Protein AF-0000000087536171 (afdb_homodimer)

Sequence (588 aa):
MMFALIITGLILKKVGVVGKEAQKGMTNLVIDLILPCNIIYSFMIKFSSKIAQDFVVILVISILIQVFCVILGGVLYNKCSVKRKKCLRYATICSNAGFLGNPIAQGVFGMMGLTLASIYLIPQRIMMWSEGVSVFTEAPTKKEMLKKIFTHPCIIACEIGIVLMLTGWRPPHFLEETITSVSNCNTAMSMLVIGMILADADPKTIIDKDVLFYTFIRLLIIPFCVFIPCWLLHIDSLVMGVSVILAAMPAGATTTILASKYDCEEEFSVKLVVFSTAASLITTPLWNMILLKFMMFALIITGLILKKVGVVGKEAQKGMTNLVIDLILPCNIIYSFMIKFSSKIAQDFVVILVISILIQVFCVILGGVLYNKCSVKRKKCLRYATICSNAGFLGNPIAQGVFGMMGLTLASIYLIPQRIMMWSEGVSVFTEAPTKKEMLKKIFTHPCIIACEIGIVLMLTGWRPPHFLEETITSVSNCNTAMSMLVIGMILADADPKTIIDKDVLFYTFIRLLIIPFCVFIPCWLLHIDSLVMGVSVILAAMPAGATTTILASKYDCEEEFSVKLVVFSTAASLITTPLWNMILLKF

Nearest PDB structures (foldseek):
  7wkw-assembly1_B  TM=7.177E-01  e=7.408E-09  Arabidopsis thaliana
  7qpa-assembly1_A  TM=6.682E-01  e=2.370E-08  Arabidopsis thaliana
  4n7x-assembly1_A  TM=5.558E-01  e=9.252E-05  Yersinia frederiksenii
  3zux-assembly1_A  TM=5.510E-01  e=1.337E-03  Neisseria meningitidis
  3zuy-assembly1_A  TM=5.387E-01  e=1.658E-03  Neisseria meningitidis

pLDDT: mean 91.2, std 5.43, range [63.88, 97.5]

Foldseek 3Di:
DLVVLLQVLLVCLQVPVADPVNLVVLVCCLFQPLLLLLQLLLLLDADDPVLVVLLVVLLVLLLVLLVVLQVCLVPVCPVDDLLLSLLLSLQSNAFACRLPVLLVLCVQPNSSSNNSSLSSCLNSLLCCLAVSLCSQHPGDDPVSSVVCSCPRSSNVSNVSSVVCNVVVDDDPPVVSVVSVVSNVCRSSSSSSSLSSLLSPDDPVPLDDPSLVVSLCCQQPVSLVVLLVVCVVVVPDLSSNLSSSLSSRGFGHPVSLVSCVVSVRPNVSSSSNRNVSNVVNVVSNVVSVVVSVVD/DLVVLLQVLLVCLQVPVADPVNLVVLVCCLFQPLLLLLQLLLLLDADDPVLVVLLVVLLVLLLVLLVVLQVCLVPVCVVDDLLLSLLLSLQSNAFACRLPVLLVLCVQPNSSSNNSSLSSCLNSLLCCLAVNLCSLPPGDDPVSSVVCSCPRSSNVSNVSSNVCNVVVDDDPPVVSVVSVVSNVCRSSSSSSSLSSLLSPDDPVPLDDPSLVVSLCCQQPVSLVVLLVVCVVVVPDLSSNLSSSLSSRGFGHPVSLVSCVVSVRPNVSSSSNRNVSNVVNVVSNVVSVVVSVVD

Solvent-accessible surface area (backbone atoms only — not comparable to full-atom values): 28458 Å² total; per-residue (Å²): 65,67,65,60,35,20,52,49,19,21,48,38,32,70,76,54,61,32,47,72,59,15,48,52,21,53,49,44,44,39,55,66,42,22,45,19,27,32,44,30,53,35,30,74,49,87,72,47,71,65,56,52,51,51,49,51,52,37,36,51,50,31,43,50,50,46,53,50,24,49,53,48,31,67,61,72,41,70,86,48,56,70,48,55,28,38,44,51,25,34,29,50,48,34,48,21,31,70,59,55,24,34,40,49,28,29,71,74,53,33,57,65,24,30,35,52,45,52,51,35,42,48,51,44,52,47,38,40,52,44,62,33,47,30,57,78,42,73,69,68,51,71,67,58,29,50,48,54,39,65,61,30,47,52,51,43,20,47,52,53,15,50,52,31,21,74,69,64,60,72,68,58,67,50,57,46,49,36,33,47,38,36,22,49,24,34,51,41,53,35,29,23,51,52,13,33,53,45,49,70,53,56,80,90,69,55,87,41,71,68,47,52,51,49,35,49,42,39,48,46,48,48,16,47,64,47,41,52,58,34,59,75,68,63,48,55,60,66,58,41,46,44,53,25,53,39,44,26,26,28,31,14,69,63,40,30,54,51,18,49,74,66,68,29,54,37,70,59,31,44,45,39,26,30,49,23,44,59,51,31,69,56,47,49,59,51,52,50,55,55,48,71,76,93,66,67,64,58,35,19,52,49,18,22,48,39,33,71,74,54,63,33,46,74,59,15,48,51,21,52,49,43,45,39,54,66,42,20,46,19,28,33,45,29,52,37,28,73,48,86,73,49,72,66,55,53,50,50,49,52,52,38,38,52,50,31,44,50,49,46,54,50,25,51,53,46,31,67,61,73,42,70,86,49,55,71,48,55,27,37,44,52,24,33,29,50,49,33,48,22,30,70,60,56,23,33,42,49,28,30,70,74,53,32,58,64,23,30,35,51,44,54,50,34,42,49,50,44,50,47,39,40,53,44,64,34,47,29,57,78,41,71,69,67,51,71,68,57,28,49,49,52,43,66,62,30,49,52,51,44,20,46,54,52,13,49,51,31,21,73,70,63,58,74,69,58,68,51,55,45,48,36,34,47,38,36,22,50,24,34,50,41,53,35,30,23,50,52,14,32,54,46,50,69,53,56,80,91,68,57,85,43,70,68,48,50,52,48,35,47,41,39,48,45,49,48,17,48,65,47,41,52,59,34,58,76,68,64,47,55,61,67,57,42,45,45,52,28,54,39,43,26,26,28,32,15,69,62,41,30,54,52,19,50,75,64,70,28,55,36,70,60,31,42,45,39,26,32,49,22,43,59,51,30,68,56,47,48,58,52,52,51,56,56,47,71,75,91

Radius of gyration: 25.98 Å; Cα contacts (8 Å, |Δi|>4): 875; chains: 2; bounding box: 47×73×62 Å

Organism: NCBI:txid39488

Secondary structure (DSSP, 8-state):
-HHHHHHHHHHHHHTTSS-HHHHHHHHHHIIIIIHHHHHHHHT-S---HHHHHHHHHHHHHHHHHHHHHHHHHHHHTTTS-HHHHHHHHHHHH-BSIIIIIHHHHHHHHHHHHHHHHHHHHHHHHHHIIIIIHHHHSSPPPHHHHHHHHHH-HHHHHHHHHHHHHHH-----HHHHHHHHHHHTTHHHHHHHHHHHHHHT--GGG---HHHHHHHHIIIIIHHHHHHHHHHHTT--HHHHHHHHHHHT--B-THHHHHHHHTTS-HHHHHHHHHHHHHHHHHHHHHHHHHHHH-/-HHHHHHHHHHHHHTTSS-HHHHHHHHHHIIIIIHHHHHHHHT-S---HHHHHHHHHHHHHHHHHHHHHHHHHHHHTTTS-HHHHHHHHHHHH-BSIIIIIHHHHHHHHHHHHHHHHHHHHHHHHHHIIIIIHHHHSSPPPHHHHHHHHHH-HHHHHHHHHHHHHHH-----HHHHHHHHHHHTTHHHHHHHHHHHHHHT--GGG---HHHHHHHHIIIIIHHHHHHHHHHHTT--HHHHHHHHHHHT--B-THHHHHHHHTTS-HHHHHHHHHHHHHHHHHHHHHHHHHHHH-

Structure (mmCIF, N/CA/C/O backbone):
data_AF-0000000087536171-model_v1
#
loop_
_entity.id
_entity.type
_entity.pdbx_description
1 polymer 'AEC family transporter'
#
loop_
_atom_site.group_PDB
_atom_site.id
_atom_site.type_symbol
_atom_site.label_atom_id
_atom_site.label_alt_id
_atom_site.label_comp_id
_atom_site.label_asym_id
_atom_site.label_entity_id
_atom_site.label_seq_id
_atom_site.pdbx_PDB_ins_code
_atom_site.Cartn_x
_atom_site.Cartn_y
_atom_site.Cartn_z
_atom_site.occupancy
_atom_site.B_iso_or_equiv
_atom_site.auth_seq_id
_atom_site.auth_comp_id
_atom_site.auth_asym_id
_atom_site.auth_atom_id
_atom_site.pdbx_PDB_model_num
ATOM 1 N N . MET A 1 1 ? 7.117 13.484 -8.18 1 88.31 1 MET A N 1
ATOM 2 C CA . MET A 1 1 ? 6.707 12.164 -7.734 1 88.31 1 MET A CA 1
ATOM 3 C C . MET A 1 1 ? 5.402 12.234 -6.949 1 88.31 1 MET A C 1
ATOM 5 O O . MET A 1 1 ? 4.387 11.672 -7.367 1 88.31 1 MET A O 1
ATOM 9 N N . MET A 1 2 ? 5.379 13.133 -6.016 1 86.19 2 MET A N 1
ATOM 10 C CA . MET A 1 2 ? 4.223 13.148 -5.125 1 86.19 2 MET A CA 1
ATOM 11 C C . MET A 1 2 ? 2.967 13.578 -5.871 1 86.19 2 MET A C 1
ATOM 13 O O . MET A 1 2 ? 1.902 12.977 -5.695 1 86.19 2 MET A O 1
ATOM 17 N N . PHE A 1 3 ? 3.191 14.477 -6.84 1 87.12 3 PHE A N 1
ATOM 18 C CA . PHE A 1 3 ? 2.053 14.938 -7.621 1 87.12 3 PHE A CA 1
ATOM 19 C C . PHE A 1 3 ? 1.546 13.836 -8.547 1 87.12 3 PHE A C 1
ATOM 21 O O . PHE A 1 3 ? 0.336 13.664 -8.711 1 87.12 3 PHE A O 1
ATOM 28 N N . ALA A 1 4 ? 2.443 13.148 -9.094 1 92.31 4 ALA A N 1
ATOM 29 C CA . ALA A 1 4 ? 2.066 12.039 -9.969 1 92.31 4 ALA A CA 1
ATOM 30 C C . ALA A 1 4 ? 1.283 10.977 -9.203 1 92.31 4 ALA A C 1
ATOM 32 O O . ALA A 1 4 ? 0.317 10.414 -9.727 1 92.31 4 ALA A O 1
ATOM 33 N N . LEU A 1 5 ? 1.649 10.734 -8.016 1 93.81 5 LEU A N 1
ATOM 34 C CA . LEU A 1 5 ? 0.964 9.758 -7.18 1 93.81 5 LEU A CA 1
ATOM 35 C C . LEU A 1 5 ? -0.441 10.227 -6.828 1 93.81 5 LEU A C 1
ATOM 37 O O . LEU A 1 5 ? -1.393 9.445 -6.863 1 93.81 5 LEU A O 1
ATOM 41 N N . ILE A 1 6 ? -0.524 11.508 -6.547 1 91.75 6 ILE A N 1
ATOM 42 C CA . ILE A 1 6 ? -1.822 12.086 -6.215 1 91.75 6 ILE A CA 1
ATOM 43 C C . ILE A 1 6 ? -2.756 11.984 -7.418 1 91.75 6 ILE A C 1
ATOM 45 O O . ILE A 1 6 ? -3.908 11.57 -7.285 1 91.75 6 ILE A O 1
ATOM 49 N N . ILE A 1 7 ? -2.254 12.336 -8.539 1 93.56 7 ILE A N 1
ATOM 50 C CA . ILE A 1 7 ? -3.045 12.289 -9.766 1 93.56 7 ILE A CA 1
ATOM 51 C C . ILE A 1 7 ? -3.473 10.844 -10.039 1 93.56 7 ILE A C 1
ATOM 53 O O . ILE A 1 7 ? -4.613 10.594 -10.438 1 93.56 7 ILE A O 1
ATOM 57 N N . THR A 1 8 ? -2.596 9.914 -9.836 1 95.06 8 THR A N 1
ATOM 58 C CA . THR A 1 8 ? -2.912 8.508 -10.023 1 95.06 8 THR A CA 1
ATOM 59 C C . THR A 1 8 ? -4.047 8.078 -9.094 1 95.06 8 THR A C 1
ATOM 61 O O . THR A 1 8 ? -4.965 7.375 -9.516 1 95.06 8 THR A O 1
ATOM 64 N N . GLY A 1 9 ? -3.934 8.484 -7.84 1 94.06 9 GLY A N 1
ATOM 65 C CA . GLY A 1 9 ? -5.012 8.203 -6.906 1 94.06 9 GLY A CA 1
ATOM 66 C C . GLY A 1 9 ? -6.344 8.781 -7.344 1 94.06 9 GLY A C 1
ATOM 67 O O . GLY A 1 9 ? -7.379 8.125 -7.234 1 94.06 9 GLY A O 1
ATOM 68 N N . LEU A 1 10 ? -6.273 10.008 -7.867 1 92.81 10 LEU A N 1
ATOM 69 C CA . LEU A 1 10 ? -7.461 10.695 -8.367 1 92.81 10 LEU A CA 1
ATOM 70 C C . LEU A 1 10 ? -8.094 9.914 -9.508 1 92.81 10 LEU A C 1
ATOM 72 O O . LEU A 1 10 ? -9.312 9.711 -9.531 1 92.81 10 LEU A O 1
ATOM 76 N N . ILE A 1 11 ? -7.328 9.422 -10.367 1 94.19 11 ILE A N 1
ATOM 77 C CA . ILE A 1 11 ? -7.797 8.695 -11.539 1 94.19 11 ILE A CA 1
ATOM 78 C C . ILE A 1 11 ? -8.391 7.355 -11.117 1 94.19 11 ILE A C 1
ATOM 80 O O . ILE A 1 11 ? -9.469 6.973 -11.578 1 94.19 11 ILE A O 1
ATOM 84 N N . LEU A 1 12 ? -7.75 6.656 -10.227 1 93.31 12 LEU A N 1
ATOM 85 C CA . LEU A 1 12 ? -8.227 5.355 -9.766 1 93.31 12 LEU A CA 1
ATOM 86 C C . LEU A 1 12 ? -9.609 5.473 -9.141 1 93.31 12 LEU A C 1
ATOM 88 O O . LEU A 1 12 ? -10.453 4.586 -9.312 1 93.31 12 LEU A O 1
ATOM 92 N N . LYS A 1 13 ? -9.734 6.52 -8.398 1 92 13 LYS A N 1
ATOM 93 C CA . LYS A 1 13 ? -11.031 6.758 -7.766 1 92 13 LYS A CA 1
ATOM 94 C C . LYS A 1 13 ? -12.086 7.133 -8.805 1 92 13 LYS A C 1
ATOM 96 O O . LYS A 1 13 ? -13.211 6.629 -8.758 1 92 13 LYS A O 1
ATOM 101 N N . LYS A 1 14 ? -11.812 7.945 -9.727 1 91.81 14 LYS A N 1
ATOM 102 C CA . LYS A 1 14 ? -12.75 8.453 -10.727 1 91.81 14 LYS A CA 1
ATOM 103 C C . LYS A 1 14 ? -13.188 7.344 -11.68 1 91.81 14 LYS A C 1
ATOM 105 O O . LYS A 1 14 ? -14.344 7.32 -12.125 1 91.81 14 LYS A O 1
ATOM 110 N N . VAL A 1 15 ? -12.336 6.438 -11.992 1 91.19 15 VAL A N 1
ATOM 111 C CA . VAL A 1 15 ? -12.648 5.395 -12.961 1 91.19 15 VAL A CA 1
ATOM 112 C C . VAL A 1 15 ? -13.32 4.219 -12.258 1 91.19 15 VAL A C 1
ATOM 114 O O . VAL A 1 15 ? -13.703 3.236 -12.898 1 91.19 15 VAL A O 1
ATOM 117 N N . GLY A 1 16 ? -13.312 4.23 -10.953 1 89.06 16 GLY A N 1
ATOM 118 C CA . GLY A 1 16 ? -14.109 3.268 -10.203 1 89.06 16 GLY A CA 1
ATOM 119 C C . GLY A 1 16 ? -13.312 2.053 -9.766 1 89.06 16 GLY A C 1
ATOM 120 O O . GLY A 1 16 ? -13.883 1.076 -9.273 1 89.06 16 GLY A O 1
ATOM 121 N N . VAL A 1 17 ? -12.086 2.072 -9.922 1 86.38 17 VAL A N 1
ATOM 122 C CA . VAL A 1 17 ? -11.234 0.971 -9.477 1 86.38 17 VAL A CA 1
ATOM 123 C C . VAL A 1 17 ? -11.297 0.852 -7.957 1 86.38 17 VAL A C 1
ATOM 125 O O . VAL A 1 17 ? -11.305 -0.255 -7.414 1 86.38 17 VAL A O 1
ATOM 128 N N . VAL A 1 18 ? -11.312 1.981 -7.324 1 89.56 18 VAL A N 1
ATOM 129 C CA . VAL A 1 18 ? -11.43 2.053 -5.871 1 89.56 18 VAL A CA 1
ATOM 130 C C . VAL A 1 18 ? -12.688 2.818 -5.484 1 89.56 18 VAL A C 1
ATOM 132 O O . VAL A 1 18 ? -12.82 4.008 -5.785 1 89.56 18 VAL A O 1
ATOM 135 N N . GLY A 1 19 ? -13.586 2.162 -4.859 1 89.12 19 GLY A N 1
ATOM 136 C CA . GLY A 1 19 ? -14.812 2.795 -4.398 1 89.12 19 GLY A CA 1
ATOM 137 C C . GLY A 1 19 ? -14.664 3.455 -3.039 1 89.12 19 GLY A C 1
ATOM 138 O O . GLY A 1 19 ? -13.562 3.51 -2.484 1 89.12 19 GLY A O 1
ATOM 139 N N . LYS A 1 20 ? -15.781 3.969 -2.512 1 88.19 20 LYS A N 1
ATOM 140 C CA . LYS A 1 20 ? -15.789 4.723 -1.261 1 88.19 20 LYS A CA 1
ATOM 141 C C . LYS A 1 20 ? -15.336 3.854 -0.094 1 88.19 20 LYS A C 1
ATOM 143 O O . LYS A 1 20 ? -14.508 4.277 0.716 1 88.19 20 LYS A O 1
ATOM 148 N N . GLU A 1 21 ? -15.859 2.68 -0.064 1 89.81 21 GLU A N 1
ATOM 149 C CA . GLU A 1 21 ? -15.5 1.778 1.028 1 89.81 21 GLU A CA 1
ATOM 150 C C . GLU A 1 21 ? -14.047 1.33 0.92 1 89.81 21 GLU A C 1
ATOM 152 O O . GLU A 1 21 ? -13.359 1.172 1.935 1 89.81 21 GLU A O 1
ATOM 157 N N . ALA A 1 22 ? -13.633 1.128 -0.279 1 91.44 22 ALA A N 1
ATOM 158 C CA . ALA A 1 22 ? -12.234 0.769 -0.507 1 91.44 22 ALA A CA 1
ATOM 159 C C . ALA A 1 22 ? -11.305 1.897 -0.079 1 91.44 22 ALA A C 1
ATOM 161 O O . ALA A 1 22 ? -10.25 1.65 0.512 1 91.44 22 ALA A O 1
ATOM 162 N N . GLN A 1 23 ? -11.688 3.039 -0.433 1 91.5 23 GLN A N 1
ATOM 163 C CA . GLN A 1 23 ? -10.898 4.199 -0.024 1 91.5 23 GLN A CA 1
ATOM 164 C C . GLN A 1 23 ? -10.797 4.289 1.496 1 91.5 23 GLN A C 1
ATOM 166 O O . GLN A 1 23 ? -9.727 4.562 2.037 1 91.5 23 GLN A O 1
ATOM 171 N N . LYS A 1 24 ? -11.922 4.094 2.16 1 89.81 24 LYS A N 1
ATOM 172 C CA . LYS A 1 24 ? -11.938 4.113 3.619 1 89.81 24 LYS A CA 1
ATOM 173 C C . LYS A 1 24 ? -11.008 3.045 4.191 1 89.81 24 LYS A C 1
ATOM 175 O O . LYS A 1 24 ? -10.281 3.301 5.152 1 89.81 24 LYS A O 1
ATOM 180 N N . GLY A 1 25 ? -11.062 1.924 3.645 1 90.81 25 GLY A N 1
ATOM 181 C CA . GLY A 1 25 ? -10.18 0.846 4.078 1 90.81 25 GLY A CA 1
ATOM 182 C C . GLY A 1 25 ? -8.711 1.16 3.887 1 90.81 25 GLY A C 1
ATOM 183 O O . GLY A 1 25 ? -7.887 0.853 4.75 1 90.81 25 GLY A O 1
ATOM 184 N N . MET A 1 26 ? -8.375 1.716 2.738 1 92.38 26 MET A N 1
ATOM 185 C CA . MET A 1 26 ? -6.996 2.109 2.467 1 92.38 26 MET A CA 1
ATOM 186 C C . MET A 1 26 ? -6.531 3.174 3.453 1 92.38 26 MET A C 1
ATOM 188 O O . MET A 1 26 ? -5.387 3.15 3.904 1 92.38 26 MET A O 1
ATOM 192 N N . THR A 1 27 ? -7.414 4.074 3.766 1 89.31 27 THR A N 1
ATOM 193 C CA . THR A 1 27 ? -7.113 5.105 4.75 1 89.31 27 THR A CA 1
ATOM 194 C C . THR A 1 27 ? -6.828 4.488 6.113 1 89.31 27 THR A C 1
ATOM 196 O O . THR A 1 27 ? -5.855 4.859 6.777 1 89.31 27 THR A O 1
ATOM 199 N N . ASN A 1 28 ? -7.656 3.557 6.512 1 90.5 28 ASN A N 1
ATOM 200 C CA . ASN A 1 28 ? -7.453 2.861 7.777 1 90.5 28 ASN A CA 1
ATOM 201 C C . ASN A 1 28 ? -6.109 2.131 7.805 1 90.5 28 ASN A C 1
ATOM 203 O O . ASN A 1 28 ? -5.43 2.113 8.836 1 90.5 28 ASN A O 1
ATOM 207 N N . LEU A 1 29 ? -5.812 1.529 6.727 1 93 29 LEU A N 1
ATOM 208 C CA . LEU A 1 29 ? -4.547 0.812 6.629 1 93 29 LEU A CA 1
ATOM 209 C C . LEU A 1 29 ? -3.369 1.759 6.828 1 93 29 LEU A C 1
ATOM 211 O O . LEU A 1 29 ? -2.416 1.432 7.539 1 93 29 LEU A O 1
ATOM 215 N N . VAL A 1 30 ? -3.395 2.896 6.184 1 92.88 30 VAL A N 1
ATOM 216 C CA . VAL A 1 30 ? -2.318 3.879 6.285 1 92.88 30 VAL A CA 1
ATOM 217 C C . VAL A 1 30 ? -2.199 4.367 7.723 1 92.88 30 VAL A C 1
ATOM 219 O O . VAL A 1 30 ? -1.1 4.41 8.281 1 92.88 30 VAL A O 1
ATOM 222 N N . ILE A 1 31 ? -3.299 4.637 8.367 1 88.38 31 ILE A N 1
ATOM 223 C CA . ILE A 1 31 ? -3.322 5.246 9.688 1 88.38 31 ILE A CA 1
ATOM 224 C C . ILE A 1 31 ? -2.928 4.211 10.742 1 88.38 31 ILE A C 1
ATOM 226 O O . ILE A 1 31 ? -2.166 4.516 11.664 1 88.38 31 ILE A O 1
ATOM 230 N N . ASP A 1 32 ? -3.406 3.031 10.625 1 91.06 32 ASP A N 1
ATOM 231 C CA . ASP A 1 32 ? -3.322 2.062 11.711 1 91.06 32 ASP A CA 1
ATOM 232 C C . ASP A 1 32 ? -2.068 1.2 11.586 1 91.06 32 ASP A C 1
ATOM 234 O O . ASP A 1 32 ? -1.634 0.579 12.555 1 91.06 32 ASP A O 1
ATOM 238 N N . LEU A 1 33 ? -1.524 1.21 10.391 1 94.38 33 LEU A N 1
ATOM 239 C CA . LEU A 1 33 ? -0.404 0.291 10.219 1 94.38 33 LEU A CA 1
ATOM 240 C C . LEU A 1 33 ? 0.775 0.986 9.547 1 94.38 33 LEU A C 1
ATOM 242 O O . LEU A 1 33 ? 1.87 1.044 10.109 1 94.38 33 LEU A O 1
ATOM 246 N N . ILE A 1 34 ? 0.583 1.535 8.375 1 95.25 34 ILE A N 1
ATOM 247 C CA . ILE A 1 34 ? 1.681 2.018 7.543 1 95.25 34 ILE A CA 1
ATOM 248 C C . ILE A 1 34 ? 2.367 3.197 8.227 1 95.25 34 ILE A C 1
ATOM 250 O O . ILE A 1 34 ? 3.59 3.205 8.391 1 95.25 34 ILE A O 1
ATOM 254 N N . LEU A 1 35 ? 1.614 4.137 8.688 1 92.88 35 LEU A N 1
ATOM 255 C CA . LEU A 1 35 ? 2.176 5.32 9.328 1 92.88 35 LEU A CA 1
ATOM 256 C C . LEU A 1 35 ? 2.902 4.945 10.617 1 92.88 35 LEU A C 1
ATOM 258 O O . LEU A 1 35 ? 4.035 5.375 10.844 1 92.88 35 LEU A O 1
ATOM 262 N N . PRO A 1 36 ? 2.285 4.16 11.438 1 94.19 36 PRO A N 1
ATOM 263 C CA . PRO A 1 36 ? 2.992 3.754 12.656 1 94.19 36 PRO A CA 1
ATOM 264 C C . PRO A 1 36 ? 4.32 3.061 12.367 1 94.19 36 PRO A C 1
ATOM 266 O O . PRO A 1 36 ? 5.328 3.346 13.016 1 94.19 36 PRO A O 1
ATOM 269 N N . CYS A 1 37 ? 4.324 2.193 11.422 1 95.69 37 CYS A N 1
ATOM 270 C CA . CYS A 1 37 ? 5.566 1.52 11.055 1 95.69 37 CYS A CA 1
ATOM 271 C C . CYS A 1 37 ? 6.586 2.512 10.516 1 95.69 37 CYS A C 1
ATOM 273 O O . CYS A 1 37 ? 7.785 2.385 10.773 1 95.69 37 CYS A O 1
ATOM 275 N N . ASN A 1 38 ? 6.105 3.424 9.742 1 94.75 38 ASN A N 1
ATOM 276 C CA . ASN A 1 38 ? 6.98 4.457 9.188 1 94.75 38 ASN A CA 1
ATOM 277 C C . ASN A 1 38 ? 7.598 5.312 10.297 1 94.75 38 ASN A C 1
ATOM 279 O O . ASN A 1 38 ? 8.766 5.688 10.211 1 94.75 38 ASN A O 1
ATOM 283 N N . ILE A 1 39 ? 6.824 5.633 11.281 1 93.88 39 ILE A N 1
ATOM 284 C CA . ILE A 1 39 ? 7.289 6.41 12.422 1 93.88 39 ILE A CA 1
ATOM 285 C C . ILE A 1 39 ? 8.336 5.617 13.195 1 93.88 39 ILE A C 1
ATOM 287 O O . ILE A 1 39 ? 9.422 6.129 13.492 1 93.88 39 ILE A O 1
ATOM 291 N N . ILE A 1 40 ? 8.031 4.371 13.508 1 95.19 40 ILE A N 1
ATOM 292 C CA . ILE A 1 40 ? 8.984 3.535 14.234 1 95.19 40 ILE A CA 1
ATOM 293 C C . ILE A 1 40 ? 10.289 3.439 13.445 1 95.19 40 ILE A C 1
ATOM 295 O O . ILE A 1 40 ? 11.375 3.582 14.016 1 95.19 40 ILE A O 1
ATOM 299 N N . TYR A 1 41 ? 10.133 3.229 12.172 1 94.44 41 TYR A N 1
ATOM 300 C CA . TYR A 1 41 ? 11.297 3.127 11.305 1 94.44 41 TYR A CA 1
ATOM 301 C C . TYR A 1 41 ? 12.133 4.402 11.359 1 94.44 41 TYR A C 1
ATOM 303 O O . TYR A 1 41 ? 13.359 4.344 11.336 1 94.44 41 TYR A O 1
ATOM 311 N N . SER A 1 42 ? 11.523 5.504 11.414 1 93 42 SER A N 1
ATOM 312 C CA . SER A 1 42 ? 12.219 6.789 11.391 1 93 42 SER A CA 1
ATOM 313 C C . SER A 1 42 ? 13.078 6.977 12.633 1 93 42 SER A C 1
ATOM 315 O O . SER A 1 42 ? 14.031 7.754 12.625 1 93 42 SER A O 1
ATOM 317 N N . PHE A 1 43 ? 12.75 6.262 13.672 1 93.62 43 PHE A N 1
ATOM 318 C CA . PHE A 1 43 ? 13.477 6.41 14.93 1 93.62 43 PHE A CA 1
ATOM 319 C C . PHE A 1 43 ? 14.617 5.41 15.023 1 93.62 43 PHE A C 1
ATOM 321 O O . PHE A 1 43 ? 15.344 5.375 16.016 1 93.62 43 PHE A O 1
ATOM 328 N N . MET A 1 44 ? 14.719 4.582 14 1 91.31 44 MET A N 1
ATOM 329 C CA . MET A 1 44 ? 15.82 3.619 14 1 91.31 44 MET A CA 1
ATOM 330 C C . MET A 1 44 ? 17.109 4.27 13.516 1 91.31 44 MET A C 1
ATOM 332 O O . MET A 1 44 ? 17.719 3.801 12.555 1 91.31 44 MET A O 1
ATOM 336 N N . ILE A 1 45 ? 17.484 5.309 14.133 1 87.81 45 ILE A N 1
ATOM 337 C CA . ILE A 1 45 ? 18.703 6.055 13.875 1 87.81 45 ILE A CA 1
ATOM 338 C C . ILE A 1 45 ? 19.531 6.137 15.164 1 87.81 45 ILE A C 1
ATOM 340 O O . ILE A 1 45 ? 19.031 5.848 16.25 1 87.81 45 ILE A O 1
ATOM 344 N N . LYS A 1 46 ? 20.812 6.516 15.047 1 88.25 46 LYS A N 1
ATOM 345 C CA . LYS A 1 46 ? 21.688 6.652 16.219 1 88.25 46 LYS A CA 1
ATOM 346 C C . LYS A 1 46 ? 21.375 7.934 16.984 1 88.25 46 LYS A C 1
ATOM 348 O O . LYS A 1 46 ? 21.281 9.008 16.391 1 88.25 46 LYS A O 1
ATOM 353 N N . PHE A 1 47 ? 21.234 7.758 18.219 1 90.31 47 PHE A N 1
ATOM 354 C CA . PHE A 1 47 ? 20.906 8.875 19.094 1 90.31 47 PHE A CA 1
ATOM 355 C C . PHE A 1 47 ? 22.125 9.781 19.297 1 90.31 47 PHE A C 1
ATOM 357 O O . PHE A 1 47 ? 23.25 9.297 19.359 1 90.31 47 PHE A O 1
ATOM 364 N N . SER A 1 48 ? 21.906 11.047 19.281 1 91.88 48 SER A N 1
ATOM 365 C CA . SER A 1 48 ? 22.922 12.047 19.578 1 91.88 48 SER A CA 1
ATOM 366 C C . SER A 1 48 ? 22.344 13.219 20.375 1 91.88 48 SER A C 1
ATOM 368 O O . SER A 1 48 ? 21.125 13.406 20.406 1 91.88 48 SER A O 1
ATOM 370 N N . SER A 1 49 ? 23.188 13.93 20.953 1 92.19 49 SER A N 1
ATOM 371 C CA . SER A 1 49 ? 22.766 15.102 21.734 1 92.19 49 SER A CA 1
ATOM 372 C C . SER A 1 49 ? 22.109 16.141 20.828 1 92.19 49 SER A C 1
ATOM 374 O O . SER A 1 49 ? 21.156 16.812 21.25 1 92.19 49 SER A O 1
ATOM 376 N N . LYS A 1 50 ? 22.578 16.219 19.719 1 93.19 50 LYS A N 1
ATOM 377 C CA . LYS A 1 50 ? 21.984 17.156 18.766 1 93.19 50 LYS A CA 1
ATOM 378 C C . LYS A 1 50 ? 20.547 16.766 18.422 1 93.19 50 LYS A C 1
ATOM 380 O O . LYS A 1 50 ? 19.672 17.609 18.344 1 93.19 50 LYS A O 1
ATOM 385 N N . ILE A 1 51 ? 20.391 15.516 18.281 1 92.62 51 ILE A N 1
ATOM 386 C CA . ILE A 1 51 ? 19.062 15.008 17.953 1 92.62 51 ILE A CA 1
ATOM 387 C C . ILE A 1 51 ? 18.109 15.297 19.109 1 92.62 51 ILE A C 1
ATOM 389 O O . ILE A 1 51 ? 16.969 15.727 18.891 1 92.62 51 ILE A O 1
ATOM 393 N N . ALA A 1 52 ? 18.562 15.156 20.297 1 92.94 52 ALA A N 1
ATOM 394 C CA . ALA A 1 52 ? 17.75 15.422 21.484 1 92.94 52 ALA A CA 1
ATOM 395 C C . ALA A 1 52 ? 17.344 16.891 21.547 1 92.94 52 ALA A C 1
ATOM 397 O O . ALA A 1 52 ? 16.203 17.219 21.891 1 92.94 52 ALA A O 1
ATOM 398 N N . GLN A 1 53 ? 18.234 17.703 21.266 1 94.62 53 GLN A N 1
ATOM 399 C CA . GLN A 1 53 ? 17.953 19.141 21.25 1 94.62 53 GLN A CA 1
ATOM 400 C C . GLN A 1 53 ? 16.922 19.484 20.188 1 94.62 53 GLN A C 1
ATOM 402 O O . GLN A 1 53 ? 16.016 20.281 20.438 1 94.62 53 GLN A O 1
ATOM 407 N N . ASP A 1 54 ? 17.125 18.906 19.031 1 95.56 54 ASP A N 1
ATOM 408 C CA . ASP A 1 54 ? 16.172 19.156 17.953 1 95.56 54 ASP A CA 1
ATOM 409 C C . ASP A 1 54 ? 14.773 18.688 18.328 1 95.56 54 ASP A C 1
ATOM 411 O O . ASP A 1 54 ? 13.781 19.312 17.969 1 95.56 54 ASP A O 1
ATOM 415 N N . PHE A 1 55 ? 14.727 17.625 19.047 1 95.12 55 PHE A N 1
ATOM 416 C CA . PHE A 1 55 ? 13.453 17.078 19.484 1 95.12 55 PHE A CA 1
ATOM 417 C C . PHE A 1 55 ? 12.75 18.047 20.438 1 95.12 55 PHE A C 1
ATOM 419 O O . PHE A 1 55 ? 11.547 18.281 20.312 1 95.12 55 PHE A O 1
ATOM 426 N N . VAL A 1 56 ? 13.492 18.562 21.328 1 95.81 56 VAL A N 1
ATOM 427 C CA . VAL A 1 56 ? 12.914 19.484 22.297 1 95.81 56 VAL A CA 1
ATOM 428 C C . VAL A 1 56 ? 12.43 20.75 21.594 1 95.81 56 VAL A C 1
ATOM 430 O O . VAL A 1 56 ? 11.32 21.234 21.859 1 95.81 56 VAL A O 1
ATOM 433 N N . VAL A 1 57 ? 13.219 21.25 20.734 1 96.62 57 VAL A N 1
ATOM 434 C CA . VAL A 1 57 ? 12.891 22.5 20.047 1 96.62 57 VAL A CA 1
ATOM 435 C C . VAL A 1 57 ? 11.633 22.312 19.203 1 96.62 57 VAL A C 1
ATOM 437 O O . VAL A 1 57 ? 10.711 23.125 19.266 1 96.62 57 VAL A O 1
ATOM 440 N N . ILE A 1 58 ? 11.578 21.266 18.469 1 97.06 58 ILE A N 1
ATOM 441 C CA . ILE A 1 58 ? 10.445 21.078 17.578 1 97.06 58 ILE A CA 1
ATOM 442 C C . ILE A 1 58 ? 9.188 20.797 18.406 1 97.06 58 ILE A C 1
ATOM 444 O O . ILE A 1 58 ? 8.086 21.188 18.016 1 97.06 58 ILE A O 1
ATOM 448 N N . LEU A 1 59 ? 9.352 20.094 19.484 1 96.38 59 LEU A N 1
ATOM 449 C CA . LEU A 1 59 ? 8.227 19.828 20.375 1 96.38 59 LEU A CA 1
ATOM 450 C C . LEU A 1 59 ? 7.648 21.125 20.906 1 96.38 59 LEU A C 1
ATOM 452 O O . LEU A 1 59 ? 6.426 21.312 20.922 1 96.38 59 LEU A O 1
ATOM 456 N N . VAL A 1 60 ? 8.477 21.984 21.344 1 96.75 60 VAL A N 1
ATOM 457 C CA . VAL A 1 60 ? 8.055 23.281 21.875 1 96.75 60 VAL A CA 1
ATOM 458 C C . VAL A 1 60 ? 7.367 24.078 20.781 1 96.75 60 VAL A C 1
ATOM 460 O O . VAL A 1 60 ? 6.309 24.672 21 1 96.75 60 VAL A O 1
ATOM 463 N N . ILE A 1 61 ? 7.961 24.094 19.625 1 97.06 61 ILE A N 1
ATOM 464 C CA . ILE A 1 61 ? 7.383 24.797 18.5 1 97.06 61 ILE A CA 1
ATOM 465 C C . ILE A 1 61 ? 5.988 24.25 18.203 1 97.06 61 ILE A C 1
ATOM 467 O O . ILE A 1 61 ? 5.039 25.016 18 1 97.06 61 ILE A O 1
ATOM 471 N N . SER A 1 62 ? 5.895 22.953 18.125 1 97.06 62 SER A N 1
ATOM 472 C CA . SER A 1 62 ? 4.625 22.297 17.812 1 97.06 62 SER A CA 1
ATOM 473 C C . SER A 1 62 ? 3.566 22.641 18.859 1 97.06 62 SER A C 1
ATOM 475 O O . SER A 1 62 ? 2.406 22.875 18.516 1 97.06 62 SER A O 1
ATOM 477 N N . ILE A 1 63 ? 3.922 22.656 20.125 1 96.81 63 ILE A N 1
ATOM 478 C CA . ILE A 1 63 ? 3.004 23 21.203 1 96.81 63 ILE A CA 1
ATOM 479 C C . ILE A 1 63 ? 2.514 24.438 21.016 1 96.81 63 ILE A C 1
ATOM 481 O O . ILE A 1 63 ? 1.315 24.703 21.125 1 96.81 63 ILE A O 1
ATOM 485 N N . LEU A 1 64 ? 3.416 25.266 20.719 1 96.81 64 LEU A N 1
ATOM 486 C CA . LEU A 1 64 ? 3.07 26.672 20.531 1 96.81 64 LEU A CA 1
ATOM 487 C C . LEU A 1 64 ? 2.139 26.844 19.328 1 96.81 64 LEU A C 1
ATOM 489 O O . LEU A 1 64 ? 1.199 27.641 19.375 1 96.81 64 LEU A O 1
ATOM 493 N N . ILE A 1 65 ? 2.408 26.141 18.297 1 96 65 ILE A N 1
ATOM 494 C CA . ILE A 1 65 ? 1.566 26.188 17.109 1 96 65 ILE A CA 1
ATOM 495 C C . ILE A 1 65 ? 0.16 25.703 17.453 1 96 65 ILE A C 1
ATOM 497 O O . ILE A 1 65 ? -0.831 26.297 17.016 1 96 65 ILE A O 1
ATOM 501 N N . GLN A 1 66 ? 0.064 24.625 18.203 1 95.56 66 GLN A N 1
ATOM 502 C CA . GLN A 1 66 ? -1.241 24.078 18.562 1 95.56 66 GLN A CA 1
ATOM 503 C C . GLN A 1 66 ? -2.035 25.078 19.406 1 95.56 66 GLN A C 1
ATOM 505 O O . GLN A 1 66 ? -3.236 25.25 19.203 1 95.56 66 GLN A O 1
ATOM 510 N N . VAL A 1 67 ? -1.379 25.688 20.359 1 95 67 VAL A N 1
ATOM 511 C CA . VAL A 1 67 ? -2.023 26.703 21.188 1 95 67 VAL A CA 1
ATOM 512 C C . VAL A 1 67 ? -2.484 27.859 20.312 1 95 67 VAL A C 1
ATOM 514 O O . VAL A 1 67 ? -3.613 28.344 20.438 1 95 67 VAL A O 1
ATOM 517 N N . PHE A 1 68 ? -1.61 28.281 19.438 1 96.12 68 PHE A N 1
ATOM 518 C CA . PHE A 1 68 ? -1.92 29.359 18.5 1 96.12 68 PHE A CA 1
ATOM 519 C C . PHE A 1 68 ? -3.139 29 17.656 1 96.12 68 PHE A C 1
ATOM 521 O O . PHE A 1 68 ? -4.039 29.828 17.484 1 96.12 68 PHE A O 1
ATOM 528 N N . CYS A 1 69 ? -3.219 27.781 17.141 1 95.69 69 CYS A N 1
ATOM 529 C CA . CYS A 1 69 ? -4.309 27.344 16.281 1 95.69 69 CYS A CA 1
ATOM 530 C C . CYS A 1 69 ? -5.621 27.266 17.047 1 95.69 69 CYS A C 1
ATOM 532 O O . CYS A 1 69 ? -6.684 27.562 16.5 1 95.69 69 CYS A O 1
ATOM 534 N N . VAL A 1 70 ? -5.555 26.844 18.297 1 93.31 70 VAL A N 1
ATOM 535 C CA . VAL A 1 70 ? -6.75 26.781 19.141 1 93.31 70 VAL A CA 1
ATOM 536 C C . VAL A 1 70 ? -7.32 28.188 19.328 1 93.31 70 VAL A C 1
ATOM 538 O O . VAL A 1 70 ? -8.531 28.391 19.188 1 93.31 70 VAL A O 1
ATOM 541 N N . ILE A 1 71 ? -6.465 29.109 19.609 1 94.25 71 ILE A N 1
ATOM 542 C CA . ILE A 1 71 ? -6.879 30.484 19.812 1 94.25 71 ILE A CA 1
ATOM 543 C C . ILE A 1 71 ? -7.422 31.062 18.5 1 94.25 71 ILE A C 1
ATOM 545 O O . ILE A 1 71 ? -8.5 31.656 18.484 1 94.25 71 ILE A O 1
ATOM 549 N N . LEU A 1 72 ? -6.711 30.828 17.453 1 94.44 72 LEU A N 1
ATOM 550 C CA . LEU A 1 72 ? -7.105 31.344 16.141 1 94.44 72 LEU A CA 1
ATOM 551 C C . LEU A 1 72 ? -8.469 30.781 15.734 1 94.44 72 LEU A C 1
ATOM 553 O O . LEU A 1 72 ? -9.312 31.516 15.219 1 94.44 72 LEU A O 1
ATOM 557 N N . GLY A 1 73 ? -8.695 29.516 15.867 1 91.88 73 GLY A N 1
ATOM 558 C CA . GLY A 1 73 ? -9.953 28.875 15.531 1 91.88 73 GLY A CA 1
ATOM 559 C C . GLY A 1 73 ? -11.125 29.406 16.328 1 91.88 73 GLY A C 1
ATOM 560 O O . GLY A 1 73 ? -12.258 29.422 15.844 1 91.88 73 GLY A O 1
ATOM 561 N N . GLY A 1 74 ? -10.898 29.812 17.531 1 90.31 74 GLY A N 1
ATOM 562 C CA . GLY A 1 74 ? -11.945 30.328 18.391 1 90.31 74 GLY A CA 1
ATOM 563 C C . GLY A 1 74 ? -12.359 31.75 18.031 1 90.31 74 GLY A C 1
ATOM 564 O O . GLY A 1 74 ? -13.5 32.156 18.281 1 90.31 74 GLY A O 1
ATOM 565 N N . VAL A 1 75 ? -11.484 32.469 17.391 1 93.06 75 VAL A N 1
ATOM 566 C CA . VAL A 1 75 ? -11.75 33.875 17.25 1 93.06 75 VAL A CA 1
ATOM 567 C C . VAL A 1 75 ? -12.078 34.188 15.789 1 93.06 75 VAL A C 1
ATOM 569 O O . VAL A 1 75 ? -12.781 35.156 15.5 1 93.06 75 VAL A O 1
ATOM 572 N N . LEU A 1 76 ? -11.594 33.5 14.844 1 93.62 76 LEU A N 1
ATOM 573 C CA . LEU A 1 76 ? -11.617 33.906 13.438 1 93.62 76 LEU A CA 1
ATOM 574 C C . LEU A 1 76 ? -12.969 33.594 12.805 1 93.62 76 LEU A C 1
ATOM 576 O O . LEU A 1 76 ? -13.352 34.219 11.82 1 93.62 76 LEU A O 1
ATOM 580 N N . TYR A 1 77 ? -13.695 32.625 13.344 1 94.12 77 TYR A N 1
ATOM 581 C CA . TYR A 1 77 ? -14.844 32.125 12.586 1 94.12 77 TYR A CA 1
ATOM 582 C C . TYR A 1 77 ? -16.141 32.438 13.312 1 94.12 77 TYR A C 1
ATOM 584 O O . TYR A 1 77 ? -17.125 31.688 13.172 1 94.12 77 TYR A O 1
ATOM 592 N N . ASN A 1 78 ? -16.219 33.5 14.008 1 91.94 78 ASN A N 1
ATOM 593 C CA . ASN A 1 78 ? -17.391 33.844 14.82 1 91.94 78 ASN A CA 1
ATOM 594 C C . ASN A 1 78 ? -18.547 34.344 13.961 1 91.94 78 ASN A C 1
ATOM 596 O O . ASN A 1 78 ? -19.703 34.312 14.398 1 91.94 78 ASN A O 1
ATOM 600 N N . LYS A 1 79 ? -18.266 34.688 12.75 1 91.88 79 LYS A N 1
ATOM 601 C CA . LYS A 1 79 ? -19.297 35.188 11.859 1 91.88 79 LYS A CA 1
ATOM 602 C C . LYS A 1 79 ? -19.984 34.031 11.102 1 91.88 79 LYS A C 1
ATOM 604 O O . LYS A 1 79 ? -21.016 34.25 10.453 1 91.88 79 LYS A O 1
ATOM 609 N N . CYS A 1 80 ? -19.5 32.875 11.211 1 92.69 80 CYS A N 1
ATOM 610 C CA . CYS A 1 80 ? -20.078 31.734 10.516 1 92.69 80 CYS A CA 1
ATOM 611 C C . CYS A 1 80 ? -21.156 31.062 11.359 1 92.69 80 CYS A C 1
ATOM 613 O O . CYS A 1 80 ? -21.297 31.375 12.547 1 92.69 80 CYS A O 1
ATOM 615 N N . SER A 1 81 ? -22 30.266 10.688 1 92.69 81 SER A N 1
ATOM 616 C CA . SER A 1 81 ? -22.984 29.484 11.43 1 92.69 81 SER A CA 1
ATOM 617 C C . SER A 1 81 ? -22.312 28.547 12.422 1 92.69 81 SER A C 1
ATOM 619 O O . SER A 1 81 ? -21.125 28.203 12.258 1 92.69 81 SER A O 1
ATOM 621 N N . VAL A 1 82 ? -23.016 28.125 13.43 1 91.75 82 VAL A N 1
ATOM 622 C CA . VAL A 1 82 ? -22.484 27.328 14.516 1 91.75 82 VAL A CA 1
ATOM 623 C C . VAL A 1 82 ? -21.891 26.031 13.961 1 91.75 82 VAL A C 1
ATOM 625 O O . VAL A 1 82 ? -20.766 25.656 14.32 1 91.75 82 VAL A O 1
ATOM 628 N N . LYS A 1 83 ? -22.594 25.422 13.109 1 92.19 83 LYS A N 1
ATOM 629 C CA . LYS A 1 83 ? -22.141 24.156 12.555 1 92.19 83 LYS A CA 1
ATOM 630 C C . LYS A 1 83 ? -20.906 24.344 11.672 1 92.19 83 LYS A C 1
ATOM 632 O O . LYS A 1 83 ? -19.969 23.547 11.734 1 92.19 83 LYS A O 1
ATOM 637 N N . ARG A 1 84 ? -20.875 25.359 10.93 1 92.94 84 ARG A N 1
ATOM 638 C CA . ARG A 1 84 ? -19.719 25.656 10.086 1 92.94 84 ARG A CA 1
ATOM 639 C C . ARG A 1 84 ? -18.5 26 10.922 1 92.94 84 ARG A C 1
ATOM 641 O O . ARG A 1 84 ? -17.375 25.594 10.594 1 92.94 84 ARG A O 1
ATOM 648 N N . LYS A 1 85 ? -18.828 26.75 11.922 1 94.25 85 LYS A N 1
ATOM 649 C CA . LYS A 1 85 ? -17.734 27.188 12.805 1 94.25 85 LYS A CA 1
ATOM 650 C C . LYS A 1 85 ? -17.047 25.984 13.445 1 94.25 85 LYS A C 1
ATOM 652 O O . LYS A 1 85 ? -15.836 25.969 13.625 1 94.25 85 LYS A O 1
ATOM 657 N N . LYS A 1 86 ? -17.797 25.016 13.82 1 94 86 LYS A N 1
ATOM 658 C CA . LYS A 1 86 ? -17.234 23.812 14.422 1 94 86 LYS A CA 1
ATOM 659 C C . LYS A 1 86 ? -16.281 23.109 13.461 1 94 86 LYS A C 1
ATOM 661 O O . LYS A 1 86 ? -15.188 22.703 13.859 1 94 86 LYS A O 1
ATOM 666 N N . CYS A 1 87 ? -16.672 23.031 12.219 1 94.25 87 CYS A N 1
ATOM 667 C CA . CYS A 1 87 ? -15.82 22.422 11.211 1 94.25 87 CYS A CA 1
ATOM 668 C C . CYS A 1 87 ? -14.539 23.219 11.008 1 94.25 87 CYS A C 1
ATOM 670 O O . CYS A 1 87 ? -13.453 22.641 10.945 1 94.25 87 CYS A O 1
ATOM 672 N N . LEU A 1 88 ? -14.734 24.5 10.945 1 95.94 88 LEU A N 1
ATOM 673 C CA . LEU A 1 88 ? -13.609 25.391 10.695 1 95.94 88 LEU A CA 1
ATOM 674 C C . LEU A 1 88 ? -12.625 25.375 11.867 1 95.94 88 LEU A C 1
ATOM 676 O O . LEU A 1 88 ? -11.406 25.359 11.656 1 95.94 88 LEU A O 1
ATOM 680 N N . ARG A 1 89 ? -13.133 25.375 13.023 1 95.06 89 ARG A N 1
ATOM 681 C CA . ARG A 1 89 ? -12.305 25.344 14.219 1 95.06 89 ARG A CA 1
ATOM 682 C C . ARG A 1 89 ? -11.484 24.062 14.289 1 95.06 89 ARG A C 1
ATOM 684 O O . ARG A 1 89 ? -10.281 24.094 14.531 1 95.06 89 ARG A O 1
ATOM 691 N N . TYR A 1 90 ? -12.117 22.984 14.062 1 94.31 90 TYR A N 1
ATOM 692 C CA . TYR A 1 90 ? -11.414 21.703 14.102 1 94.31 90 TYR A CA 1
ATOM 693 C C . TYR A 1 90 ? -10.344 21.641 13.016 1 94.31 90 TYR A C 1
ATOM 695 O O . TYR A 1 90 ? -9.219 21.219 13.281 1 94.31 90 TYR A O 1
ATOM 703 N N . ALA A 1 91 ? -10.719 22.062 11.844 1 95.5 91 ALA A N 1
ATOM 704 C CA . ALA A 1 91 ? -9.797 22.016 10.711 1 95.5 91 ALA A CA 1
ATOM 705 C C . ALA A 1 91 ? -8.578 22.891 10.969 1 95.5 91 ALA A C 1
ATOM 707 O O . ALA A 1 91 ? -7.496 22.641 10.422 1 95.5 91 ALA A O 1
ATOM 708 N N . THR A 1 92 ? -8.781 23.906 11.734 1 95.94 92 THR A N 1
ATOM 709 C CA . THR A 1 92 ? -7.676 24.797 12.078 1 95.94 92 THR A CA 1
ATOM 710 C C . THR A 1 92 ? -6.746 24.141 13.094 1 95.94 92 THR A C 1
ATOM 712 O O . THR A 1 92 ? -5.527 24.312 13.031 1 95.94 92 THR A O 1
ATOM 715 N N . ILE A 1 93 ? -7.305 23.406 13.961 1 93.19 93 ILE A N 1
ATOM 716 C CA . ILE A 1 93 ? -6.547 22.75 15.023 1 93.19 93 ILE A CA 1
ATOM 717 C C . ILE A 1 93 ? -5.82 21.531 14.461 1 93.19 93 ILE A C 1
ATOM 719 O O . ILE A 1 93 ? -4.633 21.328 14.742 1 93.19 93 ILE A O 1
ATOM 723 N N . CYS A 1 94 ? -6.535 20.797 13.633 1 91.69 94 CYS A N 1
ATOM 724 C CA . CYS A 1 94 ? -6 19.547 13.117 1 91.69 94 CYS A CA 1
ATOM 725 C C . CYS A 1 94 ? -5.715 19.641 11.625 1 91.69 94 CYS A C 1
ATOM 727 O O . CYS A 1 94 ? -6.629 19.828 10.82 1 91.69 94 CYS A O 1
ATOM 729 N N . SER A 1 95 ? -4.473 19.531 11.367 1 94.25 95 SER A N 1
ATOM 730 C CA . SER A 1 95 ? -4.062 19.562 9.969 1 94.25 95 SER A CA 1
ATOM 731 C C . SER A 1 95 ? -3.787 18.156 9.438 1 94.25 95 SER A C 1
ATOM 733 O O . SER A 1 95 ? -3.807 17.188 10.203 1 94.25 95 SER A O 1
ATOM 735 N N . ASN A 1 96 ? -3.523 18.062 8.148 1 92.5 96 ASN A N 1
ATOM 736 C CA . ASN A 1 96 ? -3.184 16.812 7.5 1 92.5 96 ASN A CA 1
ATOM 737 C C . ASN A 1 96 ? -1.685 16.531 7.566 1 92.5 96 ASN A C 1
ATOM 739 O O . ASN A 1 96 ? -1.105 16 6.617 1 92.5 96 ASN A O 1
ATOM 743 N N . ALA A 1 97 ? -1.134 16.953 8.586 1 91.12 97 ALA A N 1
ATOM 744 C CA . ALA A 1 97 ? 0.31 16.797 8.758 1 91.12 97 ALA A CA 1
ATOM 745 C C . ALA A 1 97 ? 0.703 15.336 8.875 1 91.12 97 ALA A C 1
ATOM 747 O O . ALA A 1 97 ? 1.837 14.961 8.57 1 91.12 97 ALA A O 1
ATOM 748 N N . GLY A 1 98 ? -0.117 14.508 9.258 1 85.12 98 GLY A N 1
ATOM 749 C CA . GLY A 1 98 ? 0.176 13.086 9.359 1 85.12 98 GLY A CA 1
ATOM 750 C C . GLY A 1 98 ? 0.172 12.375 8.023 1 85.12 98 GLY A C 1
ATOM 751 O O . GLY A 1 98 ? 1.17 11.758 7.633 1 85.12 98 GLY A O 1
ATOM 752 N N . PHE A 1 99 ? -0.866 12.594 7.227 1 83.5 99 PHE A N 1
ATOM 753 C CA . PHE A 1 99 ? -1.07 11.891 5.965 1 83.5 99 PHE A CA 1
ATOM 754 C C . PHE A 1 99 ? -0.26 12.531 4.848 1 83.5 99 PHE A C 1
ATOM 756 O O . PHE A 1 99 ? 0.4 11.836 4.07 1 83.5 99 PHE A O 1
ATOM 763 N N . LEU A 1 100 ? -0.405 13.773 4.859 1 89.44 100 LEU A N 1
ATOM 764 C CA . LEU A 1 100 ? 0.255 14.5 3.781 1 89.44 100 LEU A CA 1
ATOM 765 C C . LEU A 1 100 ? 1.607 15.039 4.234 1 89.44 100 LEU A C 1
ATOM 767 O O . LEU A 1 100 ? 2.588 14.977 3.488 1 89.44 100 LEU A O 1
ATOM 771 N N . GLY A 1 101 ? 1.692 15.43 5.387 1 93.19 101 GLY A N 1
ATOM 772 C CA . GLY A 1 101 ? 2.889 16.078 5.895 1 93.19 101 GLY A CA 1
ATOM 773 C C . GLY A 1 101 ? 4.059 15.133 6.066 1 93.19 101 GLY A C 1
ATOM 774 O O . GLY A 1 101 ? 5.195 15.469 5.734 1 93.19 101 GLY A O 1
ATOM 775 N N . ASN A 1 102 ? 3.783 13.953 6.566 1 92.25 102 ASN A N 1
ATOM 776 C CA . ASN A 1 102 ? 4.859 13 6.828 1 92.25 102 ASN A CA 1
ATOM 777 C C . ASN A 1 102 ? 5.582 12.609 5.543 1 92.25 102 ASN A C 1
ATOM 779 O O . ASN A 1 102 ? 6.812 12.664 5.477 1 92.25 102 ASN A O 1
ATOM 783 N N . PRO A 1 103 ? 4.852 12.25 4.555 1 91.38 103 PRO A N 1
ATOM 784 C CA . PRO A 1 103 ? 5.539 11.93 3.301 1 91.38 103 PRO A CA 1
ATOM 785 C C . PRO A 1 103 ? 6.312 13.117 2.734 1 91.38 103 PRO A C 1
ATOM 787 O O . PRO A 1 103 ? 7.398 12.938 2.17 1 91.38 103 PRO A O 1
ATOM 790 N N . ILE A 1 104 ? 5.812 14.266 2.885 1 92.62 104 ILE A N 1
ATOM 791 C CA . ILE A 1 104 ? 6.484 15.453 2.371 1 92.62 104 ILE A CA 1
ATOM 792 C C . ILE A 1 104 ? 7.754 15.719 3.178 1 92.62 104 ILE A C 1
ATOM 794 O O . ILE A 1 104 ? 8.812 16.016 2.609 1 92.62 104 ILE A O 1
ATOM 798 N N . ALA A 1 105 ? 7.617 15.602 4.469 1 94.44 105 ALA A N 1
ATOM 799 C CA . ALA A 1 105 ? 8.781 15.789 5.328 1 94.44 105 ALA A CA 1
ATOM 800 C C . ALA A 1 105 ? 9.883 14.789 4.984 1 94.44 105 ALA A C 1
ATOM 802 O O . ALA A 1 105 ? 11.062 15.156 4.926 1 94.44 105 ALA A O 1
ATOM 803 N N . GLN A 1 106 ? 9.477 13.602 4.777 1 92.19 106 GLN A N 1
ATOM 804 C CA . GLN A 1 106 ? 10.445 12.57 4.41 1 92.19 106 GLN A CA 1
ATOM 805 C C . GLN A 1 106 ? 11.047 12.844 3.035 1 92.19 106 GLN A C 1
ATOM 807 O O . GLN A 1 106 ? 12.242 12.648 2.826 1 92.19 106 GLN A O 1
ATOM 812 N N . GLY A 1 107 ? 10.258 13.242 2.123 1 89.06 107 GLY A N 1
ATOM 813 C CA . GLY A 1 107 ? 10.719 13.508 0.77 1 89.06 107 GLY A CA 1
ATOM 814 C C . GLY A 1 107 ? 11.656 14.695 0.681 1 89.06 107 GLY A C 1
ATOM 815 O O . GLY A 1 107 ? 12.625 14.672 -0.081 1 89.06 107 GLY A O 1
ATOM 816 N N . VAL A 1 108 ? 11.438 15.703 1.493 1 90.38 108 VAL A N 1
ATOM 817 C CA . VAL A 1 108 ? 12.18 16.953 1.395 1 90.38 108 VAL A CA 1
ATOM 818 C C . VAL A 1 108 ? 13.398 16.906 2.312 1 90.38 108 VAL A C 1
ATOM 820 O O . VAL A 1 108 ? 14.477 17.375 1.953 1 90.38 108 VAL A O 1
ATOM 823 N N . PHE A 1 109 ? 13.242 16.25 3.492 1 93.75 109 PHE A N 1
ATOM 824 C CA . PHE A 1 109 ? 14.281 16.391 4.508 1 93.75 109 PHE A CA 1
ATOM 825 C C . PHE A 1 109 ? 14.867 15.031 4.871 1 93.75 109 PHE A C 1
ATOM 827 O O . PHE A 1 109 ? 15.695 14.922 5.781 1 93.75 109 PHE A O 1
ATOM 834 N N . GLY A 1 110 ? 14.391 14.023 4.227 1 91.25 110 GLY A N 1
ATOM 835 C CA . GLY A 1 110 ? 14.93 12.695 4.48 1 91.25 110 GLY A CA 1
ATOM 836 C C . GLY A 1 110 ? 14.406 12.07 5.762 1 91.25 110 GLY A C 1
ATOM 837 O O . GLY A 1 110 ? 13.336 12.438 6.246 1 91.25 110 GLY A O 1
ATOM 838 N N . MET A 1 111 ? 15.148 11.125 6.277 1 91.62 111 MET A N 1
ATOM 839 C CA . MET A 1 111 ? 14.742 10.352 7.441 1 91.62 111 MET A CA 1
ATOM 840 C C . MET A 1 111 ? 14.641 11.234 8.68 1 91.62 111 MET A C 1
ATOM 842 O O . MET A 1 111 ? 13.711 11.086 9.477 1 91.62 111 MET A O 1
ATOM 846 N N . MET A 1 112 ? 15.555 12.117 8.766 1 93.56 112 MET A N 1
ATOM 847 C CA . MET A 1 112 ? 15.516 13.016 9.922 1 93.56 112 MET A CA 1
ATOM 848 C C . MET A 1 112 ? 14.289 13.914 9.875 1 93.56 112 MET A C 1
ATOM 850 O O . MET A 1 112 ? 13.727 14.266 10.914 1 93.56 112 MET A O 1
ATOM 854 N N . GLY A 1 113 ? 13.922 14.32 8.711 1 95.06 113 GLY A N 1
ATOM 855 C CA . GLY A 1 113 ? 12.688 15.07 8.562 1 95.06 113 GLY A CA 1
ATOM 856 C C . GLY A 1 113 ? 11.469 14.32 9.062 1 95.06 113 GLY A C 1
ATOM 857 O O . GLY A 1 113 ? 10.617 14.891 9.742 1 95.06 113 GLY A O 1
ATOM 858 N N . LEU A 1 114 ? 11.453 13.078 8.727 1 93.88 114 LEU A N 1
ATOM 859 C CA . LEU A 1 114 ? 10.352 12.227 9.156 1 93.88 114 LEU A CA 1
ATOM 860 C C . LEU A 1 114 ? 10.359 12.062 10.672 1 93.88 114 LEU A C 1
ATOM 862 O O . LEU A 1 114 ? 9.297 12.062 11.312 1 93.88 114 LEU A O 1
ATOM 866 N N . THR A 1 115 ? 11.5 11.867 11.234 1 94.44 115 THR A N 1
ATOM 867 C CA . THR A 1 115 ? 11.633 11.711 12.672 1 94.44 115 THR A CA 1
ATOM 868 C C . THR A 1 115 ? 11.133 12.953 13.406 1 94.44 115 THR A C 1
ATOM 870 O O . THR A 1 115 ? 10.359 12.852 14.359 1 94.44 115 THR A O 1
ATOM 873 N N . LEU A 1 116 ? 11.562 14.062 12.945 1 95.88 116 LEU A N 1
ATOM 874 C CA . LEU A 1 116 ? 11.133 15.32 13.547 1 95.88 116 LEU A CA 1
ATOM 875 C C . LEU A 1 116 ? 9.633 15.531 13.367 1 95.88 116 LEU A C 1
ATOM 877 O O . LEU A 1 116 ? 8.953 16.016 14.273 1 95.88 116 LEU A O 1
ATOM 881 N N . ALA A 1 117 ? 9.164 15.156 12.188 1 96 117 ALA A N 1
ATOM 882 C CA . ALA A 1 117 ? 7.73 15.266 11.922 1 96 117 ALA A CA 1
ATOM 883 C C . ALA A 1 117 ? 6.926 14.422 12.906 1 96 117 ALA A C 1
ATOM 885 O O . ALA A 1 117 ? 5.855 14.836 13.352 1 96 117 ALA A O 1
ATOM 886 N N . SER A 1 118 ? 7.418 13.305 13.219 1 94 118 SER A N 1
ATOM 887 C CA . SER A 1 118 ? 6.738 12.406 14.141 1 94 118 SER A CA 1
ATOM 888 C C . SER A 1 118 ? 6.617 13.031 15.531 1 94 118 SER A C 1
ATOM 890 O O . SER A 1 118 ? 5.598 12.867 16.203 1 94 118 SER A O 1
ATOM 892 N N . ILE A 1 119 ? 7.641 13.711 15.914 1 93.75 119 ILE A N 1
ATOM 893 C CA . ILE A 1 119 ? 7.625 14.398 17.203 1 93.75 119 ILE A CA 1
ATOM 894 C C . ILE A 1 119 ? 6.684 15.594 17.141 1 93.75 119 ILE A C 1
ATOM 896 O O . ILE A 1 119 ? 5.906 15.836 18.062 1 93.75 119 ILE A O 1
ATOM 900 N N . TYR A 1 120 ? 6.762 16.328 16.062 1 96.38 120 TYR A N 1
ATOM 901 C CA . TYR A 1 120 ? 5.906 17.484 15.82 1 96.38 120 TYR A CA 1
ATOM 902 C C . TYR A 1 120 ? 4.434 17.109 15.953 1 96.38 120 TYR A C 1
ATOM 904 O O . TYR A 1 120 ? 3.623 17.906 16.422 1 96.38 120 TYR A O 1
ATOM 912 N N . LEU A 1 121 ? 4.125 15.914 15.602 1 94.44 121 LEU A N 1
ATOM 913 C CA . LEU A 1 121 ? 2.73 15.508 15.484 1 94.44 121 LEU A CA 1
ATOM 914 C C . LEU A 1 121 ? 2.172 15.078 16.844 1 94.44 121 LEU A C 1
ATOM 916 O O . LEU A 1 121 ? 0.957 14.953 17 1 94.44 121 LEU A O 1
ATOM 920 N N . ILE A 1 122 ? 2.996 14.867 17.844 1 91.88 122 ILE A N 1
ATOM 921 C CA . ILE A 1 122 ? 2.555 14.398 19.141 1 91.88 122 ILE A CA 1
ATOM 922 C C . ILE A 1 122 ? 1.581 15.406 19.75 1 91.88 122 ILE A C 1
ATOM 924 O O . ILE A 1 122 ? 0.442 15.062 20.078 1 91.88 122 ILE A O 1
ATOM 928 N N . PRO A 1 123 ? 1.958 16.672 19.844 1 93.62 123 PRO A N 1
ATOM 929 C CA . PRO A 1 123 ? 1.012 17.656 20.391 1 93.62 123 PRO A CA 1
ATOM 930 C C . PRO A 1 123 ? -0.273 17.75 19.562 1 93.62 123 PRO A C 1
ATOM 932 O O . PRO A 1 123 ? -1.351 17.969 20.125 1 93.62 123 PRO A O 1
ATOM 935 N N . GLN A 1 124 ? -0.152 17.656 18.328 1 92.19 124 GLN A N 1
ATOM 936 C CA . GLN A 1 124 ? -1.345 17.75 17.484 1 92.19 124 GLN A CA 1
ATOM 937 C C . GLN A 1 124 ? -2.303 16.594 17.781 1 92.19 124 GLN A C 1
ATOM 939 O O . GLN A 1 124 ? -3.52 16.781 17.812 1 92.19 124 GLN A O 1
ATOM 944 N N . ARG A 1 125 ? -1.782 15.453 17.891 1 88.06 125 ARG A N 1
ATOM 945 C CA . ARG A 1 125 ? -2.617 14.297 18.188 1 88.06 125 ARG A CA 1
ATOM 946 C C . ARG A 1 125 ? -3.299 14.445 19.547 1 88.06 125 ARG A C 1
ATOM 948 O O . ARG A 1 125 ? -4.457 14.062 19.719 1 88.06 125 ARG A O 1
ATOM 955 N N . ILE A 1 126 ? -2.602 14.977 20.469 1 88.81 126 ILE A N 1
ATOM 956 C CA . ILE A 1 126 ? -3.172 15.234 21.781 1 88.81 126 ILE A CA 1
ATOM 957 C C . ILE A 1 126 ? -4.32 16.234 21.656 1 88.81 126 ILE A C 1
ATOM 959 O O . ILE A 1 126 ? -5.398 16.016 22.219 1 88.81 126 ILE A O 1
ATOM 963 N N . MET A 1 127 ? -4.121 17.234 20.906 1 89.81 127 MET A N 1
ATOM 964 C CA . MET A 1 127 ? -5.133 18.281 20.75 1 89.81 127 MET A CA 1
ATOM 965 C C . MET A 1 127 ? -6.336 17.75 19.969 1 89.81 127 MET A C 1
ATOM 967 O O . MET A 1 127 ? -7.469 18.172 20.219 1 89.81 127 MET A O 1
ATOM 971 N N . MET A 1 128 ? -6.07 16.859 19.094 1 87.31 128 MET A N 1
ATOM 972 C CA . MET A 1 128 ? -7.145 16.25 18.312 1 87.31 128 MET A CA 1
ATOM 973 C C . MET A 1 128 ? -8.172 15.586 19.234 1 87.31 128 MET A C 1
ATOM 975 O O . MET A 1 128 ? -9.375 15.828 19.094 1 87.31 128 MET A O 1
ATOM 979 N N . TRP A 1 129 ? -7.711 14.891 20.219 1 83.38 129 TRP A N 1
ATOM 980 C CA . TRP A 1 129 ? -8.602 14.094 21.047 1 83.38 129 TRP A CA 1
ATOM 981 C C . TRP A 1 129 ? -9.047 14.875 22.281 1 83.38 129 TRP A C 1
ATOM 983 O O . TRP A 1 129 ? -9.844 14.391 23.078 1 83.38 129 TRP A O 1
ATOM 993 N N . SER A 1 130 ? -8.516 16.031 22.469 1 87.31 130 SER A N 1
ATOM 994 C CA . SER A 1 130 ? -8.938 16.891 23.562 1 87.31 130 SER A CA 1
ATOM 995 C C . SER A 1 130 ? -9.773 18.062 23.062 1 87.31 130 SER A C 1
ATOM 997 O O . SER A 1 130 ? -10.984 17.938 22.891 1 87.31 130 SER A O 1
ATOM 999 N N . GLU A 1 131 ? -9.023 19.031 22.516 1 83.31 131 GLU A N 1
ATOM 1000 C CA . GLU A 1 131 ? -9.703 20.234 22.062 1 83.31 131 GLU A CA 1
ATOM 1001 C C . GLU A 1 131 ? -10.469 19.969 20.766 1 83.31 131 GLU A C 1
ATOM 1003 O O . GLU A 1 131 ? -11.531 20.562 20.531 1 83.31 131 GLU A O 1
ATOM 1008 N N . GLY A 1 132 ? -9.984 19.141 19.953 1 83.25 132 GLY A N 1
ATOM 1009 C CA . GLY A 1 132 ? -10.602 18.891 18.656 1 83.25 132 GLY A CA 1
ATOM 1010 C C . GLY A 1 132 ? -11.969 18.234 18.766 1 83.25 132 GLY A C 1
ATOM 1011 O O . GLY A 1 132 ? -12.961 18.766 18.266 1 83.25 132 GLY A O 1
ATOM 1012 N N . VAL A 1 133 ? -11.977 17.203 19.516 1 79.44 133 VAL A N 1
ATOM 1013 C CA . VAL A 1 133 ? -13.234 16.469 19.672 1 79.44 133 VAL A CA 1
ATOM 1014 C C . VAL A 1 133 ? -14.227 17.312 20.469 1 79.44 133 VAL A C 1
ATOM 1016 O O . VAL A 1 133 ? -15.43 17.25 20.219 1 79.44 133 VAL A O 1
ATOM 1019 N N . SER A 1 134 ? -13.773 18.125 21.312 1 84.5 134 SER A N 1
ATOM 1020 C CA . SER A 1 134 ? -14.633 18.953 22.156 1 84.5 134 SER A CA 1
ATOM 1021 C C . SER A 1 134 ? -15.375 20 21.328 1 84.5 134 SER A C 1
ATOM 1023 O O . SER A 1 134 ? -16.391 20.531 21.766 1 84.5 134 SER A O 1
ATOM 1025 N N . VAL A 1 135 ? -14.867 20.25 20.188 1 87.12 135 VAL A N 1
ATOM 1026 C CA . VAL A 1 135 ? -15.508 21.219 19.281 1 87.12 135 VAL A CA 1
ATOM 1027 C C . VAL A 1 135 ? -16.875 20.688 18.859 1 87.12 135 VAL A C 1
ATOM 1029 O O . VAL A 1 135 ? -17.828 21.469 18.688 1 87.12 135 VAL A O 1
ATOM 1032 N N . PHE A 1 136 ? -17 19.391 18.719 1 85.25 136 PHE A N 1
ATOM 1033 C CA . PHE A 1 136 ? -18.219 18.781 18.188 1 85.25 136 PHE A CA 1
ATOM 1034 C C . PHE A 1 136 ? -19.094 18.25 19.312 1 85.25 136 PHE A C 1
ATOM 1036 O O . PHE A 1 136 ? -20.297 18.062 19.141 1 85.25 136 PHE A O 1
ATOM 1043 N N . THR A 1 137 ? -18.516 17.797 20.312 1 81.31 137 THR A N 1
ATOM 1044 C CA . THR A 1 137 ? -19.234 17.172 21.422 1 81.31 137 THR A CA 1
ATOM 1045 C C . THR A 1 137 ? -18.953 17.891 22.734 1 81.31 137 THR A C 1
ATOM 1047 O O . THR A 1 137 ? -18.266 18.922 22.75 1 81.31 137 THR A O 1
ATOM 1050 N N . GLU A 1 138 ? -19.688 17.297 23.641 1 77.5 138 GLU A N 1
ATOM 1051 C CA . GLU A 1 138 ? -19.281 17.719 24.984 1 77.5 138 GLU A CA 1
ATOM 1052 C C . GLU A 1 138 ? -17.875 17.25 25.312 1 77.5 138 GLU A C 1
ATOM 1054 O O . GLU A 1 138 ? -17.422 16.219 24.828 1 77.5 138 GLU A O 1
ATOM 1059 N N . ALA A 1 139 ? -17.234 18.062 26.031 1 74.5 139 ALA A N 1
ATOM 1060 C CA . ALA A 1 139 ? -15.852 17.734 26.391 1 74.5 139 ALA A CA 1
ATOM 1061 C C . ALA A 1 139 ? -15.766 16.328 26.969 1 74.5 139 ALA A C 1
ATOM 1063 O O . ALA A 1 139 ? -16.5 15.977 27.891 1 74.5 139 ALA A O 1
ATOM 1064 N N . PRO A 1 140 ? -14.953 15.516 26.312 1 73.62 140 PRO A N 1
ATOM 1065 C CA . PRO A 1 140 ? -14.773 14.172 26.859 1 73.62 140 PRO A CA 1
ATOM 1066 C C . PRO A 1 140 ? -14.203 14.188 28.281 1 73.62 140 PRO A C 1
ATOM 1068 O O . PRO A 1 140 ? -13.594 15.172 28.688 1 73.62 140 PRO A O 1
ATOM 1071 N N . THR A 1 141 ? -14.508 13.164 29 1 81.5 141 THR A N 1
ATOM 1072 C CA . THR A 1 141 ? -13.891 13.016 30.312 1 81.5 141 THR A CA 1
ATOM 1073 C C . THR A 1 141 ? -12.383 12.828 30.188 1 81.5 141 THR A C 1
ATOM 1075 O O . THR A 1 141 ? -11.883 12.414 29.141 1 81.5 141 THR A O 1
ATOM 1078 N N . LYS A 1 142 ? -11.688 13.266 31.188 1 84.25 142 LYS A N 1
ATOM 1079 C CA . LYS A 1 142 ? -10.234 13.148 31.188 1 84.25 142 LYS A CA 1
ATOM 1080 C C . LYS A 1 142 ? -9.805 11.711 30.906 1 84.25 142 LYS A C 1
ATOM 1082 O O . LYS A 1 142 ? -8.836 11.484 30.172 1 84.25 142 LYS A O 1
ATOM 1087 N N . LYS A 1 143 ? -10.508 10.75 31.453 1 83.5 143 LYS A N 1
ATOM 1088 C CA . LYS A 1 143 ? -10.172 9.336 31.281 1 83.5 143 LYS A CA 1
ATOM 1089 C C . LYS A 1 143 ? -10.336 8.914 29.828 1 83.5 143 LYS A C 1
ATOM 1091 O O . LYS A 1 143 ? -9.484 8.203 29.281 1 83.5 143 LYS A O 1
ATOM 1096 N N . GLU A 1 144 ? -11.367 9.352 29.297 1 82.5 144 GLU A N 1
ATOM 1097 C CA . GLU A 1 144 ? -11.641 9.008 27.906 1 82.5 144 GLU A CA 1
ATOM 1098 C C . GLU A 1 144 ? -10.617 9.648 26.969 1 82.5 144 GLU A C 1
ATOM 1100 O O . GLU A 1 144 ? -10.164 9.023 26 1 82.5 144 GLU A O 1
ATOM 1105 N N . MET A 1 145 ? -10.344 10.875 27.266 1 84.44 145 MET A N 1
ATOM 1106 C CA . MET A 1 145 ? -9.375 11.617 26.469 1 84.44 145 MET A CA 1
ATOM 1107 C C . MET A 1 145 ? -8 10.953 26.516 1 84.44 145 MET A C 1
ATOM 1109 O O . MET A 1 145 ? -7.371 10.742 25.484 1 84.44 145 MET A O 1
ATOM 1113 N N . LEU A 1 146 ? -7.578 10.641 27.688 1 86.06 146 LEU A N 1
ATOM 1114 C CA . LEU A 1 146 ? -6.27 10.016 27.875 1 86.06 146 LEU A CA 1
ATOM 1115 C C . LEU A 1 146 ? -6.227 8.648 27.219 1 86.06 146 LEU A C 1
ATOM 1117 O O . LEU A 1 146 ? -5.215 8.273 26.609 1 86.06 146 LEU A O 1
ATOM 1121 N N . LYS A 1 147 ? -7.238 7.969 27.328 1 85.44 147 LYS A N 1
ATOM 1122 C CA . LYS A 1 147 ? -7.316 6.652 26.703 1 85.44 147 LYS A CA 1
ATOM 1123 C C . LYS A 1 147 ? -7.184 6.754 25.188 1 85.44 147 LYS A C 1
ATOM 1125 O O . LYS A 1 147 ? -6.43 6 24.578 1 85.44 147 LYS A O 1
ATOM 1130 N N . LYS A 1 148 ? -7.812 7.656 24.625 1 83.25 148 LYS A N 1
ATOM 1131 C CA . LYS A 1 148 ? -7.785 7.824 23.172 1 83.25 148 LYS A CA 1
ATOM 1132 C C . LYS A 1 148 ? -6.414 8.297 22.703 1 83.25 148 LYS A C 1
ATOM 1134 O O . LYS A 1 148 ? -5.945 7.887 21.641 1 83.25 148 LYS A O 1
ATOM 1139 N N . ILE A 1 149 ? -5.887 9.156 23.531 1 84.62 149 ILE A N 1
ATOM 1140 C CA . ILE A 1 149 ? -4.574 9.695 23.188 1 84.62 149 ILE A CA 1
ATOM 1141 C C . ILE A 1 149 ? -3.527 8.578 23.25 1 84.62 149 ILE A C 1
ATOM 1143 O O . ILE A 1 149 ? -2.762 8.391 22.297 1 84.62 149 ILE A O 1
ATOM 1147 N N . PHE A 1 150 ? -3.525 7.777 24.25 1 85.44 150 PHE A N 1
ATOM 1148 C CA . PHE A 1 150 ? -2.477 6.785 24.469 1 85.44 150 PHE A CA 1
ATOM 1149 C C . PHE A 1 150 ? -2.738 5.531 23.641 1 85.44 150 PHE A C 1
ATOM 1151 O O . PHE A 1 150 ? -1.846 4.695 23.469 1 85.44 150 PHE A O 1
ATOM 1158 N N . THR A 1 151 ? -3.863 5.426 23.141 1 84.12 151 THR A N 1
ATOM 1159 C CA . THR A 1 151 ? -4.16 4.246 22.328 1 84.12 151 THR A CA 1
ATOM 1160 C C . THR A 1 151 ? -4.066 4.566 20.844 1 84.12 151 THR A C 1
ATOM 1162 O O . THR A 1 151 ? -4.219 3.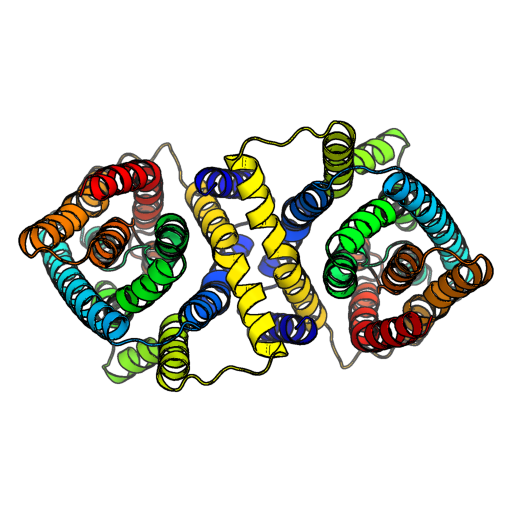68 20 1 84.12 151 THR A O 1
ATOM 1165 N N . HIS A 1 152 ? -3.855 5.809 20.578 1 85.38 152 HIS A N 1
ATOM 1166 C CA . HIS A 1 152 ? -3.701 6.168 19.172 1 85.38 152 HIS A CA 1
ATOM 1167 C C . HIS A 1 152 ? -2.467 5.504 18.562 1 85.38 152 HIS A C 1
ATOM 1169 O O . HIS A 1 152 ? -1.369 5.605 19.125 1 85.38 152 HIS A O 1
ATOM 1175 N N . PRO A 1 153 ? -2.621 4.832 17.484 1 88.25 153 PRO A N 1
ATOM 1176 C CA . PRO A 1 153 ? -1.531 4.027 16.922 1 88.25 153 PRO A CA 1
ATOM 1177 C C . PRO A 1 153 ? -0.272 4.848 16.656 1 88.25 153 PRO A C 1
ATOM 1179 O O . PRO A 1 153 ? 0.841 4.375 16.906 1 88.25 153 PRO A O 1
ATOM 1182 N N . CYS A 1 154 ? -0.393 6.027 16.172 1 88.31 154 CYS A N 1
ATOM 1183 C CA . CYS A 1 154 ? 0.764 6.848 15.828 1 88.31 154 CYS A CA 1
ATOM 1184 C C . CYS A 1 154 ? 1.484 7.316 17.094 1 88.31 154 CYS A C 1
ATOM 1186 O O . CYS A 1 154 ? 2.703 7.492 17.078 1 88.31 154 CYS A O 1
ATOM 1188 N N . ILE A 1 155 ? 0.752 7.582 18.156 1 89.38 155 ILE A N 1
ATOM 1189 C CA . ILE A 1 155 ? 1.36 7.969 19.422 1 89.38 155 ILE A CA 1
ATOM 1190 C C . ILE A 1 155 ? 2.117 6.785 20.016 1 89.38 155 ILE A C 1
ATOM 1192 O O . ILE A 1 155 ? 3.25 6.934 20.484 1 89.38 155 ILE A O 1
ATOM 1196 N N . ILE A 1 156 ? 1.48 5.652 19.969 1 91.62 156 ILE A N 1
ATOM 1197 C CA . ILE A 1 156 ? 2.133 4.434 20.438 1 91.62 156 ILE A CA 1
ATOM 1198 C C . ILE A 1 156 ? 3.416 4.195 19.641 1 91.62 156 ILE A C 1
ATOM 1200 O O . ILE A 1 156 ? 4.449 3.842 20.219 1 91.62 156 ILE A O 1
ATOM 1204 N N . ALA A 1 157 ? 3.354 4.395 18.375 1 93.31 157 ALA A N 1
ATOM 1205 C CA . ALA A 1 157 ? 4.52 4.219 17.516 1 93.31 157 ALA A CA 1
ATOM 1206 C C . ALA A 1 157 ? 5.648 5.168 17.922 1 93.31 157 ALA A C 1
ATOM 1208 O O . ALA A 1 157 ? 6.816 4.781 17.922 1 93.31 157 ALA A O 1
ATOM 1209 N N . CYS A 1 158 ? 5.328 6.398 18.219 1 91.62 158 CYS A N 1
ATOM 1210 C CA . CYS A 1 158 ? 6.324 7.367 18.672 1 91.62 158 CYS A CA 1
ATOM 1211 C C . CYS A 1 158 ? 7 6.906 19.953 1 91.62 158 CYS A C 1
ATOM 1213 O O . CYS A 1 158 ? 8.219 7.008 20.078 1 91.62 158 CYS A O 1
ATOM 1215 N N . GLU A 1 159 ? 6.172 6.457 20.875 1 92.44 159 GLU A N 1
ATOM 1216 C CA . GLU A 1 159 ? 6.719 5.965 22.141 1 92.44 159 GLU A CA 1
ATOM 1217 C C . GLU A 1 159 ? 7.676 4.797 21.906 1 92.44 159 GLU A C 1
ATOM 1219 O O . GLU A 1 159 ? 8.781 4.777 22.438 1 92.44 159 GLU A O 1
ATOM 1224 N N . ILE A 1 160 ? 7.227 3.842 21.125 1 94.38 160 ILE A N 1
ATOM 1225 C CA . ILE A 1 160 ? 8.062 2.689 20.812 1 94.38 160 ILE A CA 1
ATOM 1226 C C . ILE A 1 160 ? 9.344 3.152 20.109 1 94.38 160 ILE A C 1
ATOM 1228 O O . ILE A 1 160 ? 10.438 2.707 20.453 1 94.38 160 ILE A O 1
ATOM 1232 N N . GLY A 1 161 ? 9.203 4.027 19.156 1 93.38 161 GLY A N 1
ATOM 1233 C CA . GLY A 1 161 ? 10.344 4.555 18.422 1 93.38 161 GLY A CA 1
ATOM 1234 C C . GLY A 1 161 ? 11.352 5.262 19.312 1 93.38 161 GLY A C 1
ATOM 1235 O O . GLY A 1 161 ? 12.555 5.043 19.188 1 93.38 161 GLY A O 1
ATOM 1236 N N . ILE A 1 162 ? 10.867 6.105 20.203 1 91.75 162 ILE A N 1
ATOM 1237 C CA . ILE A 1 162 ? 11.734 6.852 21.109 1 91.75 162 ILE A CA 1
ATOM 1238 C C . ILE A 1 162 ? 12.484 5.879 22.016 1 91.75 162 ILE A C 1
ATOM 1240 O O . ILE A 1 162 ? 13.688 6.035 22.234 1 91.75 162 ILE A O 1
ATOM 1244 N N . VAL A 1 163 ? 11.758 4.91 22.531 1 93.56 163 VAL A N 1
ATOM 1245 C CA . VAL A 1 163 ? 12.391 3.908 23.391 1 93.56 163 VAL A CA 1
ATOM 1246 C C . VAL A 1 163 ? 13.484 3.18 22.609 1 93.56 163 VAL A C 1
ATOM 1248 O O . VAL A 1 163 ? 14.586 2.971 23.141 1 93.56 163 VAL A O 1
ATOM 1251 N N . LEU A 1 164 ? 13.234 2.797 21.422 1 93.19 164 LEU A N 1
ATOM 1252 C CA . LEU A 1 164 ? 14.219 2.113 20.578 1 93.19 164 LEU A CA 1
ATOM 1253 C C . LEU A 1 164 ? 15.438 3.002 20.328 1 93.19 164 LEU A C 1
ATOM 1255 O O . LEU A 1 164 ? 16.578 2.533 20.391 1 93.19 164 LEU A O 1
ATOM 1259 N N . MET A 1 165 ? 15.211 4.215 20.062 1 92.31 165 MET A N 1
ATOM 1260 C CA . MET A 1 165 ? 16.281 5.16 19.766 1 92.31 165 MET A CA 1
ATOM 1261 C C . MET A 1 165 ? 17.172 5.383 20.984 1 92.31 165 MET A C 1
ATOM 1263 O O . MET A 1 165 ? 18.391 5.375 20.891 1 92.31 165 MET A O 1
ATOM 1267 N N . LEU A 1 166 ? 16.562 5.566 22.156 1 90.94 166 LEU A N 1
ATOM 1268 C CA . LEU A 1 166 ? 17.281 5.879 23.391 1 90.94 166 LEU A CA 1
ATOM 1269 C C . LEU A 1 166 ? 18.078 4.668 23.875 1 90.94 166 LEU A C 1
ATOM 1271 O O . LEU A 1 166 ? 19.188 4.809 24.391 1 90.94 166 LEU A O 1
ATOM 1275 N N . THR A 1 167 ? 17.484 3.52 23.766 1 92.19 167 THR A N 1
ATOM 1276 C CA . THR A 1 167 ? 18.125 2.312 24.266 1 92.19 167 THR A CA 1
ATOM 1277 C C . THR A 1 167 ? 19.141 1.78 23.266 1 92.19 167 THR A C 1
ATOM 1279 O O . THR A 1 167 ? 20.047 1.029 23.625 1 92.19 167 THR A O 1
ATOM 1282 N N . GLY A 1 168 ? 18.906 2.094 22.031 1 90.38 168 GLY A N 1
ATOM 1283 C CA . GLY A 1 168 ? 19.734 1.543 20.969 1 90.38 168 GLY A CA 1
ATOM 1284 C C . GLY A 1 168 ? 19.391 0.107 20.625 1 90.38 168 GLY A C 1
ATOM 1285 O O . GLY A 1 168 ? 20.078 -0.525 19.812 1 90.38 168 GLY A O 1
ATOM 1286 N N . TRP A 1 169 ? 18.391 -0.329 21.234 1 91 169 TRP A N 1
ATOM 1287 C CA . TRP A 1 169 ? 17.953 -1.695 20.969 1 91 169 TRP A CA 1
ATOM 1288 C C . TRP A 1 169 ? 17.328 -1.805 19.578 1 91 169 TRP A C 1
ATOM 1290 O O . TRP A 1 169 ? 16.625 -0.9 19.141 1 91 169 TRP A O 1
ATOM 1300 N N . ARG A 1 170 ? 17.703 -2.971 18.844 1 89.94 170 ARG A N 1
ATOM 1301 C CA . ARG A 1 170 ? 17.125 -3.232 17.531 1 89.94 170 ARG A CA 1
ATOM 1302 C C . ARG A 1 170 ? 16.266 -4.496 17.562 1 89.94 170 ARG A C 1
ATOM 1304 O O . ARG A 1 170 ? 16.641 -5.492 18.172 1 89.94 170 ARG A O 1
ATOM 1311 N N . PRO A 1 171 ? 15.133 -4.348 16.922 1 90.81 171 PRO A N 1
ATOM 1312 C CA . PRO A 1 171 ? 14.305 -5.555 16.859 1 90.81 171 PRO A CA 1
ATOM 1313 C C . PRO A 1 171 ? 14.969 -6.676 16.047 1 90.81 171 PRO A C 1
ATOM 1315 O O . PRO A 1 171 ? 15.938 -6.43 15.32 1 90.81 171 PRO A O 1
ATOM 1318 N N . PRO A 1 172 ? 14.469 -7.895 16.344 1 92.06 172 PRO A N 1
ATOM 1319 C CA . PRO A 1 172 ? 14.977 -8.984 15.508 1 92.06 172 PRO A CA 1
ATOM 1320 C C . PRO A 1 172 ? 14.844 -8.703 14.016 1 92.06 172 PRO A C 1
ATOM 1322 O O . PRO A 1 172 ? 13.93 -7.973 13.602 1 92.06 172 PRO A O 1
ATOM 1325 N N . HIS A 1 173 ? 15.695 -9.32 13.258 1 90.69 173 HIS A N 1
ATOM 1326 C CA . HIS A 1 173 ? 15.844 -9.031 11.836 1 90.69 173 HIS A CA 1
ATOM 1327 C C . HIS A 1 173 ? 14.508 -9.156 11.102 1 90.69 173 HIS A C 1
ATOM 1329 O O . HIS A 1 173 ? 14.164 -8.297 10.289 1 90.69 173 HIS A O 1
ATOM 1335 N N . PHE A 1 174 ? 13.773 -10.172 11.375 1 88.75 174 PHE A N 1
ATOM 1336 C CA . PHE A 1 174 ? 12.523 -10.383 10.656 1 88.75 174 PHE A CA 1
ATOM 1337 C C . PHE A 1 174 ? 11.531 -9.266 10.961 1 88.75 174 PHE A C 1
ATOM 1339 O O . PHE A 1 174 ? 10.773 -8.844 10.086 1 88.75 174 PHE A O 1
ATOM 1346 N N . LEU A 1 175 ? 11.523 -8.75 12.156 1 92.12 175 LEU A N 1
ATOM 1347 C CA . LEU A 1 175 ? 10.617 -7.668 12.531 1 92.12 175 LEU A CA 1
ATOM 1348 C C . LEU A 1 175 ? 11.07 -6.344 11.93 1 92.12 175 LEU A C 1
ATOM 1350 O O . LEU A 1 175 ? 10.234 -5.539 11.5 1 92.12 175 LEU A O 1
ATOM 1354 N N . GLU A 1 176 ? 12.344 -6.195 11.969 1 93.06 176 GLU A N 1
ATOM 1355 C CA . GLU A 1 176 ? 12.891 -4.984 11.367 1 93.06 176 GLU A CA 1
ATOM 1356 C C . GLU A 1 176 ? 12.578 -4.918 9.875 1 93.06 176 GLU A C 1
ATOM 1358 O O . GLU A 1 176 ? 12.203 -3.861 9.359 1 93.06 176 GLU A O 1
ATOM 1363 N N . GLU A 1 177 ? 12.688 -6.008 9.234 1 92.25 177 GLU A N 1
ATOM 1364 C CA . GLU A 1 177 ? 12.391 -6.07 7.809 1 92.25 177 GLU A CA 1
ATOM 1365 C C . GLU A 1 177 ? 10.906 -5.84 7.543 1 92.25 177 GLU A C 1
ATOM 1367 O O . GLU A 1 177 ? 10.539 -5.215 6.551 1 92.25 177 GLU A O 1
ATOM 1372 N N . THR A 1 178 ? 10.172 -6.363 8.398 1 94.12 178 THR A N 1
ATOM 1373 C CA . THR A 1 178 ? 8.727 -6.195 8.273 1 94.12 178 THR A CA 1
ATOM 1374 C C . THR A 1 178 ? 8.336 -4.727 8.43 1 94.12 178 THR A C 1
ATOM 1376 O O . THR A 1 178 ? 7.598 -4.188 7.605 1 94.12 178 THR A O 1
ATOM 1379 N N . ILE A 1 179 ? 8.875 -4.141 9.445 1 95.25 179 ILE A N 1
ATOM 1380 C CA . ILE A 1 179 ? 8.609 -2.73 9.703 1 95.25 179 ILE A CA 1
ATOM 1381 C C . ILE A 1 179 ? 9.094 -1.889 8.523 1 95.25 179 ILE A C 1
ATOM 1383 O O . ILE A 1 179 ? 8.375 -0.997 8.055 1 95.25 179 ILE A O 1
ATOM 1387 N N . THR A 1 180 ? 10.203 -2.23 8.031 1 93.81 180 THR A N 1
ATOM 1388 C CA . THR A 1 180 ? 10.789 -1.489 6.918 1 93.81 180 THR A CA 1
ATOM 1389 C C . THR A 1 180 ? 9.945 -1.649 5.656 1 93.81 180 THR A C 1
ATOM 1391 O O . THR A 1 180 ? 9.695 -0.676 4.945 1 93.81 180 THR A O 1
ATOM 1394 N N . SER A 1 181 ? 9.531 -2.82 5.426 1 94.5 181 SER A N 1
ATOM 1395 C CA . SER A 1 181 ? 8.727 -3.09 4.238 1 94.5 181 SER A CA 1
ATOM 1396 C C . SER A 1 181 ? 7.414 -2.311 4.273 1 94.5 181 SER A C 1
ATOM 1398 O O . SER A 1 181 ? 7.016 -1.718 3.268 1 94.5 181 SER A O 1
ATOM 1400 N N . VAL A 1 182 ? 6.809 -2.297 5.359 1 96.38 182 VAL A N 1
ATOM 1401 C CA . VAL A 1 182 ? 5.551 -1.573 5.52 1 96.38 182 VAL A CA 1
ATOM 1402 C C . VAL A 1 182 ? 5.812 -0.069 5.473 1 96.38 182 VAL A C 1
ATOM 1404 O O . VAL A 1 182 ? 5.035 0.682 4.875 1 96.38 182 VAL A O 1
ATOM 1407 N N . SER A 1 183 ? 6.82 0.325 6.117 1 95.06 183 SER A N 1
ATOM 1408 C CA . SER A 1 183 ? 7.203 1.732 6.125 1 95.06 183 SER A CA 1
ATOM 1409 C C . SER A 1 183 ? 7.391 2.264 4.707 1 95.06 183 SER A C 1
ATOM 1411 O O . SER A 1 183 ? 7 3.393 4.406 1 95.06 183 SER A O 1
ATOM 1413 N N . ASN A 1 184 ? 7.938 1.485 3.824 1 94.44 184 ASN A N 1
ATOM 1414 C CA . ASN A 1 184 ? 8.242 1.893 2.457 1 94.44 184 ASN A CA 1
ATOM 1415 C C . ASN A 1 184 ? 6.969 2.15 1.654 1 94.44 184 ASN A C 1
ATOM 1417 O O . ASN A 1 184 ? 7.016 2.76 0.584 1 94.44 184 ASN A O 1
ATOM 1421 N N . CYS A 1 185 ? 5.91 1.769 2.17 1 96.06 185 CYS A N 1
ATOM 1422 C CA . CYS A 1 185 ? 4.641 1.98 1.485 1 96.06 185 CYS A CA 1
ATOM 1423 C C . CYS A 1 185 ? 4.09 3.373 1.773 1 96.06 185 CYS A C 1
ATOM 1425 O O . CYS A 1 185 ? 3.166 3.832 1.101 1 96.06 185 CYS A O 1
ATOM 1427 N N . ASN A 1 186 ? 4.578 4.012 2.725 1 94.25 186 ASN A N 1
ATOM 1428 C CA . ASN A 1 186 ? 3.93 5.191 3.293 1 94.25 186 ASN A CA 1
ATOM 1429 C C . ASN A 1 186 ? 3.729 6.281 2.244 1 94.25 186 ASN A C 1
ATOM 1431 O O . ASN A 1 186 ? 2.605 6.734 2.021 1 94.25 186 ASN A O 1
ATOM 1435 N N . THR A 1 187 ? 4.777 6.672 1.568 1 93.44 187 THR A N 1
ATOM 1436 C CA . THR A 1 187 ? 4.691 7.793 0.64 1 93.44 187 THR A CA 1
ATOM 1437 C C . THR A 1 187 ? 3.689 7.5 -0.473 1 93.44 187 THR A C 1
ATOM 1439 O O . THR A 1 187 ? 2.744 8.258 -0.682 1 93.44 187 THR A O 1
ATOM 1442 N N . ALA A 1 188 ? 3.83 6.41 -1.103 1 95.62 188 ALA A N 1
ATOM 1443 C CA . ALA A 1 188 ? 2.965 6.062 -2.227 1 95.62 188 ALA A CA 1
ATOM 1444 C C . ALA A 1 188 ? 1.512 5.926 -1.78 1 95.62 188 ALA A C 1
ATOM 1446 O O . ALA A 1 188 ? 0.614 6.523 -2.377 1 95.62 188 ALA A O 1
ATOM 1447 N N . MET A 1 189 ? 1.313 5.199 -0.739 1 95.38 189 MET A N 1
ATOM 1448 C CA . MET A 1 189 ? -0.049 4.918 -0.294 1 95.38 189 MET A CA 1
ATOM 1449 C C . MET A 1 189 ? -0.726 6.184 0.217 1 95.38 189 MET A C 1
ATOM 1451 O O . MET A 1 189 ? -1.906 6.414 -0.053 1 95.38 189 MET A O 1
ATOM 1455 N N . SER A 1 190 ? -0.006 6.98 0.97 1 92.25 190 SER A N 1
ATOM 1456 C CA . SER A 1 190 ? -0.576 8.219 1.495 1 92.25 190 SER A CA 1
ATOM 1457 C C . SER A 1 190 ? -0.975 9.164 0.368 1 92.25 190 SER A C 1
ATOM 1459 O O . SER A 1 190 ? -2.072 9.719 0.381 1 92.25 190 SER A O 1
ATOM 1461 N N . MET A 1 191 ? -0.122 9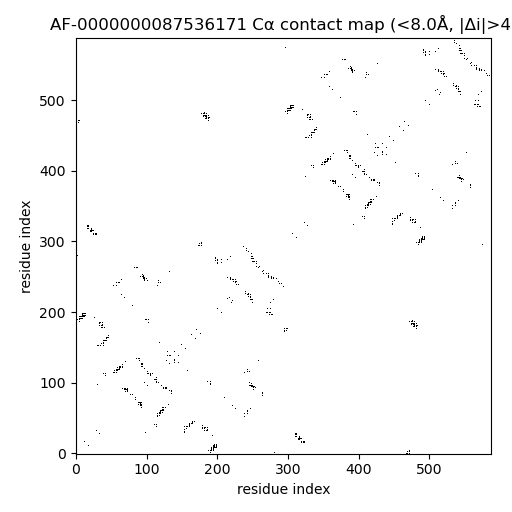.305 -0.612 1 92.19 191 MET A N 1
ATOM 1462 C CA . MET A 1 191 ? -0.401 10.219 -1.713 1 92.19 191 MET A CA 1
ATOM 1463 C C . MET A 1 191 ? -1.546 9.703 -2.576 1 92.19 191 MET A C 1
ATOM 1465 O O . MET A 1 191 ? -2.357 10.484 -3.074 1 92.19 191 MET A O 1
ATOM 1469 N N . LEU A 1 192 ? -1.592 8.406 -2.773 1 94.5 192 LEU A N 1
ATOM 1470 C CA . LEU A 1 192 ? -2.711 7.828 -3.506 1 94.5 192 LEU A CA 1
ATOM 1471 C C . LEU A 1 192 ? -4.031 8.109 -2.797 1 94.5 192 LEU A C 1
ATOM 1473 O O . LEU A 1 192 ? -5.012 8.5 -3.434 1 94.5 192 LEU A O 1
ATOM 1477 N N . VAL A 1 193 ? -4.043 7.93 -1.485 1 91.44 193 VAL A N 1
ATOM 1478 C CA . VAL A 1 193 ? -5.25 8.156 -0.699 1 91.44 193 VAL A CA 1
ATOM 1479 C C . VAL A 1 193 ? -5.664 9.625 -0.803 1 91.44 193 VAL A C 1
ATOM 1481 O O . VAL A 1 193 ? -6.848 9.93 -0.946 1 91.44 193 VAL A O 1
ATOM 1484 N N . ILE A 1 194 ? -4.707 10.5 -0.708 1 88.75 194 ILE A N 1
ATOM 1485 C CA . ILE A 1 194 ? -4.98 11.93 -0.837 1 88.75 194 ILE A CA 1
ATOM 1486 C C . ILE A 1 194 ? -5.617 12.211 -2.195 1 88.75 194 ILE A C 1
ATOM 1488 O O . ILE A 1 194 ? -6.578 12.977 -2.287 1 88.75 194 ILE A O 1
ATOM 1492 N N . GLY A 1 195 ? -5.078 11.625 -3.252 1 91.56 195 GLY A N 1
ATOM 1493 C CA . GLY A 1 195 ? -5.676 11.766 -4.57 1 91.56 195 GLY A CA 1
ATOM 1494 C C . GLY A 1 195 ? -7.113 11.289 -4.629 1 91.56 195 GLY A C 1
ATOM 1495 O O . GLY A 1 195 ? -7.961 11.922 -5.258 1 91.56 195 GLY A O 1
ATOM 1496 N N . MET A 1 196 ? -7.352 10.211 -3.975 1 91.38 196 MET A N 1
ATOM 1497 C CA . MET A 1 196 ? -8.703 9.664 -3.941 1 91.38 196 MET A CA 1
ATOM 1498 C C . MET A 1 196 ? -9.656 10.609 -3.215 1 91.38 196 MET A C 1
ATOM 1500 O O . MET A 1 196 ? -10.82 10.75 -3.605 1 91.38 196 MET A O 1
ATOM 1504 N N . ILE A 1 197 ? -9.195 11.211 -2.168 1 84.5 197 ILE A N 1
ATOM 1505 C CA . ILE A 1 197 ? -9.992 12.18 -1.426 1 84.5 197 ILE A CA 1
ATOM 1506 C C . ILE A 1 197 ? -10.32 13.367 -2.324 1 84.5 197 ILE A C 1
ATOM 1508 O O . ILE A 1 197 ? -11.453 13.859 -2.33 1 84.5 197 ILE A O 1
ATOM 1512 N N . LEU A 1 198 ? -9.414 13.789 -3.1 1 88.19 198 LEU A N 1
ATOM 1513 C CA . LEU A 1 198 ? -9.594 14.93 -3.994 1 88.19 198 LEU A CA 1
ATOM 1514 C C . LEU A 1 198 ? -10.625 14.609 -5.074 1 88.19 198 LEU A C 1
ATOM 1516 O O . LEU A 1 198 ? -11.297 15.508 -5.586 1 88.19 198 LEU A O 1
ATOM 1520 N N . ALA A 1 199 ? -10.695 13.336 -5.391 1 89.62 199 ALA A N 1
ATOM 1521 C CA . ALA A 1 199 ? -11.633 12.914 -6.434 1 89.62 199 ALA A CA 1
ATOM 1522 C C . ALA A 1 199 ? -13.078 13.117 -5.98 1 89.62 199 ALA A C 1
ATOM 1524 O O . ALA A 1 199 ? -13.992 13.156 -6.809 1 89.62 199 ALA A O 1
ATOM 1525 N N . ASP A 1 200 ? -13.297 13.164 -4.715 1 81.38 200 ASP A N 1
ATOM 1526 C CA . ASP A 1 200 ? -14.641 13.328 -4.176 1 81.38 200 ASP A CA 1
ATOM 1527 C C . ASP A 1 200 ? -15.086 14.789 -4.258 1 81.38 200 ASP A C 1
ATOM 1529 O O . ASP A 1 200 ? -16.25 15.102 -3.994 1 81.38 200 ASP A O 1
ATOM 1533 N N . ALA A 1 201 ? -14.266 15.609 -4.676 1 75.19 201 ALA A N 1
ATOM 1534 C CA . ALA A 1 201 ? -14.57 17.031 -4.77 1 75.19 201 ALA A CA 1
ATOM 1535 C C . ALA A 1 201 ? -15.547 17.312 -5.91 1 75.19 201 ALA A C 1
ATOM 1537 O O . ALA A 1 201 ? -15.445 16.719 -6.984 1 75.19 201 ALA A O 1
ATOM 1538 N N . ASP A 1 202 ? -16.594 18 -5.59 1 77.25 202 ASP A N 1
ATOM 1539 C CA . ASP A 1 202 ? -17.438 18.562 -6.641 1 77.25 202 ASP A CA 1
ATOM 1540 C C . ASP A 1 202 ? -16.922 19.938 -7.078 1 77.25 202 ASP A C 1
ATOM 1542 O O . ASP A 1 202 ? -17.016 20.906 -6.324 1 77.25 202 ASP A O 1
ATOM 1546 N N . PRO A 1 203 ? -16.281 19.953 -8.219 1 68.62 203 PRO A N 1
ATOM 1547 C CA . PRO A 1 203 ? -15.68 21.219 -8.648 1 68.62 203 PRO A CA 1
ATOM 1548 C C . PRO A 1 203 ? -16.688 22.359 -8.688 1 68.62 203 PRO A C 1
ATOM 1550 O O . PRO A 1 203 ? -16.297 23.531 -8.531 1 68.62 203 PRO A O 1
ATOM 1553 N N . LYS A 1 204 ? -18.078 22.078 -8.984 1 69.94 204 LYS A N 1
ATOM 1554 C CA . LYS A 1 204 ? -19.094 23.109 -9.18 1 69.94 204 LYS A CA 1
ATOM 1555 C C . LYS A 1 204 ? -19.406 23.812 -7.875 1 69.94 204 LYS A C 1
ATOM 1557 O O . LYS A 1 204 ? -19.875 24.953 -7.883 1 69.94 204 LYS A O 1
ATOM 1562 N N . THR A 1 205 ? -19.125 23.266 -6.754 1 66.81 205 THR A N 1
ATOM 1563 C CA . THR A 1 205 ? -19.578 23.812 -5.48 1 66.81 205 THR A CA 1
ATOM 1564 C C . THR A 1 205 ? -18.391 24.219 -4.613 1 66.81 205 THR A C 1
ATOM 1566 O O . THR A 1 205 ? -18.547 24.516 -3.428 1 66.81 205 THR A O 1
ATOM 1569 N N . ILE A 1 206 ? -17.344 24.312 -5.234 1 63.88 206 ILE A N 1
ATOM 1570 C CA . ILE A 1 206 ? -16.125 24.438 -4.43 1 63.88 206 ILE A CA 1
ATOM 1571 C C . ILE A 1 206 ? -15.891 25.906 -4.066 1 63.88 206 ILE A C 1
ATOM 1573 O O . ILE A 1 206 ? -15.328 26.203 -3.008 1 63.88 206 ILE A O 1
ATOM 1577 N N . ILE A 1 207 ? -16.578 26.797 -4.703 1 72.31 207 ILE A N 1
ATOM 1578 C CA . ILE A 1 207 ? -16.25 28.188 -4.379 1 72.31 207 ILE A CA 1
ATOM 1579 C C . ILE A 1 207 ? -17.141 28.672 -3.25 1 72.31 207 ILE A C 1
ATOM 1581 O O . ILE A 1 207 ? -18.359 28.797 -3.426 1 72.31 207 ILE A O 1
ATOM 1585 N N . ASP A 1 208 ? -16.688 28.672 -2.002 1 85.56 208 ASP A N 1
ATOM 1586 C CA . ASP A 1 208 ? -17.25 29.109 -0.733 1 85.56 208 ASP A CA 1
ATOM 1587 C C . ASP A 1 208 ? -16.312 30.078 -0.016 1 85.56 208 ASP A C 1
ATOM 1589 O O . ASP A 1 208 ? -15.117 29.781 0.143 1 85.56 208 ASP A O 1
ATOM 1593 N N . LYS A 1 209 ? -16.797 31.266 0.296 1 91.06 209 LYS A N 1
ATOM 1594 C CA . LYS A 1 209 ? -15.977 32.312 0.895 1 91.06 209 LYS A CA 1
ATOM 1595 C C . LYS A 1 209 ? -15.305 31.812 2.172 1 91.06 209 LYS A C 1
ATOM 1597 O O . LYS A 1 209 ? -14.148 32.156 2.445 1 91.06 209 LYS A O 1
ATOM 1602 N N . ASP A 1 210 ? -16.031 31.094 2.99 1 94 210 ASP A N 1
ATOM 1603 C CA . ASP A 1 210 ? -15.477 30.562 4.234 1 94 210 ASP A CA 1
ATOM 1604 C C . ASP A 1 210 ? -14.344 29.578 3.955 1 94 210 ASP A C 1
ATOM 1606 O O . ASP A 1 210 ? -13.344 29.547 4.68 1 94 210 ASP A O 1
ATOM 1610 N N . VAL A 1 211 ? -14.5 28.812 2.885 1 93.81 211 VAL A N 1
ATOM 1611 C CA . VAL A 1 211 ? -13.484 27.859 2.494 1 93.81 211 VAL A CA 1
ATOM 1612 C C . VAL A 1 211 ? -12.227 28.594 2.033 1 93.81 211 VAL A C 1
ATOM 1614 O O . VAL A 1 211 ? -11.109 28.203 2.385 1 93.81 211 VAL A O 1
ATOM 1617 N N . LEU A 1 212 ? -12.445 29.641 1.296 1 94.44 212 LEU A N 1
ATOM 1618 C CA . LEU A 1 212 ? -11.328 30.438 0.794 1 94.44 212 LEU A CA 1
ATOM 1619 C C . LEU A 1 212 ? -10.578 31.109 1.94 1 94.44 212 LEU A C 1
ATOM 1621 O O . LEU A 1 212 ? -9.352 31.125 1.964 1 94.44 212 LEU A O 1
ATOM 1625 N N . PHE A 1 213 ? -11.352 31.656 2.764 1 95.44 213 PHE A N 1
ATOM 1626 C CA . PHE A 1 213 ? -10.773 32.312 3.92 1 95.44 213 PHE A CA 1
ATOM 1627 C C . PHE A 1 213 ? -9.977 31.344 4.777 1 95.44 213 PHE A C 1
ATOM 1629 O O . PHE A 1 213 ? -8.836 31.609 5.141 1 95.44 213 PHE A O 1
ATOM 1636 N N . TYR A 1 214 ? -10.562 30.219 5.098 1 95.81 214 TYR A N 1
ATOM 1637 C CA . TYR A 1 214 ? -9.898 29.172 5.867 1 95.81 214 TYR A CA 1
ATOM 1638 C C . TYR A 1 214 ? -8.602 28.734 5.191 1 95.81 214 TYR A C 1
ATOM 1640 O O . TYR A 1 214 ? -7.562 28.609 5.848 1 95.81 214 TYR A O 1
ATOM 1648 N N . THR A 1 215 ? -8.734 28.516 3.918 1 96.5 215 THR A N 1
ATOM 1649 C CA . THR A 1 215 ? -7.59 28.031 3.156 1 96.5 215 THR A CA 1
ATOM 1650 C C . THR A 1 215 ? -6.445 29.047 3.207 1 96.5 215 THR A C 1
ATOM 1652 O O . THR A 1 215 ? -5.281 28.656 3.346 1 96.5 215 THR A O 1
ATOM 1655 N N . PHE A 1 216 ? -6.781 30.266 3.098 1 96.69 216 PHE A N 1
ATOM 1656 C CA . PHE A 1 216 ? -5.785 31.328 3.172 1 96.69 216 PHE A CA 1
ATOM 1657 C C . PHE A 1 216 ? -5.102 31.328 4.535 1 96.69 216 PHE A C 1
ATOM 1659 O O . PHE A 1 216 ? -3.877 31.422 4.617 1 96.69 216 PHE A O 1
ATOM 1666 N N . ILE A 1 217 ? -5.863 31.219 5.555 1 96.38 217 ILE A N 1
ATOM 1667 C CA . ILE A 1 217 ? -5.34 31.219 6.914 1 96.38 217 ILE A CA 1
ATOM 1668 C C . ILE A 1 217 ? -4.465 30 7.141 1 96.38 217 ILE A C 1
ATOM 1670 O O . ILE A 1 217 ? -3.336 30.109 7.629 1 96.38 217 ILE A O 1
ATOM 1674 N N . ARG A 1 218 ? -4.922 28.875 6.762 1 96.69 218 ARG A N 1
ATOM 1675 C CA . ARG A 1 218 ? -4.316 27.562 7.035 1 96.69 218 ARG A CA 1
ATOM 1676 C C . ARG A 1 218 ? -3.012 27.406 6.262 1 96.69 218 ARG A C 1
ATOM 1678 O O . ARG A 1 218 ? -2.012 26.938 6.812 1 96.69 218 ARG A O 1
ATOM 1685 N N . LEU A 1 219 ? -3.004 27.844 5 1 97.5 219 LEU A N 1
ATOM 1686 C CA . LEU A 1 219 ? -1.897 27.484 4.117 1 97.5 219 LEU A CA 1
ATOM 1687 C C . LEU A 1 219 ? -0.868 28.609 4.059 1 97.5 219 LEU A C 1
ATOM 1689 O O . LEU A 1 219 ? 0.275 28.391 3.65 1 97.5 219 LEU A O 1
ATOM 1693 N N . LEU A 1 220 ? -1.274 29.828 4.473 1 97.31 220 LEU A N 1
ATOM 1694 C CA . LEU A 1 220 ? -0.347 30.953 4.32 1 97.31 220 LEU A CA 1
ATOM 1695 C C . LEU A 1 220 ? -0.076 31.625 5.664 1 97.31 220 LEU A C 1
ATOM 1697 O O . LEU A 1 220 ? 1.08 31.781 6.059 1 97.31 220 LEU A O 1
ATOM 1701 N N . ILE A 1 221 ? -1.095 31.938 6.383 1 96.69 221 ILE A N 1
ATOM 1702 C CA . ILE A 1 221 ? -0.932 32.75 7.59 1 96.69 221 ILE A CA 1
ATOM 1703 C C . ILE A 1 221 ? -0.283 31.906 8.688 1 96.69 221 ILE A C 1
ATOM 1705 O O . ILE A 1 221 ? 0.675 32.344 9.328 1 96.69 221 ILE A O 1
ATOM 1709 N N . ILE A 1 222 ? -0.758 30.734 8.891 1 96.69 222 ILE A N 1
ATOM 1710 C CA . ILE A 1 222 ? -0.263 29.891 9.977 1 96.69 222 ILE A CA 1
ATOM 1711 C C . ILE A 1 222 ? 1.208 29.547 9.734 1 96.69 222 ILE A C 1
ATOM 1713 O O . ILE A 1 222 ? 2.053 29.797 10.602 1 96.69 222 ILE A O 1
ATOM 1717 N N . PRO A 1 223 ? 1.574 29.031 8.57 1 97.44 223 PRO A N 1
ATOM 1718 C CA . PRO A 1 223 ? 2.996 28.734 8.367 1 97.44 223 PRO A CA 1
ATOM 1719 C C . PRO A 1 223 ? 3.861 30 8.391 1 97.44 223 PRO A C 1
ATOM 1721 O O . PRO A 1 223 ? 5.023 29.938 8.812 1 97.44 223 PRO A O 1
ATOM 1724 N N . PHE A 1 224 ? 3.316 31.078 7.992 1 97.06 224 PHE A N 1
ATOM 1725 C CA . PHE A 1 224 ? 4.059 32.344 8.047 1 97.06 224 PHE A CA 1
ATOM 1726 C C . PHE A 1 224 ? 4.352 32.719 9.492 1 97.06 224 PHE A C 1
ATOM 1728 O O . PHE A 1 224 ? 5.449 33.188 9.797 1 97.06 224 PHE A O 1
ATOM 1735 N N . CYS A 1 225 ? 3.42 32.531 10.359 1 96.81 225 CYS A N 1
ATOM 1736 C CA . CYS A 1 225 ? 3.564 32.844 11.773 1 96.81 225 CYS A CA 1
ATOM 1737 C C . CYS A 1 225 ? 4.547 31.891 12.445 1 96.81 225 CYS A C 1
ATOM 1739 O O . CYS A 1 225 ? 5.082 32.188 13.516 1 96.81 225 CYS A O 1
ATOM 1741 N N . VAL A 1 226 ? 4.77 30.781 11.891 1 96.5 226 VAL A N 1
ATOM 1742 C CA . VAL A 1 226 ? 5.762 29.844 12.398 1 96.5 226 VAL A CA 1
ATOM 1743 C C . VAL A 1 226 ? 7.137 30.188 11.844 1 96.5 226 VAL A C 1
ATOM 1745 O O . VAL A 1 226 ? 8.133 30.156 12.57 1 96.5 226 VAL A O 1
ATOM 1748 N N . PHE A 1 227 ? 7.223 30.578 10.625 1 96.75 227 PHE A N 1
ATOM 1749 C CA . PHE A 1 227 ? 8.469 30.875 9.914 1 96.75 227 PHE A CA 1
ATOM 1750 C C . PHE A 1 227 ? 9.18 32.062 10.547 1 96.75 227 PHE A C 1
ATOM 1752 O O . PHE A 1 227 ? 10.391 32 10.797 1 96.75 227 PHE A O 1
ATOM 1759 N N . ILE A 1 228 ? 8.492 33.094 10.828 1 96.19 228 ILE A N 1
ATOM 1760 C CA . ILE A 1 228 ? 9.078 34.375 11.242 1 96.19 228 ILE A CA 1
ATOM 1761 C C . ILE A 1 228 ? 9.812 34.188 12.57 1 96.19 228 ILE A C 1
ATOM 1763 O O . ILE A 1 228 ? 11 34.5 12.68 1 96.19 228 ILE A O 1
ATOM 1767 N N . PRO A 1 229 ? 9.125 33.688 13.609 1 96.31 229 PRO A N 1
ATOM 1768 C CA . PRO A 1 229 ? 9.859 33.5 14.867 1 96.31 229 PRO A CA 1
ATOM 1769 C C . PRO A 1 229 ? 11.016 32.5 14.742 1 96.31 229 PRO A C 1
ATOM 1771 O O . PRO A 1 229 ? 12.055 32.688 15.398 1 96.31 229 PRO A O 1
ATOM 1774 N N . CYS A 1 230 ? 10.867 31.469 14 1 96.06 230 CYS A N 1
ATOM 1775 C CA . CYS A 1 230 ? 11.953 30.516 13.812 1 96.06 230 CYS A CA 1
ATOM 1776 C C . CYS A 1 230 ? 13.156 31.172 13.141 1 96.06 230 CYS A C 1
ATOM 1778 O O . CYS A 1 230 ? 14.297 30.891 13.5 1 96.06 230 CYS A O 1
ATOM 1780 N N . TRP A 1 231 ? 12.812 31.984 12.133 1 95.12 231 TRP A N 1
ATOM 1781 C CA . TRP A 1 231 ? 13.859 32.688 11.414 1 95.12 231 TRP A CA 1
ATOM 1782 C C . TRP A 1 231 ? 14.555 33.719 12.32 1 95.12 231 TRP A C 1
ATOM 1784 O O . TRP A 1 231 ? 15.781 33.812 12.344 1 95.12 231 TRP A O 1
ATOM 1794 N N . LEU A 1 232 ? 13.844 34.469 13.109 1 95.56 232 LEU A N 1
ATOM 1795 C CA . LEU A 1 232 ? 14.375 35.531 13.977 1 95.56 232 LEU A CA 1
ATOM 1796 C C . LEU A 1 232 ? 15.219 34.906 15.102 1 95.56 232 LEU A C 1
ATOM 1798 O O . LEU A 1 232 ? 16.219 35.5 15.516 1 95.56 232 LEU A O 1
ATOM 1802 N N . LEU A 1 233 ? 14.836 33.75 15.586 1 96.06 233 LEU A N 1
ATOM 1803 C CA . LEU A 1 233 ? 15.523 33.094 16.703 1 96.06 233 LEU A CA 1
ATOM 1804 C C . LEU A 1 233 ? 16.656 32.188 16.203 1 96.06 233 LEU A C 1
ATOM 1806 O O . LEU A 1 233 ? 17.297 31.5 17 1 96.06 233 LEU A O 1
ATOM 1810 N N . HIS A 1 234 ? 16.859 32.156 14.883 1 95.06 234 HIS A N 1
ATOM 1811 C CA . HIS A 1 234 ? 17.922 31.406 14.242 1 95.06 234 HIS A CA 1
ATOM 1812 C C . HIS A 1 234 ? 17.844 29.922 14.594 1 95.06 234 HIS A C 1
ATOM 1814 O O . HIS A 1 234 ? 18.844 29.312 14.969 1 95.06 234 HIS A O 1
ATOM 1820 N N . ILE A 1 235 ? 16.688 29.406 14.531 1 95.5 235 ILE A N 1
ATOM 1821 C CA . ILE A 1 235 ? 16.484 27.969 14.734 1 95.5 235 ILE A CA 1
ATOM 1822 C C . ILE A 1 235 ? 17.156 27.188 13.602 1 95.5 235 ILE A C 1
ATOM 1824 O O . ILE A 1 235 ? 17.234 27.672 12.469 1 95.5 235 ILE A O 1
ATOM 1828 N N . ASP A 1 236 ? 17.656 26.031 13.922 1 95.44 236 ASP A N 1
ATOM 1829 C CA . ASP A 1 236 ? 18.281 25.156 12.938 1 95.44 236 ASP A CA 1
ATOM 1830 C C . ASP A 1 236 ? 17.406 25.031 11.688 1 95.44 236 ASP A C 1
ATOM 1832 O O . ASP A 1 236 ? 16.188 24.875 11.797 1 95.44 236 ASP A O 1
ATOM 1836 N N . SER A 1 237 ? 18.016 25.016 10.547 1 95.12 237 SER A N 1
ATOM 1837 C CA . SER A 1 237 ? 17.312 25.047 9.266 1 95.12 237 SER A CA 1
ATOM 1838 C C . SER A 1 237 ? 16.406 23.828 9.102 1 95.12 237 SER A C 1
ATOM 1840 O O . SER A 1 237 ? 15.312 23.922 8.539 1 95.12 237 SER A O 1
ATOM 1842 N N . LEU A 1 238 ? 16.891 22.75 9.547 1 95.94 238 LEU A N 1
ATOM 1843 C CA . LEU A 1 238 ? 16.109 21.516 9.422 1 95.94 238 LEU A CA 1
ATOM 1844 C C . LEU A 1 238 ? 14.852 21.578 10.281 1 95.94 238 LEU A C 1
ATOM 1846 O O . LEU A 1 238 ? 13.758 21.266 9.812 1 95.94 238 LEU A O 1
ATOM 1850 N N . VAL A 1 239 ? 15.016 22 11.516 1 97.12 239 VAL A N 1
ATOM 1851 C CA . VAL A 1 239 ? 13.898 22.094 12.453 1 97.12 239 VAL A CA 1
ATOM 1852 C C . VAL A 1 239 ? 12.898 23.141 11.961 1 97.12 239 VAL A C 1
ATOM 1854 O O . VAL A 1 239 ? 11.688 22.891 11.977 1 97.12 239 VAL A O 1
ATOM 1857 N N . MET A 1 240 ? 13.422 24.25 11.531 1 97 240 MET A N 1
ATOM 1858 C CA . MET A 1 240 ? 12.562 25.281 10.984 1 97 240 MET A CA 1
ATOM 1859 C C . MET A 1 240 ? 11.812 24.781 9.758 1 97 240 MET A C 1
ATOM 1861 O O . MET A 1 240 ? 10.602 24.984 9.641 1 97 240 MET A O 1
ATOM 1865 N N . GLY A 1 241 ? 12.531 24.109 8.867 1 97.06 241 GLY A N 1
ATOM 1866 C CA . GLY A 1 241 ? 11.922 23.609 7.645 1 97.06 241 GLY A CA 1
ATOM 1867 C C . GLY A 1 241 ? 10.781 22.641 7.906 1 97.06 241 GLY A C 1
ATOM 1868 O O . GLY A 1 241 ? 9.695 22.781 7.34 1 97.06 241 GLY A O 1
ATOM 1869 N N . VAL A 1 242 ? 11.016 21.688 8.758 1 97.06 242 VAL A N 1
ATOM 1870 C CA . VAL A 1 242 ? 10.016 20.672 9.086 1 97.06 242 VAL A CA 1
ATOM 1871 C C . VAL A 1 242 ? 8.82 21.344 9.766 1 97.06 242 VAL A C 1
ATOM 1873 O O . VAL A 1 242 ? 7.668 21.047 9.445 1 97.06 242 VAL A O 1
ATOM 1876 N N . SER A 1 243 ? 9.078 22.281 10.672 1 97.31 243 SER A N 1
ATOM 1877 C CA . SER A 1 243 ? 8.016 22.953 11.406 1 97.31 243 SER A CA 1
ATOM 1878 C C . SER A 1 243 ? 7.113 23.75 10.461 1 97.31 243 SER A C 1
ATOM 1880 O O . SER A 1 243 ? 5.887 23.688 10.562 1 97.31 243 SER A O 1
ATOM 1882 N N . VAL A 1 244 ? 7.723 24.453 9.562 1 97.31 244 VAL A N 1
ATOM 1883 C CA . VAL A 1 244 ? 6.977 25.312 8.656 1 97.31 244 VAL A CA 1
ATOM 1884 C C . VAL A 1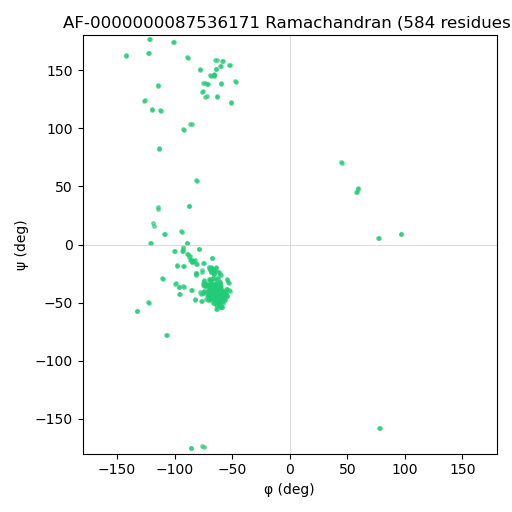 244 ? 6.172 24.469 7.676 1 97.31 244 VAL A C 1
ATOM 1886 O O . VAL A 1 244 ? 5 24.75 7.418 1 97.31 244 VAL A O 1
ATOM 1889 N N . ILE A 1 245 ? 6.746 23.453 7.152 1 96.5 245 ILE A N 1
ATOM 1890 C CA . ILE A 1 245 ? 6.09 22.609 6.168 1 96.5 245 ILE A CA 1
ATOM 1891 C C . ILE A 1 245 ? 4.891 21.906 6.809 1 96.5 245 ILE A C 1
ATOM 1893 O O . ILE A 1 245 ? 3.818 21.812 6.207 1 96.5 245 ILE A O 1
ATOM 1897 N N . LEU A 1 246 ? 5.082 21.422 7.992 1 96.62 246 LEU A N 1
ATOM 1898 C CA . LEU A 1 246 ? 3.992 20.734 8.672 1 96.62 246 LEU A CA 1
ATOM 1899 C C . LEU A 1 246 ? 2.896 21.719 9.078 1 96.62 246 LEU A C 1
ATOM 1901 O O . LEU A 1 246 ? 1.712 21.375 9.062 1 96.62 246 LEU A O 1
ATOM 1905 N N . ALA A 1 247 ? 3.309 22.875 9.438 1 96.56 247 ALA A N 1
ATOM 1906 C CA . ALA A 1 247 ? 2.334 23.922 9.773 1 96.56 247 ALA A CA 1
ATOM 1907 C C . ALA A 1 247 ? 1.532 24.344 8.547 1 96.56 247 ALA A C 1
ATOM 1909 O O . ALA A 1 247 ? 0.426 24.859 8.672 1 96.56 247 ALA A O 1
ATOM 1910 N N . ALA A 1 248 ? 2.068 24.094 7.395 1 97 248 ALA A N 1
ATOM 1911 C CA . ALA A 1 248 ? 1.467 24.531 6.141 1 97 248 ALA A CA 1
ATOM 1912 C C . ALA A 1 248 ? 0.581 23.453 5.539 1 97 248 ALA A C 1
ATOM 1914 O O . ALA A 1 248 ? 0.186 23.531 4.371 1 97 248 ALA A O 1
ATOM 1915 N N . MET A 1 249 ? 0.29 22.438 6.23 1 96.5 249 MET A N 1
ATOM 1916 C CA . MET A 1 249 ? -0.539 21.344 5.719 1 96.5 249 MET A CA 1
ATOM 1917 C C . MET A 1 249 ? -2.014 21.719 5.738 1 96.5 249 MET A C 1
ATOM 1919 O O . MET A 1 249 ? -2.438 22.531 6.566 1 96.5 249 MET A O 1
ATOM 1923 N N . PRO A 1 250 ? -2.811 21.188 4.836 1 96.38 250 PRO A N 1
ATOM 1924 C CA . PRO A 1 250 ? -4.234 21.5 4.746 1 96.38 250 PRO A CA 1
ATOM 1925 C C . PRO A 1 250 ? -5.059 20.844 5.848 1 96.38 250 PRO A C 1
ATOM 1927 O O . PRO A 1 250 ? -4.496 20.25 6.777 1 96.38 250 PRO A O 1
ATOM 1930 N N . ALA A 1 251 ? -6.383 21.031 5.699 1 94.94 251 ALA A N 1
ATOM 1931 C CA . ALA A 1 251 ? -7.309 20.469 6.68 1 94.94 251 ALA A CA 1
ATOM 1932 C C . ALA A 1 251 ? -7.172 18.938 6.754 1 94.94 251 ALA A C 1
ATOM 1934 O O . ALA A 1 251 ? -7 18.281 5.73 1 94.94 251 ALA A O 1
ATOM 1935 N N .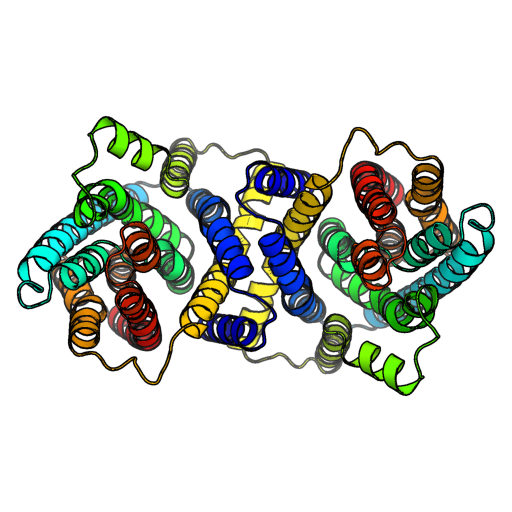 GLY A 1 252 ? -7.207 18.438 7.926 1 91.44 252 GLY A N 1
ATOM 1936 C CA . GLY A 1 252 ? -7.141 16.984 8.109 1 91.44 252 GLY A CA 1
ATOM 1937 C C . GLY A 1 252 ? -8.383 16.266 7.613 1 91.44 252 GLY A C 1
ATOM 1938 O O . GLY A 1 252 ? -9.492 16.781 7.727 1 91.44 252 GLY A O 1
ATOM 1939 N N . ALA A 1 253 ? -8.18 15.148 7.117 1 83.94 253 ALA A N 1
ATOM 1940 C CA . ALA A 1 253 ? -9.289 14.32 6.66 1 83.94 253 ALA A CA 1
ATOM 1941 C C . ALA A 1 253 ? -10.25 14.016 7.805 1 83.94 253 ALA A C 1
ATOM 1943 O O . ALA A 1 253 ? -11.445 13.812 7.582 1 83.94 253 ALA A O 1
ATOM 1944 N N . THR A 1 254 ? -9.766 14.031 9.008 1 84.94 254 THR A N 1
ATOM 1945 C CA . THR A 1 254 ? -10.578 13.742 10.188 1 84.94 254 THR A CA 1
ATOM 1946 C C . THR A 1 254 ? -11.672 14.789 10.359 1 84.94 254 THR A C 1
ATOM 1948 O O . THR A 1 254 ? -12.664 14.547 11.055 1 84.94 254 THR A O 1
ATOM 1951 N N . THR A 1 255 ? -11.469 15.891 9.734 1 91.31 255 THR A N 1
ATOM 1952 C CA . THR A 1 255 ? -12.492 16.922 9.797 1 91.31 255 THR A CA 1
ATOM 1953 C C . THR A 1 255 ? -13.812 16.406 9.227 1 91.31 255 THR A C 1
ATOM 1955 O O . THR A 1 255 ? -14.867 16.578 9.844 1 91.31 255 THR A O 1
ATOM 1958 N N . THR A 1 256 ? -13.789 15.773 8.133 1 86.88 256 THR A N 1
ATOM 1959 C CA . THR A 1 256 ? -14.992 15.281 7.477 1 86.88 256 THR A CA 1
ATOM 1960 C C . THR A 1 256 ? -15.562 14.078 8.227 1 86.88 256 THR A C 1
ATOM 1962 O O . THR A 1 256 ? -16.781 13.898 8.289 1 86.88 256 THR A O 1
ATOM 1965 N N . ILE A 1 257 ? -14.703 13.344 8.758 1 79.81 257 ILE A N 1
ATOM 1966 C CA . ILE A 1 257 ? -15.133 12.172 9.508 1 79.81 257 ILE A CA 1
ATOM 1967 C C . ILE A 1 257 ? -15.945 12.602 10.727 1 79.81 257 ILE A C 1
ATOM 1969 O O . ILE A 1 257 ? -17.047 12.109 10.953 1 79.81 257 ILE A O 1
ATOM 1973 N N . LEU A 1 258 ? -15.453 13.516 11.461 1 84.56 258 LEU A N 1
ATOM 1974 C CA . LEU A 1 258 ? -16.109 13.969 12.688 1 84.56 258 LEU A CA 1
ATOM 1975 C C . LEU A 1 258 ? -17.344 14.797 12.367 1 84.56 258 LEU A C 1
ATOM 1977 O O . LEU A 1 258 ? -18.359 14.703 13.062 1 84.56 258 LEU A O 1
ATOM 1981 N N . ALA A 1 259 ? -17.266 15.562 11.32 1 89.19 259 ALA A N 1
ATOM 1982 C CA . ALA A 1 259 ? -18.422 16.328 10.891 1 89.19 259 ALA A CA 1
ATOM 1983 C C . ALA A 1 259 ? -19.594 15.398 10.547 1 89.19 259 ALA A C 1
ATOM 1985 O O . ALA A 1 259 ? -20.75 15.703 10.867 1 89.19 259 ALA A O 1
ATOM 1986 N N . SER A 1 260 ? -19.312 14.367 9.898 1 83.69 260 SER A N 1
ATOM 1987 C CA . SER A 1 260 ? -20.328 13.383 9.555 1 83.69 260 SER A CA 1
ATOM 1988 C C . SER A 1 260 ? -20.859 12.68 10.797 1 83.69 260 SER A C 1
ATOM 1990 O O . SER A 1 260 ? -22.078 12.516 10.953 1 83.69 260 SER A O 1
ATOM 1992 N N . LYS A 1 261 ? -20.031 12.305 11.625 1 81 261 LYS A N 1
ATOM 1993 C CA . LYS A 1 261 ? -20.375 11.578 12.844 1 81 261 LYS A CA 1
ATOM 1994 C C . LYS A 1 261 ? -21.297 12.406 13.734 1 81 261 LYS A C 1
ATOM 1996 O O . LYS A 1 261 ? -22.219 11.867 14.352 1 81 261 LYS A O 1
ATOM 2001 N N . TYR A 1 262 ? -21.078 13.68 13.75 1 84.94 262 TYR A N 1
ATOM 2002 C CA . TYR A 1 262 ? -21.828 14.531 14.672 1 84.94 262 TYR A CA 1
ATOM 2003 C C . TYR A 1 262 ? -22.828 15.391 13.93 1 84.94 262 TYR A C 1
ATOM 2005 O O . TYR A 1 262 ? -23.344 16.375 14.477 1 84.94 262 TYR A O 1
ATOM 2013 N N . ASP A 1 263 ? -22.953 15.07 12.695 1 83.62 263 ASP A N 1
ATOM 2014 C CA . ASP A 1 263 ? -23.969 15.711 11.859 1 83.62 263 ASP A CA 1
ATOM 2015 C C . ASP A 1 263 ? -23.75 17.219 11.805 1 83.62 263 ASP A C 1
ATOM 2017 O O . ASP A 1 263 ? -24.672 17.984 12.086 1 83.62 263 ASP A O 1
ATOM 2021 N N . CYS A 1 264 ? -22.547 17.578 11.555 1 89.25 264 CYS A N 1
ATOM 2022 C CA . CYS A 1 264 ? -22.172 18.984 11.453 1 89.25 264 CYS A CA 1
ATOM 2023 C C . CYS A 1 264 ? -21.75 19.344 10.031 1 89.25 264 CYS A C 1
ATOM 2025 O O . CYS A 1 264 ? -20.562 19.438 9.742 1 89.25 264 CYS A O 1
ATOM 2027 N N . GLU A 1 265 ? -22.609 19.625 9.133 1 89.44 265 GLU A N 1
ATOM 2028 C CA . GLU A 1 265 ? -22.391 20.078 7.766 1 89.44 265 GLU A CA 1
ATOM 2029 C C . GLU A 1 265 ? -21.297 19.25 7.078 1 89.44 265 GLU A C 1
ATOM 2031 O O . GLU A 1 265 ? -20.266 19.781 6.676 1 89.44 265 GLU A O 1
ATOM 2036 N N . GLU A 1 266 ? -21.531 18.141 6.816 1 87.44 266 GLU A N 1
ATOM 2037 C CA . GLU A 1 266 ? -20.594 17.188 6.23 1 87.44 266 GLU A CA 1
ATOM 2038 C C . GLU A 1 266 ? -20.125 17.656 4.855 1 87.44 266 GLU A C 1
ATOM 2040 O O . GLU A 1 266 ? -18.922 17.594 4.551 1 87.44 266 GLU A O 1
ATOM 2045 N N . GLU A 1 267 ? -21.031 18.125 4.113 1 86.44 267 GLU A N 1
ATOM 2046 C CA . GLU A 1 267 ? -20.672 18.578 2.77 1 86.44 267 GLU A CA 1
ATOM 2047 C C . GLU A 1 267 ? -19.672 19.719 2.816 1 86.44 267 GLU A C 1
ATOM 2049 O O . GLU A 1 267 ? -18.719 19.734 2.035 1 86.44 267 GLU A O 1
ATOM 2054 N N . PHE A 1 268 ? -19.922 20.594 3.691 1 90.62 268 PHE A N 1
ATOM 2055 C CA . PHE A 1 268 ? -19.031 21.719 3.869 1 90.62 268 PHE A CA 1
ATOM 2056 C C . PHE A 1 268 ? -17.641 21.266 4.301 1 90.62 268 PHE A C 1
ATOM 2058 O O . PHE A 1 268 ? -16.625 21.75 3.803 1 90.62 268 PHE A O 1
ATOM 2065 N N . SER A 1 269 ? -17.562 20.344 5.246 1 90.75 269 SER A N 1
ATOM 2066 C CA . SER A 1 269 ? -16.297 19.828 5.742 1 90.75 269 SER A CA 1
ATOM 2067 C C . SER A 1 269 ? -15.5 19.156 4.625 1 90.75 269 SER A C 1
ATOM 2069 O O . SER A 1 269 ? -14.273 19.25 4.582 1 90.75 269 SER A O 1
ATOM 2071 N N . VAL A 1 270 ? -16.188 18.531 3.752 1 87.75 270 VAL A N 1
ATOM 2072 C CA . VAL A 1 270 ? -15.539 17.906 2.607 1 87.75 270 VAL A CA 1
ATOM 2073 C C . VAL A 1 270 ? -14.914 18.969 1.715 1 87.75 270 VAL A C 1
ATOM 2075 O O . VAL A 1 270 ? -13.789 18.828 1.246 1 87.75 270 VAL A O 1
ATOM 2078 N N . LYS A 1 271 ? -15.602 19.984 1.529 1 90.56 271 LYS A N 1
ATOM 2079 C CA . LYS A 1 271 ? -15.094 21.094 0.723 1 90.56 271 LYS A CA 1
ATOM 2080 C C . LYS A 1 271 ? -13.836 21.688 1.344 1 90.56 271 LYS A C 1
ATOM 2082 O O . LYS A 1 271 ? -12.891 22.031 0.632 1 90.56 271 LYS A O 1
ATOM 2087 N N . LEU A 1 272 ? -13.836 21.812 2.637 1 92.44 272 LEU A N 1
ATOM 2088 C CA . LEU A 1 272 ? -12.68 22.344 3.352 1 92.44 272 LEU A CA 1
ATOM 2089 C C . LEU A 1 272 ? -11.438 21.484 3.1 1 92.44 272 LEU A C 1
ATOM 2091 O O . LEU A 1 272 ? -10.375 22 2.77 1 92.44 272 LEU A O 1
ATOM 2095 N N . VAL A 1 273 ? -11.68 20.219 3.234 1 91.38 273 VAL A N 1
ATOM 2096 C CA . VAL A 1 273 ? -10.562 19.281 3.143 1 91.38 273 VAL A CA 1
ATOM 2097 C C . VAL A 1 273 ? -10.07 19.203 1.7 1 91.38 273 VAL A C 1
ATOM 2099 O O . VAL A 1 273 ? -8.867 19.328 1.439 1 91.38 273 VAL A O 1
ATOM 2102 N N . VAL A 1 274 ? -10.969 19.109 0.797 1 90.88 274 VAL A N 1
ATOM 2103 C CA . VAL A 1 274 ? -10.625 18.906 -0.604 1 90.88 274 VAL A CA 1
ATOM 2104 C C . VAL A 1 274 ? -9.977 20.172 -1.17 1 90.88 274 VAL A C 1
ATOM 2106 O O . VAL A 1 274 ? -8.914 20.109 -1.791 1 90.88 274 VAL A O 1
ATOM 2109 N N . PHE A 1 275 ? -10.547 21.281 -0.911 1 92 275 PHE A N 1
ATOM 2110 C CA . PHE A 1 275 ? -10.039 22.516 -1.488 1 92 275 PHE A CA 1
ATOM 2111 C C . PHE A 1 275 ? -8.688 22.891 -0.886 1 92 275 PHE A C 1
ATOM 2113 O O . PHE A 1 275 ? -7.77 23.281 -1.605 1 92 275 PHE A O 1
ATOM 2120 N N . SER A 1 276 ? -8.648 22.812 0.395 1 93.88 276 SER A N 1
ATOM 2121 C CA . SER A 1 276 ? -7.379 23.172 1.028 1 93.88 276 SER A CA 1
ATOM 2122 C C . SER A 1 276 ? -6.27 22.203 0.609 1 93.88 276 SER A C 1
ATOM 2124 O O . SER A 1 276 ? -5.109 22.609 0.484 1 93.88 276 SER A O 1
ATOM 2126 N N . THR A 1 277 ? -6.602 20.984 0.405 1 91.81 277 THR A N 1
ATOM 2127 C CA . THR A 1 277 ? -5.621 20 -0.062 1 91.81 277 THR A CA 1
ATOM 2128 C C . THR A 1 277 ? -5.156 20.344 -1.475 1 91.81 277 THR A C 1
ATOM 2130 O O . THR A 1 277 ? -3.953 20.344 -1.751 1 91.81 277 THR A O 1
ATOM 2133 N N . ALA A 1 278 ? -6.062 20.672 -2.311 1 90.5 278 ALA A N 1
ATOM 2134 C CA . ALA A 1 278 ? -5.719 21.062 -3.678 1 90.5 278 ALA A CA 1
ATOM 2135 C C . ALA A 1 278 ? -4.844 22.312 -3.689 1 90.5 278 ALA A C 1
ATOM 2137 O O . ALA A 1 278 ? -3.854 22.375 -4.426 1 90.5 278 ALA A O 1
ATOM 2138 N N . ALA A 1 279 ? -5.23 23.219 -2.91 1 93 279 ALA A N 1
ATOM 2139 C CA . ALA A 1 279 ? -4.473 24.453 -2.832 1 93 279 ALA A CA 1
ATOM 2140 C C . ALA A 1 279 ? -3.078 24.219 -2.262 1 93 279 ALA A C 1
ATOM 2142 O O . ALA A 1 279 ? -2.119 24.891 -2.637 1 93 279 ALA A O 1
ATOM 2143 N N . SER A 1 280 ? -2.996 23.297 -1.367 1 94.12 280 SER A N 1
ATOM 2144 C CA . SER A 1 280 ? -1.717 23 -0.724 1 94.12 280 SER A CA 1
ATOM 2145 C C . SER A 1 280 ? -0.712 22.438 -1.72 1 94.12 280 SER A C 1
ATOM 2147 O O . SER A 1 280 ? 0.499 22.547 -1.52 1 94.12 280 SER A O 1
ATOM 2149 N N . LEU A 1 281 ? -1.161 21.828 -2.773 1 89.62 281 LEU A N 1
ATOM 2150 C CA . LEU A 1 281 ? -0.281 21.312 -3.811 1 89.62 281 LEU A CA 1
ATOM 2151 C C . LEU A 1 281 ? 0.517 22.422 -4.469 1 89.62 281 LEU A C 1
ATOM 2153 O O . LEU A 1 281 ? 1.614 22.203 -4.98 1 89.62 281 LEU A O 1
ATOM 2157 N N . ILE A 1 282 ? 0.009 23.594 -4.391 1 92.56 282 ILE A N 1
ATOM 2158 C CA . ILE A 1 282 ? 0.685 24.75 -4.953 1 92.56 282 ILE A CA 1
ATOM 2159 C C . ILE A 1 282 ? 1.483 25.469 -3.863 1 92.56 282 ILE A C 1
ATOM 2161 O O . ILE A 1 282 ? 2.641 25.844 -4.074 1 92.56 282 ILE A O 1
ATOM 2165 N N . THR A 1 283 ? 0.895 25.594 -2.725 1 94.94 283 THR A N 1
ATOM 2166 C CA . THR A 1 283 ? 1.512 26.375 -1.667 1 94.94 283 THR A CA 1
ATOM 2167 C C . THR A 1 283 ? 2.689 25.625 -1.047 1 94.94 283 THR A C 1
ATOM 2169 O O . THR A 1 283 ? 3.65 26.25 -0.584 1 94.94 283 THR A O 1
ATOM 2172 N N . THR A 1 284 ? 2.629 24.344 -1.024 1 92.44 284 THR A N 1
ATOM 2173 C CA . THR A 1 284 ? 3.682 23.562 -0.38 1 92.44 284 THR A CA 1
ATOM 2174 C C . THR A 1 284 ? 5.008 23.734 -1.116 1 92.44 284 THR A C 1
ATOM 2176 O O . THR A 1 284 ? 6.039 24 -0.496 1 92.44 284 THR A O 1
ATOM 2179 N N . PRO A 1 285 ? 5.043 23.609 -2.471 1 91.06 285 PRO A N 1
ATOM 2180 C CA . PRO A 1 285 ? 6.293 23.891 -3.182 1 91.06 285 PRO A CA 1
ATOM 2181 C C . PRO A 1 285 ? 6.785 25.312 -2.984 1 91.06 285 PRO A C 1
ATOM 2183 O O . PRO A 1 285 ? 7.992 25.562 -2.949 1 91.06 285 PRO A O 1
ATOM 2186 N N . LEU A 1 286 ? 5.914 26.219 -2.867 1 94.06 286 LEU A N 1
ATOM 2187 C CA . LEU A 1 286 ? 6.285 27.609 -2.635 1 94.06 286 LEU A CA 1
ATOM 2188 C C . LEU A 1 286 ? 6.977 27.781 -1.285 1 94.06 286 LEU A C 1
ATOM 2190 O O . LEU A 1 286 ? 7.984 28.484 -1.179 1 94.06 286 LEU A O 1
ATOM 2194 N N . TRP A 1 287 ? 6.441 27.156 -0.259 1 95.12 287 TRP A N 1
ATOM 2195 C CA . TRP A 1 287 ? 7.074 27.188 1.055 1 95.12 287 TRP A CA 1
ATOM 2196 C C . TRP A 1 287 ? 8.453 26.531 1.016 1 95.12 287 TRP A C 1
ATOM 2198 O O . TRP A 1 287 ? 9.391 27 1.657 1 95.12 287 TRP A O 1
ATOM 2208 N N . ASN A 1 288 ? 8.531 25.438 0.272 1 91.62 288 ASN A N 1
ATOM 2209 C CA . ASN A 1 288 ? 9.82 24.781 0.134 1 91.62 288 ASN A CA 1
ATOM 2210 C C . ASN A 1 288 ? 10.852 25.688 -0.529 1 91.62 288 ASN A C 1
ATOM 2212 O O . ASN A 1 288 ? 12.023 25.688 -0.141 1 91.62 288 ASN A O 1
ATOM 2216 N N . MET A 1 289 ? 10.438 26.438 -1.502 1 92.75 289 MET A N 1
ATOM 2217 C CA . MET A 1 289 ? 11.328 27.359 -2.189 1 92.75 289 MET A CA 1
ATOM 2218 C C . MET A 1 289 ? 11.789 28.469 -1.247 1 92.75 289 MET A C 1
ATOM 2220 O O . MET A 1 289 ? 12.961 28.859 -1.268 1 92.75 289 MET A O 1
ATOM 2224 N N . ILE A 1 290 ? 10.945 28.906 -0.466 1 92.38 290 ILE A N 1
ATOM 2225 C CA . ILE A 1 290 ? 11.258 29.953 0.502 1 92.38 290 ILE A CA 1
ATOM 2226 C C . ILE A 1 290 ? 12.258 29.422 1.529 1 92.38 290 ILE A C 1
ATOM 2228 O O . ILE A 1 290 ? 13.242 30.094 1.854 1 92.38 290 ILE A O 1
ATOM 2232 N N . LEU A 1 291 ? 12.016 28.219 1.976 1 92 291 LEU A N 1
ATOM 2233 C CA . LEU A 1 291 ? 12.836 27.609 3.023 1 92 291 LEU A CA 1
ATOM 2234 C C . LEU A 1 291 ? 14.234 27.312 2.512 1 92 291 LEU A C 1
ATOM 2236 O O . LEU A 1 291 ? 15.195 27.281 3.289 1 92 291 LEU A O 1
ATOM 2240 N N . LEU A 1 292 ? 14.336 27.031 1.208 1 86.56 292 LEU A N 1
ATOM 2241 C CA . LEU A 1 292 ? 15.633 26.766 0.61 1 86.56 292 LEU A CA 1
ATOM 2242 C C . LEU A 1 292 ? 16.5 28.031 0.581 1 86.56 292 LEU A C 1
ATOM 2244 O O . LEU A 1 292 ? 17.719 27.953 0.474 1 86.56 292 LEU A O 1
ATOM 2248 N N . LYS A 1 293 ? 15.93 29.141 0.61 1 85.56 293 LYS A N 1
ATOM 2249 C CA . LYS A 1 293 ? 16.656 30.422 0.58 1 85.56 293 LYS A CA 1
ATOM 2250 C C . LYS A 1 293 ? 17.188 30.781 1.963 1 85.56 293 LYS A C 1
ATOM 2252 O O . LYS A 1 293 ? 18.062 31.625 2.09 1 85.56 293 LYS A O 1
ATOM 2257 N N . PHE A 1 294 ? 16.672 30.141 2.939 1 79.69 294 PHE A N 1
ATOM 2258 C CA . PHE A 1 294 ? 17.062 30.453 4.309 1 79.69 294 PHE A CA 1
ATOM 2259 C C . PHE A 1 294 ? 17.703 29.234 4.977 1 79.69 294 PHE A C 1
ATOM 2261 O O . PHE A 1 294 ? 17.328 28.094 4.688 1 79.69 294 PHE A O 1
ATOM 2268 N N . MET B 1 1 ? 9.734 -12.25 7.391 1 88.12 1 MET B N 1
ATOM 2269 C CA . MET B 1 1 ? 9.086 -11.008 6.988 1 88.12 1 MET B CA 1
ATOM 2270 C C . MET B 1 1 ? 7.754 -11.281 6.305 1 88.12 1 MET B C 1
ATOM 2272 O O . MET B 1 1 ? 6.703 -10.883 6.809 1 88.12 1 MET B O 1
ATOM 2276 N N . MET B 1 2 ? 7.805 -12.172 5.367 1 85.94 2 MET B N 1
ATOM 2277 C CA . MET B 1 2 ? 6.598 -12.383 4.57 1 85.94 2 MET B CA 1
ATOM 2278 C C . MET B 1 2 ? 5.488 -12.992 5.414 1 85.94 2 MET B C 1
ATOM 2280 O O . MET B 1 2 ? 4.332 -12.57 5.332 1 85.94 2 MET B O 1
ATOM 2284 N N . PHE B 1 3 ? 5.926 -13.844 6.355 1 86.94 3 PHE B N 1
ATOM 2285 C CA . PHE B 1 3 ? 4.941 -14.477 7.223 1 86.94 3 PHE B CA 1
ATOM 2286 C C . PHE B 1 3 ? 4.344 -13.469 8.195 1 86.94 3 PHE B C 1
ATOM 2288 O O . PHE B 1 3 ? 3.139 -13.492 8.461 1 86.94 3 PHE B O 1
ATOM 2295 N N . ALA B 1 4 ? 5.156 -12.641 8.672 1 92.31 4 ALA B N 1
ATOM 2296 C CA . ALA B 1 4 ? 4.684 -11.602 9.586 1 92.31 4 ALA B CA 1
ATOM 2297 C C . ALA B 1 4 ? 3.684 -10.68 8.898 1 92.31 4 ALA B C 1
ATOM 2299 O O . ALA B 1 4 ? 2.688 -10.273 9.5 1 92.31 4 ALA B O 1
ATOM 2300 N N . LEU B 1 5 ? 3.918 -10.383 7.691 1 93.75 5 LEU B N 1
ATOM 2301 C CA . LEU B 1 5 ? 3.025 -9.523 6.922 1 93.75 5 LEU B CA 1
ATOM 2302 C C . LEU B 1 5 ? 1.687 -10.211 6.672 1 93.75 5 LEU B C 1
ATOM 2304 O O . LEU B 1 5 ? 0.63 -9.586 6.785 1 93.75 5 LEU B O 1
ATOM 2308 N N . ILE B 1 6 ? 1.781 -11.492 6.391 1 91.69 6 ILE B N 1
ATOM 2309 C CA . ILE B 1 6 ? 0.568 -12.273 6.156 1 91.69 6 ILE B CA 1
ATOM 2310 C C . ILE B 1 6 ? -0.272 -12.312 7.43 1 91.69 6 ILE B C 1
ATOM 2312 O O . ILE B 1 6 ? -1.481 -12.07 7.395 1 91.69 6 ILE B O 1
ATOM 2316 N N . ILE B 1 7 ? 0.372 -12.57 8.508 1 93.5 7 ILE B N 1
ATOM 2317 C CA . ILE B 1 7 ? -0.318 -12.633 9.789 1 93.5 7 ILE B CA 1
ATOM 2318 C C . ILE B 1 7 ? -0.938 -11.273 10.109 1 93.5 7 ILE B C 1
ATOM 2320 O O . ILE B 1 7 ? -2.066 -11.203 10.602 1 93.5 7 ILE B O 1
ATOM 2324 N N . THR B 1 8 ? -0.239 -10.227 9.844 1 95 8 THR B N 1
ATOM 2325 C CA . THR B 1 8 ? -0.753 -8.875 10.062 1 95 8 THR B CA 1
ATOM 2326 C C . THR B 1 8 ? -2.01 -8.641 9.234 1 95 8 THR B C 1
ATOM 2328 O O . THR B 1 8 ? -2.992 -8.086 9.727 1 95 8 THR B O 1
ATOM 2331 N N . GLY B 1 9 ? -1.935 -9.031 7.969 1 94.06 9 GLY B N 1
ATOM 2332 C CA . GLY B 1 9 ? -3.117 -8.922 7.129 1 94.06 9 GLY B CA 1
ATOM 2333 C C . GLY B 1 9 ? -4.305 -9.695 7.668 1 94.06 9 GLY B C 1
ATOM 2334 O O . GLY B 1 9 ? -5.434 -9.203 7.648 1 94.06 9 GLY B O 1
ATOM 2335 N N . LEU B 1 10 ? -3.998 -10.898 8.172 1 92.81 10 LEU B N 1
ATOM 2336 C CA . LEU B 1 10 ? -5.023 -11.758 8.758 1 92.81 10 LEU B CA 1
ATOM 2337 C C . LEU B 1 10 ? -5.68 -11.078 9.961 1 92.81 10 LEU B C 1
ATOM 2339 O O . LEU B 1 10 ? -6.906 -11.062 10.078 1 92.81 10 LEU B O 1
ATOM 2343 N N . ILE B 1 11 ? -4.93 -10.461 10.758 1 94.19 11 ILE B N 1
ATOM 2344 C CA . ILE B 1 11 ? -5.41 -9.812 11.969 1 94.19 11 ILE B CA 1
ATOM 2345 C C . ILE B 1 11 ? -6.238 -8.586 11.602 1 94.19 11 ILE B C 1
ATOM 2347 O O . ILE B 1 11 ? -7.324 -8.375 12.156 1 94.19 11 ILE B O 1
ATOM 2351 N N . LEU B 1 12 ? -5.785 -7.805 10.672 1 93.25 12 LEU B N 1
ATOM 2352 C CA . LEU B 1 12 ? -6.492 -6.594 10.258 1 93.25 12 LEU B CA 1
ATOM 2353 C C . LEU B 1 12 ? -7.887 -6.926 9.742 1 93.25 12 LEU B C 1
ATOM 2355 O O . LEU B 1 12 ? -8.836 -6.18 9.984 1 93.25 12 LEU B O 1
ATOM 2359 N N . LYS B 1 13 ? -7.918 -7.98 9 1 92 13 LYS B N 1
ATOM 2360 C CA . LYS B 1 13 ? -9.203 -8.422 8.477 1 92 13 LYS B CA 1
ATOM 2361 C C . LYS B 1 13 ? -10.102 -8.953 9.594 1 92 13 LYS B C 1
ATOM 2363 O O . LYS B 1 13 ? -11.289 -8.633 9.641 1 92 13 LYS B O 1
ATOM 2368 N N . LYS B 1 14 ? -9.625 -9.703 10.484 1 91.75 14 LYS B N 1
ATOM 2369 C CA . LYS B 1 14 ? -10.398 -10.344 11.547 1 91.75 14 LYS B CA 1
ATOM 2370 C C . LYS B 1 14 ? -10.922 -9.312 12.547 1 91.75 14 LYS B C 1
ATOM 2372 O O . LYS B 1 14 ? -12.023 -9.461 13.078 1 91.75 14 LYS B O 1
ATOM 2377 N N . VAL B 1 15 ? -10.188 -8.281 12.805 1 91.19 15 VAL B N 1
ATOM 2378 C CA . VAL B 1 15 ? -10.578 -7.297 13.805 1 91.19 15 VAL B CA 1
ATOM 2379 C C . VAL B 1 15 ? -11.477 -6.238 13.156 1 91.19 15 VAL B C 1
ATOM 2381 O O . VAL B 1 15 ? -11.953 -5.324 13.836 1 91.19 15 VAL B O 1
ATOM 2384 N N . GLY B 1 16 ? -11.57 -6.258 11.844 1 89 16 GLY B N 1
ATOM 2385 C CA . GLY B 1 16 ? -12.562 -5.43 11.172 1 89 16 GLY B CA 1
ATOM 2386 C C . GLY B 1 16 ? -12 -4.109 10.68 1 89 16 GLY B C 1
ATOM 2387 O O . GLY B 1 16 ? -12.75 -3.236 10.242 1 89 16 GLY B O 1
ATOM 2388 N N . VAL B 1 17 ? -10.781 -3.939 10.734 1 86.19 17 VAL B N 1
ATOM 2389 C CA . VAL B 1 17 ? -10.148 -2.727 10.234 1 86.19 17 VAL B CA 1
ATOM 2390 C C . VAL B 1 17 ? -10.352 -2.627 8.719 1 86.19 17 VAL B C 1
ATOM 2392 O O . VAL B 1 17 ? -10.57 -1.537 8.188 1 86.19 17 VAL B O 1
ATOM 2395 N N . VAL B 1 18 ? -10.242 -3.758 8.086 1 89.62 18 VAL B N 1
ATOM 2396 C CA . VAL B 1 18 ? -10.461 -3.854 6.648 1 89.62 18 VAL B CA 1
ATOM 2397 C C . VAL B 1 18 ? -11.617 -4.805 6.363 1 89.62 18 VAL B C 1
ATOM 2399 O O . VAL B 1 18 ? -11.539 -5.996 6.668 1 89.62 18 VAL B O 1
ATOM 2402 N N . GLY B 1 19 ? -12.648 -4.297 5.809 1 89.12 19 GLY B N 1
ATOM 2403 C CA . GLY B 1 19 ? -13.797 -5.113 5.441 1 89.12 19 GLY B CA 1
ATOM 2404 C C . GLY B 1 19 ? -13.656 -5.75 4.074 1 89.12 19 GLY B C 1
ATOM 2405 O O . GLY B 1 19 ? -12.609 -5.637 3.43 1 89.12 19 GLY B O 1
ATOM 2406 N N . LYS B 1 20 ? -14.727 -6.434 3.635 1 88.19 20 LYS B N 1
ATOM 2407 C CA . LYS B 1 20 ? -14.719 -7.184 2.385 1 88.19 20 LYS B CA 1
ATOM 2408 C C . LYS B 1 20 ? -14.492 -6.262 1.189 1 88.19 20 LYS B C 1
ATOM 2410 O O . LYS B 1 20 ? -13.672 -6.559 0.315 1 88.19 20 LYS B O 1
ATOM 2415 N N . GLU B 1 21 ? -15.195 -5.184 1.21 1 89.81 21 GLU B N 1
ATOM 2416 C CA . GLU B 1 21 ? -15.07 -4.246 0.099 1 89.81 21 GLU B CA 1
ATOM 2417 C C . GLU B 1 21 ? -13.703 -3.576 0.094 1 89.81 21 GLU B C 1
ATOM 2419 O O . GLU B 1 21 ? -13.133 -3.32 -0.969 1 89.81 21 GLU B O 1
ATOM 2424 N N . ALA B 1 22 ? -13.227 -3.301 1.255 1 91.44 22 ALA B N 1
ATOM 2425 C CA . ALA B 1 22 ? -11.891 -2.729 1.374 1 91.44 22 ALA B CA 1
ATOM 2426 C C . ALA B 1 22 ? -10.828 -3.701 0.865 1 91.44 22 ALA B C 1
ATOM 2428 O O . ALA B 1 22 ? -9.875 -3.295 0.193 1 91.44 22 ALA B O 1
ATOM 2429 N N . GLN B 1 23 ? -10.992 -4.887 1.243 1 91.5 23 GLN B N 1
ATOM 2430 C CA . GLN B 1 23 ? -10.07 -5.914 0.765 1 91.5 23 GLN B CA 1
ATOM 2431 C C . GLN B 1 23 ? -10.078 -5.992 -0.759 1 91.5 23 GLN B C 1
ATOM 2433 O O . GLN B 1 23 ? -9.023 -6.102 -1.386 1 91.5 23 GLN B O 1
ATOM 2438 N N . LYS B 1 24 ? -11.273 -5.98 -1.336 1 89.81 24 LYS B N 1
ATOM 2439 C CA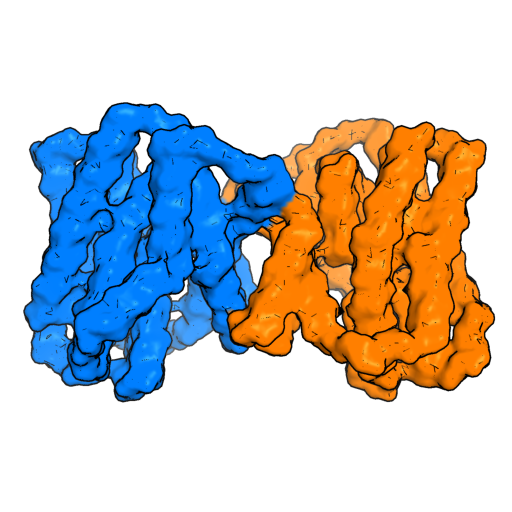 . LYS B 1 24 ? -11.398 -6.008 -2.789 1 89.81 24 LYS B CA 1
ATOM 2440 C C . LYS B 1 24 ? -10.695 -4.812 -3.428 1 89.81 24 LYS B C 1
ATOM 2442 O O . LYS B 1 24 ? -10.016 -4.957 -4.441 1 89.81 24 LYS B O 1
ATOM 2447 N N . GLY B 1 25 ? -10.883 -3.703 -2.865 1 90.81 25 GLY B N 1
ATOM 2448 C CA . GLY B 1 25 ? -10.219 -2.506 -3.357 1 90.81 25 GLY B CA 1
ATOM 2449 C C . GLY B 1 25 ? -8.703 -2.588 -3.285 1 90.81 25 GLY B C 1
ATOM 2450 O O . GLY B 1 25 ? -8.008 -2.164 -4.211 1 90.81 25 GLY B O 1
ATOM 2451 N N . MET B 1 26 ? -8.195 -3.082 -2.174 1 92.31 26 MET B N 1
ATOM 2452 C CA . MET B 1 26 ? -6.754 -3.256 -2.016 1 92.31 26 MET B CA 1
ATOM 2453 C C . MET B 1 26 ? -6.211 -4.242 -3.043 1 92.31 26 MET B C 1
ATOM 2455 O O . MET B 1 26 ? -5.121 -4.043 -3.584 1 92.31 26 MET B O 1
ATOM 2459 N N . THR B 1 27 ? -6.973 -5.27 -3.281 1 89.38 27 THR B N 1
ATOM 2460 C CA . THR B 1 27 ? -6.594 -6.25 -4.293 1 89.38 27 THR B CA 1
ATOM 2461 C C . THR B 1 27 ? -6.516 -5.602 -5.672 1 89.38 27 THR B C 1
ATOM 2463 O O . THR B 1 27 ? -5.555 -5.82 -6.414 1 89.38 27 THR B O 1
ATOM 2466 N N . ASN B 1 28 ? -7.504 -4.812 -6.004 1 90.44 28 ASN B N 1
ATOM 2467 C CA . ASN B 1 28 ? -7.512 -4.102 -7.277 1 90.44 28 ASN B CA 1
ATOM 2468 C C . ASN B 1 28 ? -6.305 -3.174 -7.406 1 90.44 28 ASN B C 1
ATOM 2470 O O . ASN B 1 28 ? -5.719 -3.059 -8.484 1 90.44 28 ASN B O 1
ATOM 2474 N N . LEU B 1 29 ? -6.012 -2.518 -6.348 1 92.94 29 LEU B N 1
ATOM 2475 C CA . LEU B 1 29 ? -4.867 -1.613 -6.344 1 92.94 29 LEU B CA 1
ATOM 2476 C C . LEU B 1 29 ? -3.574 -2.369 -6.641 1 92.94 29 LEU B C 1
ATOM 2478 O O . LEU B 1 29 ? -2.742 -1.902 -7.422 1 92.94 29 LEU B O 1
ATOM 2482 N N . VAL B 1 30 ? -3.377 -3.496 -6.008 1 92.81 30 VAL B N 1
ATOM 2483 C CA . VAL B 1 30 ? -2.176 -4.301 -6.195 1 92.81 30 VAL B CA 1
ATOM 2484 C C . VAL B 1 30 ? -2.096 -4.773 -7.645 1 92.81 30 VAL B C 1
ATOM 2486 O O . VAL B 1 30 ? -1.051 -4.645 -8.289 1 92.81 30 VAL B O 1
ATOM 2489 N N . ILE B 1 31 ? -3.188 -5.207 -8.195 1 88.31 31 ILE B N 1
ATOM 2490 C CA . ILE B 1 31 ? -3.221 -5.82 -9.523 1 88.31 31 ILE B CA 1
ATOM 2491 C C . ILE B 1 31 ? -3.078 -4.746 -10.594 1 88.31 31 ILE B C 1
ATOM 2493 O O . ILE B 1 31 ? -2.354 -4.934 -11.578 1 88.31 31 ILE B O 1
ATOM 2497 N N . ASP B 1 32 ? -3.729 -3.66 -10.43 1 91 32 ASP B N 1
ATOM 2498 C CA . ASP B 1 32 ? -3.883 -2.697 -11.516 1 91 32 ASP B CA 1
ATOM 2499 C C . ASP B 1 32 ? -2.771 -1.65 -11.484 1 91 32 ASP B C 1
ATOM 2501 O O . ASP B 1 32 ? -2.521 -0.973 -12.484 1 91 32 ASP B O 1
ATOM 2505 N N . LEU B 1 33 ? -2.143 -1.567 -10.344 1 94.31 33 LEU B N 1
ATOM 2506 C CA . LEU B 1 33 ? -1.168 -0.485 -10.266 1 94.31 33 LEU B CA 1
ATOM 2507 C C . LEU B 1 33 ? 0.155 -0.986 -9.695 1 94.31 33 LEU B C 1
ATOM 2509 O O . LEU B 1 33 ? 1.197 -0.878 -10.344 1 94.31 33 LEU B O 1
ATOM 2513 N N . ILE B 1 34 ? 0.151 -1.552 -8.508 1 95.12 34 ILE B N 1
ATOM 2514 C CA . ILE B 1 34 ? 1.372 -1.854 -7.77 1 95.12 34 ILE B CA 1
ATOM 2515 C C . ILE B 1 34 ? 2.176 -2.918 -8.516 1 95.12 34 ILE B C 1
ATOM 2517 O O . ILE B 1 34 ? 3.367 -2.736 -8.773 1 95.12 34 ILE B O 1
ATOM 2521 N N . LEU B 1 35 ? 1.549 -3.965 -8.914 1 92.75 35 LEU B N 1
ATOM 2522 C CA . LEU B 1 35 ? 2.232 -5.051 -9.609 1 92.75 35 LEU B CA 1
ATOM 2523 C C . LEU B 1 35 ? 2.787 -4.578 -10.945 1 92.75 35 LEU B C 1
ATOM 2525 O O . LEU B 1 35 ? 3.951 -4.832 -11.266 1 92.75 35 LEU B O 1
ATOM 2529 N N . PRO B 1 36 ? 1.989 -3.906 -11.711 1 94.12 36 PRO B N 1
ATOM 2530 C CA . PRO B 1 36 ? 2.523 -3.404 -12.984 1 94.12 36 PRO B CA 1
ATOM 2531 C C . PRO B 1 36 ? 3.748 -2.51 -12.797 1 94.12 36 PRO B C 1
ATOM 2533 O O . PRO B 1 36 ? 4.73 -2.641 -13.531 1 94.12 36 PRO B O 1
ATOM 2536 N N . CYS B 1 37 ? 3.691 -1.642 -11.844 1 95.62 37 CYS B N 1
ATOM 2537 C CA . CYS B 1 37 ? 4.84 -0.781 -11.578 1 95.62 37 CYS B CA 1
ATOM 2538 C C . CYS B 1 37 ? 6.039 -1.6 -11.125 1 95.62 37 CYS B C 1
ATOM 2540 O O . CYS B 1 37 ? 7.18 -1.289 -11.477 1 95.62 37 CYS B O 1
ATOM 2542 N N . ASN B 1 38 ? 5.773 -2.576 -10.328 1 94.75 38 ASN B N 1
ATOM 2543 C CA . ASN B 1 38 ? 6.836 -3.457 -9.852 1 94.75 38 ASN B CA 1
ATOM 2544 C C . ASN B 1 38 ? 7.488 -4.215 -11.008 1 94.75 38 ASN B C 1
ATOM 2546 O O . ASN B 1 38 ? 8.703 -4.406 -11.016 1 94.75 38 ASN B O 1
ATOM 2550 N N . ILE B 1 39 ? 6.703 -4.652 -11.938 1 93.75 39 ILE B N 1
ATOM 2551 C CA . ILE B 1 39 ? 7.191 -5.355 -13.117 1 93.75 39 ILE B CA 1
ATOM 2552 C C . ILE B 1 39 ? 8.039 -4.41 -13.961 1 93.75 39 ILE B C 1
ATOM 2554 O O . ILE B 1 39 ? 9.164 -4.75 -14.344 1 93.75 39 ILE B O 1
ATOM 2558 N N . ILE B 1 40 ? 7.52 -3.229 -14.242 1 95.19 40 ILE B N 1
ATOM 2559 C CA . ILE B 1 40 ? 8.273 -2.26 -15.031 1 95.19 40 ILE B CA 1
ATOM 2560 C C . ILE B 1 40 ? 9.602 -1.957 -14.352 1 95.19 40 ILE B C 1
ATOM 2562 O O . ILE B 1 40 ? 10.648 -1.931 -15 1 95.19 40 ILE B O 1
ATOM 2566 N N . TYR B 1 41 ? 9.523 -1.765 -13.07 1 94.44 41 TYR B N 1
ATOM 2567 C CA . TYR B 1 41 ? 10.719 -1.479 -12.289 1 94.44 41 TYR B CA 1
ATOM 2568 C C . TYR B 1 41 ? 11.734 -2.609 -12.422 1 94.44 41 TYR B C 1
ATOM 2570 O O . TYR B 1 41 ? 12.938 -2.361 -12.5 1 94.44 41 TYR B O 1
ATOM 2578 N N . SER B 1 42 ? 11.312 -3.801 -12.43 1 93 42 SER B N 1
ATOM 2579 C CA . SER B 1 42 ? 12.195 -4.961 -12.477 1 93 42 SER B CA 1
ATOM 2580 C C . SER B 1 42 ? 12.969 -5.023 -13.789 1 93 42 SER B C 1
ATOM 2582 O O . SER B 1 42 ? 14.031 -5.645 -13.859 1 93 42 SER B O 1
ATOM 2584 N N . PHE B 1 43 ? 12.461 -4.371 -14.789 1 93.62 43 PHE B N 1
ATOM 2585 C CA . PHE B 1 43 ? 13.086 -4.41 -16.109 1 93.62 43 PHE B CA 1
ATOM 2586 C C . PHE B 1 43 ? 14.055 -3.246 -16.281 1 93.62 43 PHE B C 1
ATOM 2588 O O . PHE B 1 43 ? 14.68 -3.107 -17.328 1 93.62 43 PHE B O 1
ATOM 2595 N N . MET B 1 44 ? 14.102 -2.402 -15.281 1 91.38 44 MET B N 1
ATOM 2596 C CA . MET B 1 44 ? 15.039 -1.283 -15.359 1 91.38 44 MET B CA 1
ATOM 2597 C C . MET B 1 44 ? 16.453 -1.725 -14.984 1 91.38 44 MET B C 1
ATOM 2599 O O . MET B 1 44 ? 17.062 -1.159 -14.078 1 91.38 44 MET B O 1
ATOM 2603 N N . ILE B 1 45 ? 16.922 -2.705 -15.633 1 87.88 45 ILE B N 1
ATOM 2604 C CA . ILE B 1 45 ? 18.266 -3.252 -15.484 1 87.88 45 ILE B CA 1
ATOM 2605 C C . ILE B 1 45 ? 18.984 -3.213 -16.828 1 87.88 45 ILE B C 1
ATOM 2607 O O . ILE B 1 45 ? 18.359 -3.012 -17.875 1 87.88 45 ILE B O 1
ATOM 2611 N N . LYS B 1 46 ? 20.312 -3.381 -16.797 1 88.5 46 LYS B N 1
ATOM 2612 C CA . LYS B 1 46 ? 21.094 -3.387 -18.031 1 88.5 46 LYS B CA 1
ATOM 2613 C C . LYS B 1 46 ? 20.922 -4.707 -18.781 1 88.5 46 LYS B C 1
ATOM 2615 O O . LYS B 1 46 ? 21.047 -5.781 -18.203 1 88.5 46 LYS B O 1
ATOM 2620 N N . PHE B 1 47 ? 20.672 -4.562 -20.016 1 90.38 47 PHE B N 1
ATOM 2621 C CA . PHE B 1 47 ? 20.453 -5.727 -20.875 1 90.38 47 PHE B CA 1
ATOM 2622 C C . PHE B 1 47 ? 21.766 -6.426 -21.188 1 90.38 47 PHE B C 1
ATOM 2624 O O . PHE B 1 47 ? 22.797 -5.773 -21.328 1 90.38 47 PHE B O 1
ATOM 2631 N N . SER B 1 48 ? 21.75 -7.715 -21.172 1 91.81 48 SER B N 1
ATOM 2632 C CA . SER B 1 48 ? 22.891 -8.547 -21.562 1 91.81 48 SER B CA 1
ATOM 2633 C C . SER B 1 48 ? 22.438 -9.789 -22.312 1 91.81 48 SER B C 1
ATOM 2635 O O . SER B 1 48 ? 21.266 -10.172 -22.25 1 91.81 48 SER B O 1
ATOM 2637 N N . SER B 1 49 ? 23.328 -10.383 -22.969 1 92.19 49 SER B N 1
ATOM 2638 C CA . SER B 1 49 ? 23.031 -11.602 -23.703 1 92.19 49 SER B CA 1
ATOM 2639 C C . SER B 1 49 ? 22.625 -12.734 -22.766 1 92.19 49 SER B C 1
ATOM 2641 O O . SER B 1 49 ? 21.766 -13.547 -23.094 1 92.19 49 SER B O 1
ATOM 2643 N N . LYS B 1 50 ? 23.188 -12.727 -21.688 1 93.19 50 LYS B N 1
ATOM 2644 C CA . LYS B 1 50 ? 22.828 -13.734 -20.703 1 93.19 50 LYS B CA 1
ATOM 2645 C C . LYS B 1 50 ? 21.391 -13.562 -20.234 1 93.19 50 LYS B C 1
ATOM 2647 O O . LYS B 1 50 ? 20.656 -14.547 -20.094 1 93.19 50 LYS B O 1
ATOM 2652 N N . ILE B 1 51 ? 21.031 -12.367 -20.062 1 92.62 51 ILE B N 1
ATOM 2653 C CA . ILE B 1 51 ? 19.672 -12.07 -19.641 1 92.62 51 ILE B CA 1
ATOM 2654 C C . ILE B 1 51 ? 18.688 -12.508 -20.703 1 92.62 51 ILE B C 1
ATOM 2656 O O . ILE B 1 51 ? 17.641 -13.102 -20.406 1 92.62 51 ILE B O 1
ATOM 2660 N N . ALA B 1 52 ? 19.016 -12.297 -21.922 1 92.94 52 ALA B N 1
ATOM 2661 C CA . ALA B 1 52 ? 18.172 -12.695 -23.047 1 92.94 52 ALA B CA 1
ATOM 2662 C C . ALA B 1 52 ? 17.984 -14.211 -23.078 1 92.94 52 ALA B C 1
ATOM 2664 O O . ALA B 1 52 ? 16.875 -14.703 -23.328 1 92.94 52 ALA B O 1
ATOM 2665 N N . GLN B 1 53 ? 19.016 -14.875 -22.875 1 94.62 53 GLN B N 1
ATOM 2666 C CA . GLN B 1 53 ? 18.969 -16.328 -22.859 1 94.62 53 GLN B CA 1
ATOM 2667 C C . GLN B 1 53 ? 18.094 -16.828 -21.703 1 94.62 53 GLN B C 1
ATOM 2669 O O . GLN B 1 53 ? 17.281 -17.75 -21.891 1 94.62 53 GLN B O 1
ATOM 2674 N N . ASP B 1 54 ? 18.281 -16.234 -20.562 1 95.56 54 ASP B N 1
ATOM 2675 C CA . ASP B 1 54 ? 17.484 -16.609 -19.406 1 95.56 54 ASP B CA 1
ATOM 2676 C C . ASP B 1 54 ? 16 -16.359 -19.672 1 95.56 54 ASP B C 1
ATOM 2678 O O . ASP B 1 54 ? 15.148 -17.141 -19.234 1 95.56 54 ASP B O 1
ATOM 2682 N N . PHE B 1 55 ? 15.719 -15.32 -20.375 1 95.06 55 PHE B N 1
ATOM 2683 C CA . PHE B 1 55 ? 14.344 -14.977 -20.703 1 95.06 55 PHE B CA 1
ATOM 2684 C C . PHE B 1 55 ? 13.727 -16.047 -21.594 1 95.06 55 PHE B C 1
ATOM 2686 O O . PHE B 1 55 ? 12.594 -16.469 -21.375 1 95.06 55 PHE B O 1
ATOM 2693 N N . VAL B 1 56 ? 14.469 -16.453 -22.547 1 95.75 56 VAL B N 1
ATOM 2694 C CA . VAL B 1 56 ? 13.961 -17.469 -23.484 1 95.75 56 VAL B CA 1
ATOM 2695 C C . VAL B 1 56 ? 13.742 -18.781 -22.75 1 95.75 56 VAL B C 1
ATOM 2697 O O . VAL B 1 56 ? 12.703 -19.438 -22.938 1 95.75 56 VAL B O 1
ATOM 2700 N N . VAL B 1 57 ? 14.672 -19.141 -21.953 1 96.62 57 VAL B N 1
ATOM 2701 C CA . VAL B 1 57 ? 14.602 -20.422 -21.25 1 96.62 57 VAL B CA 1
ATOM 2702 C C . VAL B 1 57 ? 13.398 -20.422 -20.312 1 96.62 57 VAL B C 1
ATOM 2704 O O . VAL B 1 57 ? 12.617 -21.375 -20.312 1 96.62 57 VAL B O 1
ATOM 2707 N N . ILE B 1 58 ? 13.242 -19.406 -19.562 1 97.06 58 ILE B N 1
ATOM 2708 C CA . ILE B 1 58 ? 12.164 -19.391 -18.578 1 97.06 58 ILE B CA 1
ATOM 2709 C C . ILE B 1 58 ? 10.82 -19.312 -19.297 1 97.06 58 ILE B C 1
ATOM 2711 O O . ILE B 1 58 ? 9.828 -19.875 -18.828 1 97.06 58 ILE B O 1
ATOM 2715 N N . LEU B 1 59 ? 10.781 -18.594 -20.375 1 96.38 59 LEU B N 1
ATOM 2716 C CA . LEU B 1 59 ? 9.562 -18.516 -21.172 1 96.38 59 LEU B CA 1
ATOM 2717 C C . LEU B 1 59 ? 9.148 -19.906 -21.672 1 96.38 59 LEU B C 1
ATOM 2719 O O . LEU B 1 59 ? 7.977 -20.266 -21.594 1 96.38 59 LEU B O 1
ATOM 2723 N N . VAL B 1 60 ? 10.062 -20.625 -22.188 1 96.75 60 VAL B N 1
ATOM 2724 C CA . VAL B 1 60 ? 9.805 -21.969 -22.688 1 96.75 60 VAL B CA 1
ATOM 2725 C C . VAL B 1 60 ? 9.344 -22.859 -21.547 1 96.75 60 VAL B C 1
ATOM 2727 O O . VAL B 1 60 ? 8.375 -23.609 -21.703 1 96.75 60 VAL B O 1
ATOM 2730 N N . ILE B 1 61 ? 10.016 -22.766 -20.453 1 97.06 61 ILE B N 1
ATOM 2731 C CA . ILE B 1 61 ? 9.648 -23.547 -19.281 1 97.06 61 ILE B CA 1
ATOM 2732 C C . ILE B 1 61 ? 8.219 -23.219 -18.859 1 97.06 61 ILE B C 1
ATOM 2734 O O . ILE B 1 61 ? 7.418 -24.125 -18.609 1 97.06 61 ILE B O 1
ATOM 2738 N N . SER B 1 62 ? 7.934 -21.953 -18.781 1 97.06 62 SER B N 1
ATOM 2739 C CA . SER B 1 62 ? 6.609 -21.516 -18.359 1 97.06 62 SER B CA 1
ATOM 2740 C C . SER B 1 62 ? 5.535 -22.016 -19.312 1 97.06 62 SER B C 1
ATOM 2742 O O . SER B 1 62 ? 4.457 -22.422 -18.891 1 97.06 62 SER B O 1
ATOM 2744 N N . ILE B 1 63 ? 5.785 -21.984 -20.609 1 96.75 63 ILE B N 1
ATOM 2745 C CA . ILE B 1 63 ? 4.848 -22.484 -21.609 1 96.75 63 ILE B CA 1
ATOM 2746 C C . ILE B 1 63 ? 4.602 -23.969 -21.391 1 96.75 63 ILE B C 1
ATOM 2748 O O . ILE B 1 63 ? 3.457 -24.422 -21.406 1 96.75 63 ILE B O 1
ATOM 2752 N N . LEU B 1 64 ? 5.645 -24.656 -21.188 1 96.75 64 LEU B N 1
ATOM 2753 C CA . LEU B 1 64 ? 5.539 -26.094 -20.969 1 96.75 64 LEU B CA 1
ATOM 2754 C C . LEU B 1 64 ? 4.746 -26.391 -19.703 1 96.75 64 LEU B C 1
ATOM 2756 O O . LEU B 1 64 ? 3.943 -27.328 -19.672 1 96.75 64 LEU B O 1
ATOM 2760 N N . ILE B 1 65 ? 4.984 -25.641 -18.688 1 96 65 ILE B N 1
ATOM 2761 C CA . ILE B 1 65 ? 4.258 -25.812 -17.438 1 96 65 ILE B CA 1
ATOM 2762 C C . ILE B 1 65 ? 2.771 -25.562 -17.656 1 96 65 ILE B C 1
ATOM 2764 O O . ILE B 1 65 ? 1.922 -26.297 -17.156 1 96 65 ILE B O 1
ATOM 2768 N N . GLN B 1 66 ? 2.443 -24.516 -18.391 1 95.5 66 GLN B N 1
ATOM 2769 C CA . GLN B 1 66 ? 1.044 -24.188 -18.641 1 95.5 66 GLN B CA 1
ATOM 2770 C C . GLN B 1 66 ? 0.351 -25.297 -19.422 1 95.5 66 GLN B C 1
ATOM 2772 O O . GLN B 1 66 ? -0.786 -25.656 -19.125 1 95.5 66 GLN B O 1
ATOM 2777 N N . VAL B 1 67 ? 1.017 -25.797 -20.438 1 95.06 67 VAL B N 1
ATOM 2778 C CA . VAL B 1 67 ? 0.473 -26.906 -21.203 1 95.06 67 VAL B CA 1
ATOM 2779 C C . VAL B 1 67 ? 0.271 -28.125 -20.312 1 95.06 67 VAL B C 1
ATOM 2781 O O . VAL B 1 67 ? -0.776 -28.781 -20.359 1 95.06 67 VAL B O 1
ATOM 2784 N N . PHE B 1 68 ? 1.272 -28.391 -19.5 1 96.19 68 PHE B N 1
ATOM 2785 C CA . PHE B 1 68 ? 1.209 -29.5 -18.562 1 96.19 68 PHE B CA 1
ATOM 2786 C C . PHE B 1 68 ? 0.021 -29.328 -17.609 1 96.19 68 PHE B C 1
ATOM 2788 O O . PHE B 1 68 ? -0.72 -30.297 -17.375 1 96.19 68 PHE B O 1
ATOM 2795 N N . CYS B 1 69 ? -0.208 -28.141 -17.078 1 95.69 69 CYS B N 1
ATOM 2796 C CA . CYS B 1 69 ? -1.281 -27.859 -16.141 1 95.69 69 CYS B CA 1
ATOM 2797 C C . CYS B 1 69 ? -2.645 -28.016 -16.797 1 95.69 69 CYS B C 1
ATOM 2799 O O . CYS B 1 69 ? -3.604 -28.453 -16.172 1 95.69 69 CYS B O 1
ATOM 2801 N N . VAL B 1 70 ? -2.75 -27.578 -18.062 1 93.31 70 VAL B N 1
ATOM 2802 C CA . VAL B 1 70 ? -4.004 -27.719 -18.797 1 93.31 70 VAL B CA 1
ATOM 2803 C C . VAL B 1 70 ? -4.355 -29.203 -18.938 1 93.31 70 VAL B C 1
ATOM 2805 O O . VAL B 1 70 ? -5.504 -29.594 -18.703 1 93.31 70 VAL B O 1
ATOM 2808 N N . ILE B 1 71 ? -3.395 -29.969 -19.297 1 94.25 71 ILE B N 1
ATOM 2809 C CA . ILE B 1 71 ? -3.602 -31.406 -19.469 1 94.25 71 ILE B CA 1
ATOM 2810 C C . ILE B 1 71 ? -3.945 -32.062 -18.125 1 94.25 71 ILE B C 1
ATOM 2812 O O . ILE B 1 71 ? -4.91 -32.812 -18.031 1 94.25 71 ILE B O 1
ATOM 2816 N N . LEU B 1 72 ? -3.195 -31.703 -17.125 1 94.38 72 LEU B N 1
ATOM 2817 C CA . LEU B 1 72 ? -3.406 -32.25 -15.789 1 94.38 72 LEU B CA 1
ATOM 2818 C C . LEU B 1 72 ? -4.801 -31.922 -15.281 1 94.38 72 LEU B C 1
ATOM 2820 O O . LEU B 1 72 ? -5.48 -32.781 -14.703 1 94.38 72 LEU B O 1
ATOM 2824 N N . GLY B 1 73 ? -5.227 -30.703 -15.391 1 91.75 73 GLY B N 1
ATOM 2825 C CA . GLY B 1 73 ? -6.539 -30.266 -14.953 1 91.75 73 GLY B CA 1
ATOM 2826 C C . GLY B 1 73 ? -7.676 -30.984 -15.664 1 91.75 73 GLY B C 1
ATOM 2827 O O . GLY B 1 73 ? -8.75 -31.172 -15.094 1 91.75 73 GLY B O 1
ATOM 2828 N N . GLY B 1 74 ? -7.48 -31.344 -16.875 1 90.31 74 GLY B N 1
ATOM 2829 C CA . GLY B 1 74 ? -8.5 -32.031 -17.656 1 90.31 74 GLY B CA 1
ATOM 2830 C C . GLY B 1 74 ? -8.656 -33.5 -17.281 1 90.31 74 GLY B C 1
ATOM 2831 O O . GLY B 1 74 ? -9.734 -34.062 -17.438 1 90.31 74 GLY B O 1
ATOM 2832 N N . VAL B 1 75 ? -7.637 -34.031 -16.703 1 93.06 75 VAL B N 1
ATOM 2833 C CA . VAL B 1 75 ? -7.664 -35.5 -16.547 1 93.06 75 VAL B CA 1
ATOM 2834 C C . VAL B 1 75 ? -7.824 -35.844 -15.07 1 93.06 75 VAL B C 1
ATOM 2836 O O . VAL B 1 75 ? -8.359 -36.906 -14.727 1 93.06 75 VAL B O 1
ATOM 2839 N N . LEU B 1 76 ? -7.379 -35.062 -14.164 1 93.56 76 LEU B N 1
ATOM 2840 C CA . LEU B 1 76 ? -7.227 -35.469 -12.766 1 93.56 76 LEU B CA 1
ATOM 2841 C C . LEU B 1 76 ? -8.555 -35.375 -12.023 1 93.56 76 LEU B C 1
ATOM 2843 O O . LEU B 1 76 ? -8.758 -36.062 -11.016 1 93.56 76 LEU B O 1
ATOM 2847 N N . TYR B 1 77 ? -9.469 -34.531 -12.492 1 94.12 77 TYR B N 1
ATOM 2848 C CA . TYR B 1 77 ? -10.609 -34.188 -11.648 1 94.12 77 TYR B CA 1
ATOM 2849 C C . TYR B 1 77 ? -11.906 -34.719 -12.266 1 94.12 77 TYR B C 1
ATOM 2851 O O . TYR B 1 77 ? -12.977 -34.125 -12.031 1 94.12 77 TYR B O 1
ATOM 2859 N N . ASN B 1 78 ? -11.875 -35.781 -12.969 1 91.88 78 ASN B N 1
ATOM 2860 C CA . ASN B 1 78 ? -13.023 -36.312 -13.68 1 91.88 78 ASN B CA 1
ATOM 2861 C C . ASN B 1 78 ? -14.023 -36.969 -12.727 1 91.88 78 ASN B C 1
ATOM 2863 O O . ASN B 1 78 ? -15.195 -37.156 -13.07 1 91.88 78 ASN B O 1
ATOM 2867 N N . LYS B 1 79 ? -13.602 -37.25 -11.539 1 91.88 79 LYS B N 1
ATOM 2868 C CA . LYS B 1 79 ? -14.477 -37.906 -10.57 1 91.88 79 LYS B CA 1
ATOM 2869 C C . LYS B 1 79 ? -15.266 -36.875 -9.758 1 91.88 79 LYS B C 1
ATOM 2871 O O . LYS B 1 79 ? -16.188 -37.25 -9.023 1 91.88 79 LYS B O 1
ATOM 2876 N N . CYS B 1 80 ? -14.969 -35.688 -9.898 1 92.75 80 CYS B N 1
ATOM 2877 C CA . CYS B 1 80 ? -15.656 -34.625 -9.156 1 92.75 80 CYS B CA 1
ATOM 2878 C C . CYS B 1 80 ? -16.891 -34.125 -9.906 1 92.75 80 CYS B C 1
ATOM 2880 O O . CYS B 1 80 ? -17.078 -34.469 -11.078 1 92.75 80 CYS B O 1
ATOM 2882 N N . SER B 1 81 ? -17.797 -33.469 -9.164 1 92.62 81 SER B N 1
ATOM 2883 C CA . SER B 1 81 ? -18.938 -32.844 -9.82 1 92.62 81 SER B CA 1
ATOM 2884 C C . SER B 1 81 ? -18.5 -31.828 -10.859 1 92.62 81 SER B C 1
ATOM 2886 O O . SER B 1 81 ? -17.391 -31.297 -10.789 1 92.62 81 SER B O 1
ATOM 2888 N N . VAL B 1 82 ? -19.344 -31.531 -11.805 1 91.62 82 VAL B N 1
ATOM 2889 C CA . VAL B 1 82 ? -19.031 -30.656 -12.93 1 91.62 82 VAL B CA 1
ATOM 2890 C C . VAL B 1 82 ? -18.609 -29.297 -12.414 1 91.62 82 VAL B C 1
ATOM 2892 O O . VAL B 1 82 ? -17.594 -28.734 -12.859 1 91.62 82 VAL B O 1
ATOM 2895 N N . LYS B 1 83 ? -19.312 -28.797 -11.484 1 92.06 83 LYS B N 1
ATOM 2896 C CA . LYS B 1 83 ? -19.031 -27.453 -10.969 1 92.06 83 LYS B CA 1
ATOM 2897 C C . LYS B 1 83 ? -17.719 -27.453 -10.188 1 92.06 83 LYS B C 1
ATOM 2899 O O . LYS B 1 83 ? -16.922 -26.516 -10.328 1 92.06 83 LYS B O 1
ATOM 2904 N N . ARG B 1 84 ? -17.453 -28.453 -9.469 1 92.94 84 ARG B N 1
ATOM 2905 C CA . ARG B 1 84 ? -16.203 -28.562 -8.719 1 92.94 84 ARG B CA 1
ATOM 2906 C C . ARG B 1 84 ? -15.023 -28.719 -9.664 1 92.94 84 ARG B C 1
ATOM 2908 O O . ARG B 1 84 ? -13.953 -28.141 -9.43 1 92.94 84 ARG B O 1
ATOM 2915 N N . LYS B 1 85 ? -15.305 -29.516 -10.633 1 94.19 85 LYS B N 1
ATOM 2916 C CA . LYS B 1 85 ? -14.25 -29.766 -11.609 1 94.19 85 LYS B CA 1
ATOM 2917 C C . LYS B 1 85 ? -13.82 -28.484 -12.297 1 94.19 85 LYS B C 1
ATOM 2919 O O . LYS B 1 85 ? -12.633 -28.281 -12.57 1 94.19 85 LYS B O 1
ATOM 2924 N N . LYS B 1 86 ? -14.727 -27.656 -12.602 1 93.94 86 LYS B N 1
ATOM 2925 C CA . LYS B 1 86 ? -14.414 -26.375 -13.234 1 93.94 86 LYS B CA 1
ATOM 2926 C C . LYS B 1 86 ? -13.5 -25.531 -12.352 1 93.94 86 LYS B C 1
ATOM 2928 O O . LYS B 1 86 ? -12.516 -24.953 -12.836 1 93.94 86 LYS B O 1
ATOM 2933 N N . CYS B 1 87 ? -13.797 -25.5 -11.078 1 94.19 87 CYS B N 1
ATOM 2934 C CA . CYS B 1 87 ? -12.977 -24.75 -10.141 1 94.19 87 CYS B CA 1
ATOM 2935 C C . CYS B 1 87 ? -11.57 -25.344 -10.047 1 94.19 87 CYS B C 1
ATOM 2937 O O . CYS B 1 87 ? -10.586 -24.609 -10.07 1 94.19 87 CYS B O 1
ATOM 2939 N N . LEU B 1 88 ? -11.562 -26.641 -9.984 1 95.88 88 LEU B N 1
ATOM 2940 C CA . LEU B 1 88 ? -10.289 -27.344 -9.828 1 95.88 88 LEU B CA 1
ATOM 2941 C C . LEU B 1 88 ? -9.422 -27.172 -11.07 1 95.88 88 LEU B C 1
ATOM 2943 O O . LEU B 1 88 ? -8.211 -26.969 -10.969 1 95.88 88 LEU B O 1
ATOM 2947 N N . ARG B 1 89 ? -10.016 -27.266 -12.18 1 95.06 89 ARG B N 1
ATOM 2948 C CA . ARG B 1 89 ? -9.305 -27.109 -13.445 1 95.06 89 ARG B CA 1
ATOM 2949 C C . ARG B 1 89 ? -8.711 -25.719 -13.57 1 95.06 89 ARG B C 1
ATOM 2951 O O . ARG B 1 89 ? -7.531 -25.562 -13.906 1 95.06 89 ARG B O 1
ATOM 2958 N N . TYR B 1 90 ? -9.477 -24.766 -13.297 1 94.19 90 TYR B N 1
ATOM 2959 C CA . TYR B 1 90 ? -8.992 -23.391 -13.383 1 94.19 90 TYR B CA 1
ATOM 2960 C C . TYR B 1 90 ? -7.855 -23.156 -12.391 1 94.19 90 TYR B C 1
ATOM 2962 O O . TYR B 1 90 ? -6.832 -22.562 -12.734 1 94.19 90 TYR B O 1
ATOM 2970 N N . ALA B 1 91 ? -8.062 -23.609 -11.188 1 95.44 91 ALA B N 1
ATOM 2971 C CA . ALA B 1 91 ? -7.066 -23.406 -10.133 1 95.44 91 ALA B CA 1
ATOM 2972 C C . ALA B 1 91 ? -5.746 -24.094 -10.492 1 95.44 91 ALA B C 1
ATOM 2974 O O . ALA B 1 91 ? -4.684 -23.672 -10.031 1 95.44 91 ALA B O 1
ATOM 2975 N N . THR B 1 92 ? -5.855 -25.125 -11.25 1 95.88 92 THR B N 1
ATOM 2976 C CA . THR B 1 92 ? -4.66 -25.828 -11.68 1 95.88 92 THR B CA 1
ATOM 2977 C C . THR B 1 92 ? -3.932 -25.047 -12.773 1 95.88 92 THR B C 1
ATOM 2979 O O . THR B 1 92 ? -2.699 -25.016 -12.805 1 95.88 92 THR B O 1
ATOM 2982 N N . ILE B 1 93 ? -4.672 -24.406 -13.586 1 93.06 93 ILE B N 1
ATOM 2983 C CA . ILE B 1 93 ? -4.113 -23.656 -14.695 1 93.06 93 ILE B CA 1
ATOM 2984 C C . ILE B 1 93 ? -3.539 -22.328 -14.188 1 93.06 93 ILE B C 1
ATOM 2986 O O . ILE B 1 93 ? -2.43 -21.953 -14.562 1 93.06 93 ILE B O 1
ATOM 2990 N N . CYS B 1 94 ? -4.281 -21.734 -13.289 1 91.44 94 CYS B N 1
ATOM 2991 C CA . CYS B 1 94 ? -3.908 -20.406 -12.812 1 91.44 94 CYS B CA 1
ATOM 2992 C C . CYS B 1 94 ? -3.488 -20.453 -11.352 1 91.44 94 CYS B C 1
ATOM 2994 O O . CYS B 1 94 ? -4.297 -20.781 -10.477 1 91.44 94 CYS B O 1
ATOM 2996 N N . SER B 1 95 ? -2.271 -20.141 -11.195 1 94.19 95 SER B N 1
ATOM 2997 C CA . SER B 1 95 ? -1.75 -20.094 -9.828 1 94.19 95 SER B CA 1
ATOM 2998 C C . SER B 1 95 ? -1.652 -18.672 -9.32 1 94.19 95 SER B C 1
ATOM 3000 O O . SER B 1 95 ? -1.89 -17.719 -10.07 1 94.19 95 SER B O 1
ATOM 3002 N N . ASN B 1 96 ? -1.306 -18.531 -8.062 1 92.56 96 ASN B N 1
ATOM 3003 C CA . ASN B 1 96 ? -1.113 -17.234 -7.434 1 92.56 96 ASN B CA 1
ATOM 3004 C C . ASN B 1 96 ? 0.315 -16.719 -7.613 1 92.56 96 ASN B C 1
ATOM 3006 O O . ASN B 1 96 ? 0.879 -16.109 -6.711 1 92.56 96 ASN B O 1
ATOM 3010 N N . ALA B 1 97 ? 0.84 -17.047 -8.68 1 91.06 97 ALA B N 1
ATOM 3011 C CA . ALA B 1 97 ? 2.225 -16.688 -8.961 1 91.06 97 ALA B CA 1
ATOM 3012 C C . ALA B 1 97 ? 2.375 -15.172 -9.102 1 91.06 97 ALA B C 1
ATOM 3014 O O . ALA B 1 97 ? 3.457 -14.625 -8.883 1 91.06 97 ALA B O 1
ATOM 3015 N N . GLY B 1 98 ? 1.409 -14.484 -9.422 1 85 98 GLY B N 1
ATOM 3016 C CA . GLY B 1 98 ? 1.47 -13.039 -9.539 1 85 98 GLY B CA 1
ATOM 3017 C C . GLY B 1 98 ? 1.461 -12.328 -8.203 1 85 98 GLY B C 1
ATOM 3018 O O . GLY B 1 98 ? 2.383 -11.57 -7.891 1 85 98 GLY B O 1
ATOM 3019 N N . PHE B 1 99 ? 0.537 -12.688 -7.328 1 83.44 99 PHE B N 1
ATOM 3020 C CA . PHE B 1 99 ? 0.327 -12.016 -6.051 1 83.44 99 PHE B CA 1
ATOM 3021 C C . PHE B 1 99 ? 1.315 -12.523 -5.008 1 83.44 99 PHE B C 1
ATOM 3023 O O . PHE B 1 99 ? 1.93 -11.727 -4.293 1 83.44 99 PHE B O 1
ATOM 3030 N N . LEU B 1 100 ? 1.36 -13.773 -5.012 1 89.31 100 LEU B N 1
ATOM 3031 C CA . LEU B 1 100 ? 2.207 -14.375 -3.992 1 89.31 100 LEU B CA 1
ATOM 3032 C C . LEU B 1 100 ? 3.586 -14.703 -4.555 1 89.31 100 LEU B C 1
ATOM 3034 O O . LEU B 1 100 ? 4.602 -14.484 -3.889 1 89.31 100 LEU B O 1
ATOM 3038 N N . GLY B 1 101 ? 3.641 -15.094 -5.707 1 93.12 101 GLY B N 1
ATOM 3039 C CA . GLY B 1 101 ? 4.879 -15.555 -6.312 1 93.12 101 GLY B CA 1
ATOM 3040 C C . GLY B 1 101 ? 5.867 -14.43 -6.574 1 93.12 101 GLY B C 1
ATOM 3041 O O . GLY B 1 101 ? 7.066 -14.586 -6.336 1 93.12 101 GLY B O 1
ATOM 3042 N N . ASN B 1 102 ? 5.371 -13.312 -7.039 1 92.12 102 ASN B N 1
ATOM 3043 C CA . ASN B 1 102 ? 6.266 -12.211 -7.383 1 92.12 102 ASN B CA 1
ATOM 3044 C C . ASN B 1 102 ? 7.02 -11.703 -6.16 1 92.12 102 ASN B C 1
ATOM 3046 O O . ASN B 1 102 ? 8.242 -11.562 -6.195 1 92.12 102 ASN B O 1
ATOM 3050 N N . PRO B 1 103 ? 6.328 -11.453 -5.113 1 91.25 103 PRO B N 1
ATOM 3051 C CA . PRO B 1 103 ? 7.055 -11.023 -3.918 1 91.25 103 PRO B CA 1
ATOM 3052 C C . PRO B 1 103 ? 8.047 -12.07 -3.422 1 91.25 103 PRO B C 1
ATOM 3054 O O . PRO B 1 103 ? 9.133 -11.719 -2.949 1 91.25 103 PRO B O 1
ATOM 3057 N N . ILE B 1 104 ? 7.719 -13.281 -3.541 1 92.5 104 ILE B N 1
ATOM 3058 C CA . ILE B 1 104 ? 8.609 -14.352 -3.088 1 92.5 104 ILE B CA 1
ATOM 3059 C C . ILE B 1 104 ? 9.836 -14.422 -3.996 1 92.5 104 ILE B C 1
ATOM 3061 O O . ILE B 1 104 ? 10.961 -14.539 -3.516 1 92.5 104 ILE B O 1
ATOM 3065 N N . ALA B 1 105 ? 9.578 -14.328 -5.273 1 94.38 105 ALA B N 1
ATOM 3066 C CA . ALA B 1 105 ? 10.688 -14.344 -6.227 1 94.38 1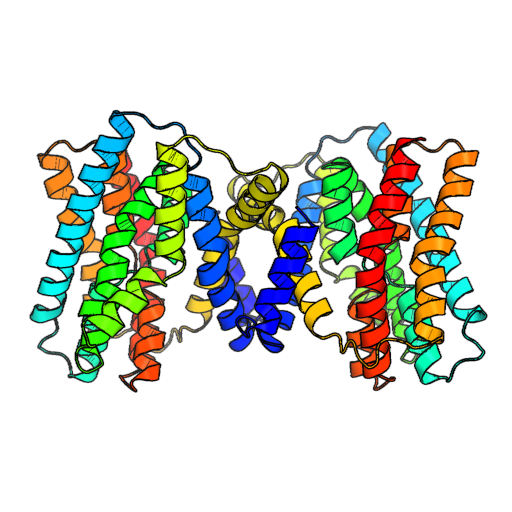05 ALA B CA 1
ATOM 3067 C C . ALA B 1 105 ? 11.641 -13.18 -5.961 1 94.38 105 ALA B C 1
ATOM 3069 O O . ALA B 1 105 ? 12.867 -13.359 -6 1 94.38 105 ALA B O 1
ATOM 3070 N N . GLN B 1 106 ? 11.078 -12.062 -5.715 1 92.12 106 GLN B N 1
ATOM 3071 C CA . GLN B 1 106 ? 11.898 -10.898 -5.418 1 92.12 106 GLN B CA 1
ATOM 3072 C C . GLN B 1 106 ? 12.641 -11.062 -4.098 1 92.12 106 GLN B C 1
ATOM 3074 O O . GLN B 1 106 ? 13.812 -10.688 -3.986 1 92.12 106 GLN B O 1
ATOM 3079 N N . GLY B 1 107 ? 12 -11.586 -3.131 1 88.75 107 GLY B N 1
ATOM 3080 C CA . GLY B 1 107 ? 12.602 -11.773 -1.819 1 88.75 107 GLY B CA 1
ATOM 3081 C C . GLY B 1 107 ? 13.719 -12.797 -1.815 1 88.75 107 GLY B C 1
ATOM 3082 O O . GLY B 1 107 ? 14.734 -12.617 -1.134 1 88.75 107 GLY B O 1
ATOM 3083 N N . VAL B 1 108 ? 13.594 -13.828 -2.609 1 90.25 108 VAL B N 1
ATOM 3084 C CA . VAL B 1 108 ? 14.531 -14.945 -2.582 1 90.25 108 VAL B CA 1
ATOM 3085 C C . VAL B 1 108 ? 15.648 -14.703 -3.592 1 90.25 108 VAL B C 1
ATOM 3087 O O . VAL B 1 108 ? 16.812 -15.008 -3.32 1 90.25 108 VAL B O 1
ATOM 3090 N N . PHE B 1 109 ? 15.297 -14.102 -4.746 1 93.69 109 PHE B N 1
ATOM 3091 C CA . PHE B 1 109 ? 16.266 -14.078 -5.844 1 93.69 109 PHE B CA 1
ATOM 3092 C C . PHE B 1 109 ? 16.594 -12.641 -6.242 1 93.69 109 PHE B C 1
ATOM 3094 O O . PHE B 1 109 ? 17.312 -12.414 -7.215 1 93.69 109 PHE B O 1
ATOM 3101 N N . GLY B 1 110 ? 16.016 -11.719 -5.551 1 91.19 110 GLY B N 1
ATOM 3102 C CA . GLY B 1 110 ? 16.312 -10.328 -5.836 1 91.19 110 GLY B CA 1
ATOM 3103 C C . GLY B 1 110 ? 15.609 -9.805 -7.07 1 91.19 110 GLY B C 1
ATOM 3104 O O . GLY B 1 110 ? 14.57 -10.336 -7.469 1 91.19 110 GLY B O 1
ATOM 3105 N N . MET B 1 111 ? 16.156 -8.75 -7.645 1 91.62 111 MET B N 1
ATOM 3106 C CA . MET B 1 111 ? 15.539 -8.055 -8.773 1 91.62 111 MET B CA 1
ATOM 3107 C C . MET B 1 111 ? 15.477 -8.953 -10 1 91.62 111 MET B C 1
ATOM 3109 O O . MET B 1 111 ? 14.477 -8.961 -10.727 1 91.62 111 MET B O 1
ATOM 3113 N N . MET B 1 112 ? 16.5 -9.688 -10.172 1 93.44 112 MET B N 1
ATOM 3114 C CA . MET B 1 112 ? 16.516 -10.586 -11.32 1 93.44 112 MET B CA 1
ATOM 3115 C C . MET B 1 112 ? 15.453 -11.664 -11.18 1 93.44 112 MET B C 1
ATOM 3117 O O . MET B 1 112 ? 14.867 -12.102 -12.172 1 93.44 112 MET B O 1
ATOM 3121 N N . GLY B 1 113 ? 15.25 -12.117 -9.992 1 95.06 113 GLY B N 1
ATOM 3122 C CA . GLY B 1 113 ? 14.156 -13.047 -9.758 1 95.06 113 GLY B CA 1
ATOM 3123 C C . GLY B 1 113 ? 12.805 -12.5 -10.148 1 95.06 113 GLY B C 1
ATOM 3124 O O . GLY B 1 113 ? 11.992 -13.203 -10.758 1 95.06 113 GLY B O 1
ATOM 3125 N N . LEU B 1 114 ? 12.625 -11.273 -9.797 1 93.81 114 LEU B N 1
ATOM 3126 C CA . LEU B 1 114 ? 11.367 -10.609 -10.133 1 93.81 114 LEU B CA 1
ATOM 3127 C C . LEU B 1 114 ? 11.227 -10.453 -11.648 1 93.81 114 LEU B C 1
ATOM 3129 O O . LEU B 1 114 ? 10.133 -10.625 -12.195 1 93.81 114 LEU B O 1
ATOM 3133 N N . THR B 1 115 ? 12.281 -10.094 -12.297 1 94.38 115 THR B N 1
ATOM 3134 C CA . THR B 1 115 ? 12.266 -9.922 -13.742 1 94.38 115 THR B CA 1
ATOM 3135 C C . THR B 1 115 ? 11.914 -11.227 -14.438 1 94.38 115 THR B C 1
ATOM 3137 O O . THR B 1 115 ? 11.055 -11.258 -15.328 1 94.38 115 THR B O 1
ATOM 3140 N N . LEU B 1 116 ? 12.539 -12.258 -14.016 1 95.81 116 LEU B N 1
ATOM 3141 C CA . LEU B 1 116 ? 12.266 -13.57 -14.586 1 95.81 116 LEU B CA 1
ATOM 3142 C C . LEU B 1 116 ? 10.836 -14.008 -14.289 1 95.81 116 LEU B C 1
ATOM 3144 O O . LEU B 1 116 ? 10.172 -14.594 -15.141 1 95.81 116 LEU B O 1
ATOM 3148 N N . ALA B 1 117 ? 10.414 -13.711 -13.078 1 95.94 117 ALA B N 1
ATOM 3149 C CA . ALA B 1 117 ? 9.047 -14.039 -12.695 1 95.94 117 ALA B CA 1
ATOM 3150 C C . ALA B 1 117 ? 8.039 -13.336 -13.602 1 95.94 117 ALA B C 1
ATOM 3152 O O . ALA B 1 117 ? 7.012 -13.914 -13.969 1 95.94 117 ALA B O 1
ATOM 3153 N N . SER B 1 118 ? 8.32 -12.156 -13.945 1 94 118 SER B N 1
ATOM 3154 C CA . SER B 1 118 ? 7.438 -11.383 -14.805 1 94 118 SER B CA 1
ATOM 3155 C C . SER B 1 118 ? 7.305 -12.023 -16.188 1 94 118 SER B C 1
ATOM 3157 O O . SER B 1 118 ? 6.219 -12.031 -16.766 1 94 118 SER B O 1
ATOM 3159 N N . ILE B 1 119 ? 8.383 -12.539 -16.656 1 93.81 119 ILE B N 1
ATOM 3160 C CA . ILE B 1 119 ? 8.367 -13.227 -17.953 1 93.81 119 ILE B CA 1
ATOM 3161 C C . ILE B 1 119 ? 7.629 -14.555 -17.812 1 93.81 119 ILE B C 1
ATOM 3163 O O . ILE B 1 119 ? 6.824 -14.914 -18.672 1 93.81 119 ILE B O 1
ATOM 3167 N N . TYR B 1 120 ? 7.91 -15.258 -16.75 1 96.25 120 TYR B N 1
ATOM 3168 C CA . TYR B 1 120 ? 7.262 -16.531 -16.438 1 96.25 120 TYR B CA 1
ATOM 3169 C C . TYR B 1 120 ? 5.742 -16.391 -16.453 1 96.25 120 TYR B C 1
ATOM 3171 O O . TYR B 1 120 ? 5.031 -17.312 -16.875 1 96.25 120 TYR B O 1
ATOM 3179 N N . LEU B 1 121 ? 5.293 -15.258 -16.078 1 94.38 121 LEU B N 1
ATOM 3180 C CA . LEU B 1 121 ? 3.865 -15.062 -15.836 1 94.38 121 LEU B CA 1
ATOM 3181 C C . LEU B 1 121 ? 3.141 -14.742 -17.141 1 94.38 121 LEU B C 1
ATOM 3183 O O . LEU B 1 121 ? 1.912 -14.805 -17.203 1 94.38 121 LEU B O 1
ATOM 3187 N N . ILE B 1 122 ? 3.836 -14.406 -18.203 1 91.88 122 ILE B N 1
ATOM 3188 C CA . ILE B 1 122 ? 3.223 -14.031 -19.469 1 91.88 122 ILE B CA 1
ATOM 3189 C C . ILE B 1 122 ? 2.375 -15.18 -20 1 91.88 122 ILE B C 1
ATOM 3191 O O . ILE B 1 122 ? 1.175 -15.023 -20.234 1 91.88 122 ILE B O 1
ATOM 3195 N N . PRO B 1 123 ? 2.941 -16.375 -20.125 1 93.56 123 PRO B N 1
ATOM 3196 C CA . PRO B 1 123 ? 2.117 -17.484 -20.609 1 93.56 123 PRO B CA 1
ATOM 3197 C C . PRO B 1 123 ? 0.935 -17.781 -19.688 1 93.56 123 PRO B C 1
ATOM 3199 O O . PRO B 1 123 ? -0.139 -18.172 -20.156 1 93.56 123 PRO B O 1
ATOM 3202 N N . GLN B 1 124 ? 1.142 -17.672 -18.453 1 92.19 124 GLN B N 1
ATOM 3203 C CA . GLN B 1 124 ? 0.049 -17.938 -17.531 1 92.19 124 GLN B CA 1
ATOM 3204 C C . GLN B 1 124 ? -1.097 -16.953 -17.734 1 92.19 124 GLN B C 1
ATOM 3206 O O . GLN B 1 124 ? -2.268 -17.328 -17.672 1 92.19 124 GLN B O 1
ATOM 3211 N N . ARG B 1 125 ? -0.767 -15.742 -17.875 1 88.06 125 ARG B N 1
ATOM 3212 C CA . ARG B 1 125 ? -1.792 -14.727 -18.109 1 88.06 125 ARG B CA 1
ATOM 3213 C C . ARG B 1 125 ? -2.551 -14.992 -19.406 1 88.06 125 ARG B C 1
ATOM 3215 O O . ARG B 1 125 ? -3.766 -14.797 -19.469 1 88.06 125 ARG B O 1
ATOM 3222 N N . ILE B 1 126 ? -1.862 -15.406 -20.375 1 88.81 126 ILE B N 1
ATOM 3223 C CA . ILE B 1 126 ? -2.488 -15.758 -21.656 1 88.81 126 ILE B CA 1
ATOM 3224 C C . ILE B 1 126 ? -3.451 -16.922 -21.438 1 88.81 126 ILE B C 1
ATOM 3226 O O . ILE B 1 126 ? -4.594 -16.891 -21.906 1 88.81 126 ILE B O 1
ATOM 3230 N N . MET B 1 127 ? -3.037 -17.891 -20.719 1 89.88 127 MET B N 1
ATOM 3231 C CA . MET B 1 127 ? -3.857 -19.062 -20.484 1 89.88 127 MET B CA 1
ATOM 3232 C C . MET B 1 127 ? -5.066 -18.719 -19.609 1 89.88 127 MET B C 1
ATOM 3234 O O . MET B 1 127 ? -6.133 -19.328 -19.766 1 89.88 127 MET B O 1
ATOM 3238 N N . MET B 1 128 ? -4.879 -17.812 -18.75 1 87.25 128 MET B N 1
ATOM 3239 C CA . MET B 1 128 ? -5.969 -17.359 -17.891 1 87.25 128 MET B CA 1
ATOM 3240 C C . MET B 1 128 ? -7.152 -16.875 -18.719 1 87.25 128 MET B C 1
ATOM 3242 O O . MET B 1 128 ? -8.289 -17.297 -18.484 1 87.25 128 MET B O 1
ATOM 3246 N N . TRP B 1 129 ? -6.883 -16.125 -19.719 1 83.19 129 TRP B N 1
ATOM 3247 C CA . TRP B 1 129 ? -7.953 -15.477 -20.484 1 83.19 129 TRP B CA 1
ATOM 3248 C C . TRP B 1 129 ? -8.359 -16.328 -21.672 1 83.19 129 TRP B C 1
ATOM 3250 O O . TRP B 1 129 ? -9.289 -15.977 -22.406 1 83.19 129 TRP B O 1
ATOM 3260 N N . SER B 1 130 ? -7.684 -17.391 -21.906 1 87.31 130 SER B N 1
ATOM 3261 C CA . SER B 1 130 ? -8.055 -18.312 -22.984 1 87.31 130 SER B CA 1
ATOM 3262 C C . SER B 1 130 ? -8.648 -19.594 -22.422 1 87.31 130 SER B C 1
ATOM 3264 O O . SER B 1 130 ? -9.852 -19.656 -22.141 1 87.31 130 SER B O 1
ATOM 3266 N N . GLU B 1 131 ? -7.719 -20.438 -21.938 1 83.19 131 GLU B N 1
ATOM 3267 C CA . GLU B 1 131 ? -8.172 -21.734 -21.438 1 83.19 131 GLU B CA 1
ATOM 3268 C C . GLU B 1 131 ? -8.852 -21.578 -20.078 1 83.19 131 GLU B C 1
ATOM 3270 O O . GLU B 1 131 ? -9.797 -22.312 -19.766 1 83.19 131 GLU B O 1
ATOM 3275 N N . GLY B 1 132 ? -8.438 -20.688 -19.297 1 83 132 GLY B N 1
ATOM 3276 C CA . GLY B 1 132 ? -8.984 -20.516 -17.969 1 83 132 GLY B CA 1
ATOM 3277 C C . GLY B 1 132 ? -10.438 -20.078 -17.953 1 83 132 GLY B C 1
ATOM 3278 O O . GLY B 1 132 ? -11.289 -20.75 -17.375 1 83 132 GLY B O 1
ATOM 3279 N N . VAL B 1 133 ? -10.664 -19.062 -18.703 1 79.44 133 VAL B N 1
ATOM 3280 C CA . VAL B 1 133 ? -12.023 -18.531 -18.734 1 79.44 133 VAL B CA 1
ATOM 3281 C C . VAL B 1 133 ? -12.938 -19.531 -19.453 1 79.44 133 VAL B C 1
ATOM 3283 O O . VAL B 1 133 ? -14.117 -19.656 -19.109 1 79.44 133 VAL B O 1
ATOM 3286 N N . SER B 1 134 ? -12.43 -20.266 -20.344 1 84.56 134 SER B N 1
ATOM 3287 C CA . SER B 1 134 ? -13.227 -21.219 -21.125 1 84.56 134 SER B CA 1
ATOM 3288 C C . SER B 1 134 ? -13.727 -22.359 -20.234 1 84.56 134 SER B C 1
ATOM 3290 O O . SER B 1 134 ? -14.68 -23.047 -20.594 1 84.56 134 SER B O 1
ATOM 3292 N N . VAL B 1 135 ? -13.094 -22.531 -19.141 1 87.06 135 VAL B N 1
ATOM 3293 C CA . VAL B 1 135 ? -13.508 -23.578 -18.203 1 87.06 135 VAL B CA 1
ATOM 3294 C C . VAL B 1 135 ? -14.898 -23.266 -17.672 1 87.06 135 VAL B C 1
ATOM 3296 O O . VAL B 1 135 ? -15.695 -24.172 -17.422 1 87.06 135 VAL B O 1
ATOM 3299 N N . PHE B 1 136 ? -15.203 -22 -17.5 1 85 136 PHE B N 1
ATOM 3300 C CA . PHE B 1 136 ? -16.453 -21.594 -16.875 1 85 136 PHE B CA 1
ATOM 3301 C C . PHE B 1 136 ? -17.484 -21.203 -17.922 1 85 136 PHE B C 1
ATOM 3303 O O . PHE B 1 136 ? -18.688 -21.203 -17.641 1 85 136 PHE B O 1
ATOM 3310 N N . THR B 1 137 ? -17.047 -20.672 -18.969 1 81.25 137 THR B N 1
ATOM 3311 C CA . THR B 1 137 ? -17.938 -20.156 -20 1 81.25 137 THR B CA 1
ATOM 3312 C C . THR B 1 137 ? -17.656 -20.844 -21.344 1 81.25 137 THR B C 1
ATOM 3314 O O . THR B 1 137 ? -16.828 -21.75 -21.406 1 81.25 137 THR B O 1
ATOM 3317 N N . GLU B 1 138 ? -18.531 -20.375 -22.188 1 77.31 138 GLU B N 1
ATOM 3318 C CA . GLU B 1 138 ? -18.188 -20.75 -23.547 1 77.31 138 GLU B CA 1
ATOM 3319 C C . GLU B 1 138 ? -16.891 -20.078 -23.984 1 77.31 138 GLU B C 1
ATOM 3321 O O . GLU B 1 138 ? -16.562 -18.984 -23.531 1 77.31 138 GLU B O 1
ATOM 3326 N N . ALA B 1 139 ? -16.188 -20.781 -24.75 1 75.19 139 ALA B N 1
ATOM 3327 C CA . ALA B 1 139 ? -14.922 -20.234 -25.219 1 75.19 139 ALA B CA 1
ATOM 3328 C C . ALA B 1 139 ? -15.094 -18.844 -25.797 1 75.19 139 ALA B C 1
ATOM 3330 O O . ALA B 1 139 ? -15.953 -18.609 -26.656 1 75.19 139 ALA B O 1
ATOM 3331 N N . PRO B 1 140 ? -14.367 -17.922 -25.219 1 74.06 140 PRO B N 1
ATOM 3332 C CA . PRO B 1 140 ? -14.445 -16.562 -25.766 1 74.06 140 PRO B CA 1
ATOM 3333 C C . PRO B 1 140 ? -14 -16.484 -27.234 1 74.06 140 PRO B C 1
ATOM 3335 O O . PRO B 1 140 ? -13.273 -17.375 -27.703 1 74.06 140 PRO B O 1
ATOM 3338 N N . THR B 1 141 ? -14.508 -15.531 -27.906 1 81.81 141 THR B N 1
ATOM 3339 C CA . THR B 1 141 ? -14.031 -15.297 -29.266 1 81.81 141 THR B CA 1
ATOM 3340 C C . THR B 1 141 ? -12.562 -14.883 -29.266 1 81.81 141 THR B C 1
ATOM 3342 O O . THR B 1 141 ? -12.055 -14.391 -28.266 1 81.81 141 THR B O 1
ATOM 3345 N N . LYS B 1 142 ? -11.906 -15.219 -30.328 1 84.38 142 LYS B N 1
ATOM 3346 C CA . LYS B 1 142 ? -10.492 -14.867 -30.453 1 84.38 142 LYS B CA 1
ATOM 3347 C C . LYS B 1 142 ? -10.273 -13.375 -30.188 1 84.38 142 LYS B C 1
ATOM 3349 O O . LYS B 1 142 ? -9.305 -12.992 -29.531 1 84.38 142 LYS B O 1
ATOM 3354 N N . LYS B 1 143 ? -11.172 -12.539 -30.672 1 83.88 143 LYS B N 1
ATOM 3355 C CA . LYS B 1 143 ? -11.047 -11.094 -30.516 1 83.88 143 LYS B CA 1
ATOM 3356 C C . LYS B 1 143 ? -11.164 -10.688 -29.047 1 83.88 143 LYS B C 1
ATOM 3358 O O . LYS B 1 143 ? -10.398 -9.852 -28.578 1 83.88 143 LYS B O 1
ATOM 3363 N N . GLU B 1 144 ? -12.07 -11.281 -28.438 1 82.62 144 GLU B N 1
ATOM 3364 C CA . GLU B 1 144 ? -12.281 -10.984 -27.031 1 82.62 144 GLU B CA 1
ATOM 3365 C C . GLU B 1 144 ? -11.102 -11.445 -26.188 1 82.62 144 GLU B C 1
ATOM 3367 O O . GLU B 1 144 ? -10.68 -10.742 -25.266 1 82.62 144 GLU B O 1
ATOM 3372 N N . MET B 1 145 ? -10.648 -12.609 -26.516 1 84.31 145 MET B N 1
ATOM 3373 C CA . MET B 1 145 ? -9.516 -13.188 -25.812 1 84.31 145 MET B CA 1
ATOM 3374 C C . MET B 1 145 ? -8.273 -12.312 -25.969 1 84.31 145 MET B C 1
ATOM 3376 O O . MET B 1 145 ? -7.605 -12 -24.969 1 84.31 145 MET B O 1
ATOM 3380 N N . LEU B 1 146 ? -7.992 -11.938 -27.172 1 86.19 146 LEU B N 1
ATOM 3381 C CA . LEU B 1 146 ? -6.816 -11.117 -27.453 1 86.19 146 LEU B CA 1
ATOM 3382 C C . LEU B 1 146 ? -6.934 -9.75 -26.781 1 86.19 146 LEU B C 1
ATOM 3384 O O . LEU B 1 146 ? -5.949 -9.227 -26.266 1 86.19 146 LEU B O 1
ATOM 3388 N N . LYS B 1 147 ? -8.047 -9.242 -26.828 1 85.44 147 LYS B N 1
ATOM 3389 C CA . LYS B 1 147 ? -8.281 -7.953 -26.188 1 85.44 147 LYS B CA 1
ATOM 3390 C C . LYS B 1 147 ? -8.016 -8.023 -24.688 1 85.44 147 LYS B C 1
ATOM 3392 O O . LYS B 1 147 ? -7.34 -7.16 -24.125 1 85.44 147 LYS B O 1
ATOM 3397 N N . LYS B 1 148 ? -8.461 -9.008 -24.078 1 83.31 148 LYS B N 1
ATOM 3398 C CA . LYS B 1 148 ? -8.297 -9.156 -22.625 1 83.31 148 LYS B CA 1
ATOM 3399 C C . LYS B 1 148 ? -6.832 -9.406 -22.266 1 83.31 148 LYS B C 1
ATOM 3401 O O . LYS B 1 148 ? -6.348 -8.914 -21.25 1 83.31 148 LYS B O 1
ATOM 3406 N N . ILE B 1 149 ? -6.242 -10.188 -23.141 1 84.56 149 ILE B N 1
ATOM 3407 C CA . ILE B 1 149 ? -4.84 -10.516 -22.906 1 84.56 149 ILE B CA 1
ATOM 3408 C C . ILE B 1 149 ? -3.984 -9.258 -23.047 1 84.56 149 ILE B C 1
ATOM 3410 O O . ILE B 1 149 ? -3.186 -8.945 -22.156 1 84.56 149 ILE B O 1
ATOM 3414 N N . PHE B 1 150 ? -4.188 -8.469 -24.031 1 85.5 150 PHE B N 1
ATOM 3415 C CA . PHE B 1 150 ? -3.324 -7.328 -24.344 1 85.5 150 PHE B CA 1
ATOM 3416 C C . PHE B 1 150 ? -3.707 -6.121 -23.484 1 85.5 150 PHE B C 1
ATOM 3418 O O . PHE B 1 150 ? -2.943 -5.16 -23.391 1 85.5 150 PHE B O 1
ATOM 3425 N N . THR B 1 151 ? -4.793 -6.18 -22.906 1 84.12 151 THR B N 1
ATOM 3426 C CA . THR B 1 151 ? -5.203 -5.051 -22.062 1 84.12 151 THR B CA 1
ATOM 3427 C C . THR B 1 151 ? -4.945 -5.344 -20.594 1 84.12 151 THR B C 1
ATOM 3429 O O . THR B 1 151 ? -5.16 -4.484 -19.734 1 84.12 151 THR B O 1
ATOM 3432 N N . HIS B 1 152 ? -4.527 -6.547 -20.344 1 85.19 152 HIS B N 1
ATOM 3433 C CA . HIS B 1 152 ? -4.207 -6.871 -18.953 1 85.19 152 HIS B CA 1
ATOM 3434 C C . HIS B 1 152 ? -3.049 -6.02 -18.438 1 85.19 152 HI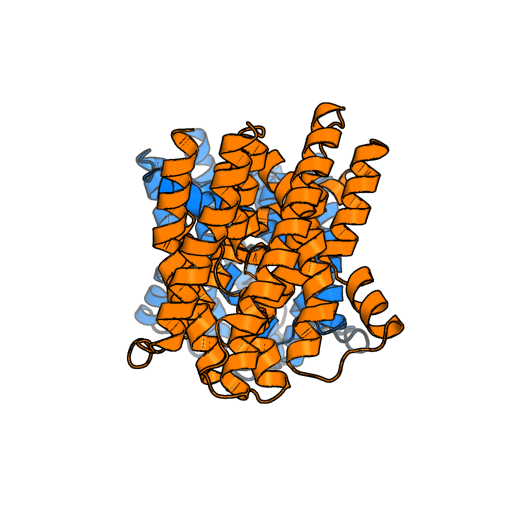S B C 1
ATOM 3436 O O . HIS B 1 152 ? -1.998 -5.949 -19.078 1 85.19 152 HIS B O 1
ATOM 3442 N N . PRO B 1 153 ? -3.221 -5.367 -17.359 1 88.12 153 PRO B N 1
ATOM 3443 C CA . PRO B 1 153 ? -2.229 -4.402 -16.875 1 88.12 153 PRO B CA 1
ATOM 3444 C C . PRO B 1 153 ? -0.84 -5.016 -16.719 1 88.12 153 PRO B C 1
ATOM 3446 O O . PRO B 1 153 ? 0.163 -4.379 -17.047 1 88.12 153 PRO B O 1
ATOM 3449 N N . CYS B 1 154 ? -0.731 -6.195 -16.219 1 88.12 154 CYS B N 1
ATOM 3450 C CA . CYS B 1 154 ? 0.562 -6.828 -15.992 1 88.12 154 CYS B CA 1
ATOM 3451 C C . CYS B 1 154 ? 1.242 -7.18 -17.312 1 88.12 154 CYS B C 1
ATOM 3453 O O . CYS B 1 154 ? 2.471 -7.164 -17.406 1 88.12 154 CYS B O 1
ATOM 3455 N N . ILE B 1 155 ? 0.469 -7.559 -18.312 1 89.38 155 ILE B N 1
ATOM 3456 C CA . ILE B 1 155 ? 1.025 -7.852 -19.625 1 89.38 155 ILE B CA 1
ATOM 3457 C C . ILE B 1 155 ? 1.542 -6.566 -20.266 1 89.38 155 ILE B C 1
ATOM 3459 O O . ILE B 1 155 ? 2.643 -6.539 -20.828 1 89.38 155 ILE B O 1
ATOM 3463 N N . ILE B 1 156 ? 0.739 -5.547 -20.172 1 91.75 156 ILE B N 1
ATOM 3464 C CA . ILE B 1 156 ? 1.156 -4.242 -20.672 1 91.75 156 ILE B CA 1
ATOM 3465 C C . ILE B 1 156 ? 2.447 -3.811 -19.984 1 91.75 156 ILE B C 1
ATOM 3467 O O . ILE B 1 156 ? 3.365 -3.301 -20.625 1 91.75 156 ILE B O 1
ATOM 3471 N N . ALA B 1 157 ? 2.523 -4.016 -18.719 1 93.31 157 ALA B N 1
ATOM 3472 C CA . ALA B 1 157 ? 3.713 -3.66 -17.953 1 93.31 157 ALA B CA 1
ATOM 3473 C C . ALA B 1 157 ? 4.938 -4.422 -18.453 1 93.31 157 ALA B C 1
ATOM 3475 O O . ALA B 1 157 ? 6.031 -3.857 -18.547 1 93.31 157 ALA B O 1
ATOM 3476 N N . CYS B 1 158 ? 4.797 -5.684 -18.734 1 91.56 158 CYS B N 1
ATOM 3477 C CA . CYS B 1 158 ? 5.891 -6.488 -19.266 1 91.56 158 CYS B CA 1
ATOM 3478 C C . CYS B 1 158 ? 6.379 -5.93 -20.594 1 91.56 158 CYS B C 1
ATOM 3480 O O . CYS B 1 158 ? 7.586 -5.844 -20.828 1 91.56 158 CYS B O 1
ATOM 3482 N N . GLU B 1 159 ? 5.414 -5.629 -21.453 1 92.44 159 GLU B N 1
ATOM 3483 C CA . GLU B 1 159 ? 5.773 -5.059 -22.75 1 92.44 159 GLU B CA 1
ATOM 3484 C C . GLU B 1 159 ? 6.551 -3.758 -22.594 1 92.44 159 GLU B C 1
ATOM 3486 O O . GLU B 1 159 ? 7.598 -3.57 -23.219 1 92.44 159 GLU B O 1
ATOM 3491 N N . ILE B 1 160 ? 6.027 -2.871 -21.766 1 94.38 160 ILE B N 1
ATOM 3492 C CA . ILE B 1 160 ? 6.699 -1.602 -21.516 1 94.38 160 ILE B CA 1
ATOM 3493 C C . ILE B 1 160 ? 8.086 -1.859 -20.922 1 94.38 160 ILE B C 1
ATOM 3495 O O . ILE B 1 160 ? 9.07 -1.252 -21.344 1 94.38 160 ILE B O 1
ATOM 3499 N N . GLY B 1 161 ? 8.164 -2.74 -19.953 1 93.38 161 GLY B N 1
ATOM 3500 C CA . GLY B 1 161 ? 9.422 -3.08 -19.312 1 93.38 161 GLY B CA 1
ATOM 3501 C C . GLY B 1 161 ? 10.453 -3.627 -20.281 1 93.38 161 GLY B C 1
ATOM 3502 O O . GLY B 1 161 ? 11.617 -3.221 -20.266 1 93.38 161 GLY B O 1
ATOM 3503 N N . ILE B 1 162 ? 10.039 -4.535 -21.141 1 91.75 162 ILE B N 1
ATOM 3504 C CA . ILE B 1 162 ? 10.93 -5.148 -22.125 1 91.75 162 ILE B CA 1
ATOM 3505 C C . ILE B 1 162 ? 11.453 -4.078 -23.094 1 91.75 162 ILE B C 1
ATOM 3507 O O . ILE B 1 162 ? 12.641 -4.047 -23.406 1 91.75 162 ILE B O 1
ATOM 3511 N N . VAL B 1 163 ? 10.547 -3.24 -23.531 1 93.62 163 VAL B N 1
ATOM 3512 C CA . VAL B 1 163 ? 10.945 -2.16 -24.438 1 93.62 163 VAL B CA 1
ATOM 3513 C C . VAL B 1 163 ? 11.969 -1.266 -23.75 1 93.62 163 VAL B C 1
ATOM 3515 O O . VAL B 1 163 ? 12.977 -0.894 -24.344 1 93.62 163 VAL B O 1
ATOM 3518 N N . LEU B 1 164 ? 11.766 -0.919 -22.531 1 93.25 164 LEU B N 1
ATOM 3519 C CA . LEU B 1 164 ? 12.695 -0.084 -21.781 1 93.25 164 LEU B CA 1
ATOM 3520 C C . LEU B 1 164 ? 14.055 -0.773 -21.625 1 93.25 164 LEU B C 1
ATOM 3522 O O . LEU B 1 164 ? 15.094 -0.134 -21.766 1 93.25 164 LEU B O 1
ATOM 3526 N N . MET B 1 165 ? 14.039 -2.002 -21.344 1 92.31 165 MET B N 1
ATOM 3527 C CA . MET B 1 165 ? 15.266 -2.764 -21.141 1 92.31 165 MET B CA 1
ATOM 3528 C C . MET B 1 165 ? 16.078 -2.859 -22.422 1 92.31 165 MET B C 1
ATOM 3530 O O . MET B 1 165 ? 17.281 -2.66 -22.422 1 92.31 165 MET B O 1
ATOM 3534 N N . LEU B 1 166 ? 15.414 -3.143 -23.547 1 91 166 LEU B N 1
ATOM 3535 C CA . LEU B 1 166 ? 16.078 -3.348 -24.828 1 91 166 LEU B CA 1
ATOM 3536 C C . LEU B 1 166 ? 16.625 -2.033 -25.375 1 91 166 LEU B C 1
ATOM 3538 O O . LEU B 1 166 ? 17.703 -2.004 -25.969 1 91 166 LEU B O 1
ATOM 3542 N N . THR B 1 167 ? 15.875 -0.992 -25.203 1 92.25 167 THR B N 1
ATOM 3543 C CA . THR B 1 167 ? 16.281 0.299 -25.75 1 92.25 167 THR B CA 1
ATOM 3544 C C . THR B 1 167 ? 17.281 0.986 -24.828 1 92.25 167 THR B C 1
ATOM 3546 O O . THR B 1 167 ? 18.031 1.864 -25.25 1 92.25 167 THR B O 1
ATOM 3549 N N . GLY B 1 168 ? 17.203 0.636 -23.594 1 90.38 168 GLY B N 1
ATOM 3550 C CA . GLY B 1 168 ? 18.016 1.316 -22.594 1 90.38 168 GLY B CA 1
ATOM 3551 C C . GLY B 1 168 ? 17.484 2.682 -22.219 1 90.38 168 GLY B C 1
ATOM 3552 O O . GLY B 1 168 ? 18.109 3.416 -21.453 1 90.38 168 GLY B O 1
ATOM 3553 N N . TRP B 1 169 ? 16.375 2.967 -22.734 1 91 169 TRP B N 1
ATOM 3554 C CA . TRP B 1 169 ? 15.758 4.246 -22.422 1 91 169 TRP B CA 1
ATOM 3555 C C . TRP B 1 169 ? 15.242 4.266 -21 1 91 169 TRP B C 1
ATOM 3557 O O . TRP B 1 169 ? 14.719 3.26 -20.5 1 91 169 TRP B O 1
ATOM 3567 N N . ARG B 1 170 ? 15.484 5.469 -20.281 1 89.94 170 ARG B N 1
ATOM 3568 C CA . ARG B 1 170 ? 14.961 5.645 -18.922 1 89.94 170 ARG B CA 1
ATOM 3569 C C . ARG B 1 170 ? 13.93 6.758 -18.875 1 89.94 170 ARG B C 1
ATOM 3571 O O . ARG B 1 170 ? 14.094 7.801 -19.5 1 89.94 170 ARG B O 1
ATOM 3578 N N . PRO B 1 171 ? 12.891 6.457 -18.156 1 90.94 171 PRO B N 1
ATOM 3579 C CA . PRO B 1 171 ? 11.891 7.52 -18 1 90.94 171 PRO B CA 1
ATOM 3580 C C . PRO B 1 171 ? 12.438 8.734 -17.266 1 90.94 171 PRO B C 1
ATOM 3582 O O . PRO B 1 171 ? 13.477 8.648 -16.609 1 90.94 171 PRO B O 1
ATOM 3585 N N . PRO B 1 172 ? 11.727 9.859 -17.5 1 92.12 172 PRO B N 1
ATOM 3586 C CA . PRO B 1 172 ? 12.133 11.023 -16.688 1 92.12 172 PRO B CA 1
ATOM 3587 C C . PRO B 1 172 ? 12.164 10.727 -15.195 1 92.12 172 PRO B C 1
ATOM 3589 O O . PRO B 1 172 ? 11.414 9.867 -14.719 1 92.12 172 PRO B O 1
ATOM 3592 N N . HIS B 1 173 ? 12.969 11.484 -14.516 1 90.81 173 HIS B N 1
ATOM 3593 C CA . HIS B 1 173 ? 13.273 11.227 -13.109 1 90.81 173 HIS B CA 1
ATOM 3594 C C . HIS B 1 173 ? 12 11.148 -12.273 1 90.81 173 HIS B C 1
ATOM 3596 O O . HIS B 1 173 ? 11.859 10.25 -11.438 1 90.81 173 HIS B O 1
ATOM 3602 N N . PHE B 1 174 ? 11.094 12.031 -12.484 1 88.75 174 PHE B N 1
ATOM 3603 C CA . PHE B 1 174 ? 9.883 12.055 -11.672 1 88.75 174 PHE B CA 1
ATOM 3604 C C . PHE B 1 174 ? 9.055 10.797 -11.898 1 88.75 174 PHE B C 1
ATOM 3606 O O . PHE B 1 174 ? 8.453 10.266 -10.961 1 88.75 174 PHE B O 1
ATOM 3613 N N . LEU B 1 175 ? 9.031 10.273 -13.086 1 92.25 175 LEU B N 1
ATOM 3614 C CA . LEU B 1 175 ? 8.273 9.062 -13.398 1 92.25 175 LEU B CA 1
ATOM 3615 C C . LEU B 1 175 ? 8.969 7.828 -12.844 1 92.25 175 LEU B C 1
ATOM 3617 O O . LEU B 1 175 ? 8.312 6.906 -12.352 1 92.25 175 LEU B O 1
ATOM 3621 N N . GLU B 1 176 ? 10.25 7.879 -12.992 1 93.19 176 GLU B N 1
ATOM 3622 C CA . GLU B 1 176 ? 11.023 6.77 -12.445 1 93.19 176 GLU B CA 1
ATOM 3623 C C . GLU B 1 176 ? 10.844 6.664 -10.93 1 93.19 176 GLU B C 1
ATOM 3625 O O . GLU B 1 176 ? 10.68 5.566 -10.398 1 93.19 176 GLU B O 1
ATOM 3630 N N . GLU B 1 177 ? 10.836 7.766 -10.289 1 92.44 177 GLU B N 1
ATOM 3631 C CA . GLU B 1 177 ? 10.648 7.785 -8.844 1 92.44 177 GLU B CA 1
ATOM 3632 C C . GLU B 1 177 ? 9.242 7.332 -8.461 1 92.44 177 GLU B C 1
ATOM 3634 O O . GLU B 1 177 ? 9.055 6.664 -7.445 1 92.44 177 GLU B O 1
ATOM 3639 N N . THR B 1 178 ? 8.367 7.73 -9.258 1 94.25 178 THR B N 1
ATOM 3640 C CA . THR B 1 178 ? 6.988 7.34 -9.008 1 94.25 178 THR B CA 1
ATOM 3641 C C . THR B 1 178 ? 6.82 5.828 -9.141 1 94.25 178 THR B C 1
ATOM 3643 O O . THR B 1 178 ? 6.238 5.184 -8.266 1 94.25 178 THR B O 1
ATOM 3646 N N . ILE B 1 179 ? 7.359 5.328 -10.195 1 95.31 179 ILE B N 1
ATOM 3647 C CA . ILE B 1 179 ? 7.289 3.893 -10.438 1 95.31 179 ILE B CA 1
ATOM 3648 C C . ILE B 1 179 ? 7.992 3.143 -9.305 1 95.31 179 ILE B C 1
ATOM 3650 O O . ILE B 1 179 ? 7.465 2.154 -8.789 1 95.31 179 ILE B O 1
ATOM 3654 N N . THR B 1 180 ? 9.07 3.66 -8.906 1 93.94 180 THR B N 1
ATOM 3655 C CA . THR B 1 180 ? 9.852 3.025 -7.855 1 93.94 180 THR B CA 1
ATOM 3656 C C . THR B 1 180 ? 9.102 3.061 -6.527 1 93.94 180 THR B C 1
ATOM 3658 O O . THR B 1 180 ? 9.055 2.062 -5.805 1 93.94 180 THR B O 1
ATOM 3661 N N . SER B 1 181 ? 8.531 4.152 -6.254 1 94.56 181 SER B N 1
ATOM 3662 C CA . SER B 1 181 ? 7.789 4.301 -5.004 1 94.56 181 SER B CA 1
ATOM 3663 C C . SER B 1 181 ? 6.617 3.33 -4.938 1 94.56 181 SER B C 1
ATOM 3665 O O . SER B 1 181 ? 6.395 2.688 -3.91 1 94.56 181 SER B O 1
ATOM 3667 N N . VAL B 1 182 ? 5.934 3.223 -5.969 1 96.38 182 VAL B N 1
ATOM 3668 C CA . VAL B 1 182 ? 4.793 2.314 -6.031 1 96.38 182 VAL B CA 1
ATOM 3669 C C . VAL B 1 182 ? 5.281 0.869 -6.012 1 96.38 182 VAL B C 1
ATOM 3671 O O . VAL B 1 182 ? 4.684 0.012 -5.359 1 96.38 182 VAL B O 1
ATOM 3674 N N . SER B 1 183 ? 6.281 0.628 -6.742 1 95.06 183 SER B N 1
ATOM 3675 C CA . SER B 1 183 ? 6.875 -0.705 -6.789 1 95.06 183 SER B CA 1
ATOM 3676 C C . SER B 1 183 ? 7.25 -1.19 -5.395 1 95.06 183 SER B C 1
ATOM 3678 O O . SER B 1 183 ? 7.066 -2.365 -5.07 1 95.06 183 SER B O 1
ATOM 3680 N N . ASN B 1 184 ? 7.742 -0.334 -4.555 1 94.5 184 ASN B N 1
ATOM 3681 C CA . ASN B 1 184 ? 8.219 -0.681 -3.221 1 94.5 184 ASN B CA 1
ATOM 3682 C C . ASN B 1 184 ? 7.066 -1.127 -2.318 1 94.5 184 ASN B C 1
ATOM 3684 O O . ASN B 1 184 ? 7.297 -1.715 -1.26 1 94.5 184 ASN B O 1
ATOM 3688 N N . CYS B 1 185 ? 5.926 -0.918 -2.748 1 96.06 185 CYS B N 1
ATOM 3689 C CA . CYS B 1 185 ? 4.766 -1.32 -1.964 1 96.06 185 CYS B CA 1
ATOM 3690 C C . CYS B 1 185 ? 4.414 -2.783 -2.217 1 96.06 185 CYS B C 1
ATOM 3692 O O . CYS B 1 185 ? 3.631 -3.375 -1.474 1 96.06 185 CYS B O 1
ATOM 3694 N N . ASN B 1 186 ? 4.91 -3.342 -3.203 1 94.19 186 ASN B N 1
ATOM 3695 C CA . ASN B 1 186 ? 4.41 -4.609 -3.725 1 94.19 186 ASN B CA 1
ATOM 3696 C C . ASN B 1 186 ? 4.465 -5.711 -2.67 1 94.19 186 ASN B C 1
ATOM 3698 O O . ASN B 1 186 ? 3.447 -6.332 -2.361 1 94.19 186 ASN B O 1
ATOM 3702 N N . THR B 1 187 ? 5.621 -5.93 -2.086 1 93.31 187 THR B N 1
ATOM 3703 C CA . THR B 1 187 ? 5.781 -7.047 -1.161 1 93.31 187 THR B CA 1
ATOM 3704 C C . THR B 1 187 ? 4.836 -6.902 0.03 1 93.31 187 THR B C 1
ATOM 3706 O O . THR B 1 187 ? 4.035 -7.801 0.306 1 93.31 187 THR B O 1
ATOM 3709 N N . ALA B 1 188 ? 4.855 -5.805 0.656 1 95.56 188 ALA B N 1
ATOM 3710 C CA . ALA B 1 188 ? 4.039 -5.586 1.849 1 95.56 188 ALA B CA 1
ATOM 3711 C C . ALA B 1 188 ? 2.551 -5.68 1.52 1 95.56 188 ALA B C 1
ATOM 3713 O O . ALA B 1 188 ? 1.807 -6.406 2.18 1 95.56 188 ALA B O 1
ATOM 3714 N N . MET B 1 189 ? 2.162 -5 0.503 1 95.31 189 MET B N 1
ATOM 3715 C CA . MET B 1 189 ? 0.741 -4.938 0.17 1 95.31 189 MET B CA 1
ATOM 3716 C C . MET B 1 189 ? 0.23 -6.297 -0.293 1 95.31 189 MET B C 1
ATOM 3718 O O . MET B 1 189 ? -0.874 -6.707 0.072 1 95.31 189 MET B O 1
ATOM 3722 N N . SER B 1 190 ? 1.001 -6.973 -1.104 1 92.19 190 SER B N 1
ATOM 3723 C CA . SER B 1 190 ? 0.589 -8.289 -1.592 1 92.19 190 SER B CA 1
ATOM 3724 C C . SER B 1 190 ? 0.432 -9.281 -0.444 1 92.19 190 SER B C 1
ATOM 3726 O O . SER B 1 190 ? -0.563 -10 -0.374 1 92.19 190 SER B O 1
ATOM 3728 N N . MET B 1 191 ? 1.374 -9.273 0.462 1 92.06 191 MET B N 1
ATOM 3729 C CA . MET B 1 191 ? 1.327 -10.219 1.576 1 92.06 191 MET B CA 1
ATOM 3730 C C . MET B 1 191 ? 0.187 -9.883 2.529 1 92.06 191 MET B C 1
ATOM 3732 O O . MET B 1 191 ? -0.455 -10.773 3.08 1 92.06 191 MET B O 1
ATOM 3736 N N . LEU B 1 192 ? -0.046 -8.609 2.738 1 94.44 192 LEU B N 1
ATOM 3737 C CA . LEU B 1 192 ? -1.18 -8.203 3.562 1 94.44 192 LEU B CA 1
ATOM 3738 C C . LEU B 1 192 ? -2.492 -8.695 2.959 1 94.44 192 LEU B C 1
ATOM 3740 O O . LEU B 1 192 ? -3.346 -9.227 3.668 1 94.44 192 LEU B O 1
ATOM 3744 N N . VAL B 1 193 ? -2.637 -8.523 1.653 1 91.38 193 VAL B N 1
ATOM 3745 C CA . VAL B 1 193 ? -3.854 -8.945 0.964 1 91.38 193 VAL B CA 1
ATOM 3746 C C . VAL B 1 193 ? -4.023 -10.453 1.089 1 91.38 193 VAL B C 1
ATOM 3748 O O . VAL B 1 193 ? -5.133 -10.945 1.322 1 91.38 193 VAL B O 1
ATOM 3751 N N . ILE B 1 194 ? -2.945 -11.172 0.91 1 88.62 194 ILE B N 1
ATOM 3752 C CA . ILE B 1 194 ? -2.984 -12.625 1.05 1 88.62 194 ILE B CA 1
ATOM 3753 C C . ILE B 1 194 ? -3.465 -12.992 2.451 1 88.62 194 ILE B C 1
ATOM 3755 O O . ILE B 1 194 ? -4.285 -13.898 2.615 1 88.62 194 ILE B O 1
ATOM 3759 N N . GLY B 1 195 ? -2.943 -12.336 3.467 1 91.38 195 GLY B N 1
ATOM 3760 C CA . GLY B 1 195 ? -3.406 -12.555 4.828 1 91.38 195 GLY B CA 1
ATOM 3761 C C . GLY B 1 195 ? -4.891 -12.305 5 1 91.38 195 GLY B C 1
ATOM 3762 O O . GLY B 1 195 ? -5.578 -13.062 5.691 1 91.38 195 GLY B O 1
ATOM 3763 N N . MET B 1 196 ? -5.348 -11.281 4.383 1 91.25 196 MET B N 1
ATOM 3764 C CA . MET B 1 196 ? -6.77 -10.953 4.461 1 91.25 196 MET B CA 1
ATOM 3765 C C . MET B 1 196 ? -7.617 -12.031 3.805 1 91.25 196 MET B C 1
ATOM 3767 O O . MET B 1 196 ? -8.703 -12.359 4.289 1 91.25 196 MET B O 1
ATOM 3771 N N . ILE B 1 197 ? -7.148 -12.562 2.711 1 84.44 197 ILE B N 1
ATOM 3772 C CA . ILE B 1 197 ? -7.844 -13.648 2.027 1 84.44 197 ILE B CA 1
ATOM 3773 C C . ILE B 1 197 ? -7.91 -14.867 2.936 1 84.44 197 ILE B C 1
ATOM 3775 O O . ILE B 1 197 ? -8.953 -15.523 3.025 1 84.44 197 ILE B O 1
ATOM 3779 N N . LEU B 1 198 ? -6.883 -15.133 3.639 1 88.12 198 LEU B N 1
ATOM 3780 C CA . LEU B 1 198 ? -6.82 -16.281 4.531 1 88.12 198 LEU B CA 1
ATOM 3781 C C . LEU B 1 198 ? -7.797 -16.125 5.691 1 88.12 198 LEU B C 1
ATOM 3783 O O . LEU B 1 198 ? -8.281 -17.125 6.242 1 88.12 198 LEU B O 1
ATOM 3787 N N . ALA B 1 199 ? -8.039 -14.875 6.023 1 89.5 199 ALA B N 1
ATOM 3788 C CA . ALA B 1 199 ? -8.945 -14.609 7.137 1 89.5 199 ALA B CA 1
ATOM 3789 C C . ALA B 1 199 ? -10.375 -15.031 6.797 1 89.5 199 ALA B C 1
ATOM 3791 O O . ALA B 1 199 ? -11.203 -15.211 7.691 1 89.5 199 ALA B O 1
ATOM 3792 N N . ASP B 1 200 ? -10.68 -15.125 5.551 1 81.38 200 ASP B N 1
ATOM 3793 C CA . ASP B 1 200 ? -12.023 -15.492 5.109 1 81.38 200 ASP B CA 1
ATOM 3794 C C . ASP B 1 200 ? -12.242 -17 5.215 1 81.38 200 ASP B C 1
ATOM 3796 O O . ASP B 1 200 ? -13.367 -17.484 5.051 1 81.38 200 ASP B O 1
ATOM 3800 N N . ALA B 1 201 ? -11.281 -17.703 5.566 1 74.94 201 ALA B N 1
ATOM 3801 C CA . ALA B 1 201 ? -11.367 -19.156 5.664 1 74.94 201 ALA B CA 1
ATOM 3802 C C . ALA B 1 201 ? -12.172 -19.578 6.891 1 74.94 201 ALA B C 1
ATOM 3804 O O . ALA B 1 201 ? -12.055 -18.953 7.953 1 74.94 201 ALA B O 1
ATOM 3805 N N . ASP B 1 202 ? -13.141 -20.391 6.664 1 76.94 202 ASP B N 1
ATOM 3806 C CA . ASP B 1 202 ? -13.789 -21.062 7.781 1 76.94 202 ASP B CA 1
ATOM 3807 C C . ASP B 1 202 ? -13.023 -22.328 8.18 1 76.94 202 ASP B C 1
ATOM 3809 O O . ASP B 1 202 ? -13 -23.312 7.434 1 76.94 202 ASP B O 1
ATOM 3813 N N . PRO B 1 203 ? -12.297 -22.219 9.258 1 68.44 203 PRO B N 1
ATOM 3814 C CA . PRO B 1 203 ? -11.453 -23.359 9.633 1 68.44 203 PRO B CA 1
ATOM 3815 C C . PRO B 1 203 ? -12.25 -24.672 9.758 1 68.44 203 PRO B C 1
ATOM 3817 O O . PRO B 1 203 ? -11.695 -25.75 9.578 1 68.44 203 PRO B O 1
ATOM 3820 N N . LYS B 1 204 ? -13.656 -24.594 10.164 1 69.62 204 LYS B N 1
ATOM 3821 C CA . LYS B 1 204 ? -14.469 -25.766 10.445 1 69.62 204 LYS B CA 1
ATOM 3822 C C . LYS B 1 204 ? -14.773 -26.547 9.172 1 69.62 204 LYS B C 1
ATOM 3824 O O . LYS B 1 204 ? -15.055 -27.75 9.227 1 69.62 204 LYS B O 1
ATOM 3829 N N . THR B 1 205 ? -14.664 -25.984 8.023 1 66.81 205 THR B N 1
ATOM 3830 C CA . THR B 1 205 ? -15.117 -26.625 6.797 1 66.81 205 THR B CA 1
ATOM 3831 C C . THR B 1 205 ? -13.945 -26.828 5.836 1 66.81 205 THR B C 1
ATOM 3833 O O . THR B 1 205 ? -14.148 -27.156 4.664 1 66.81 205 THR B O 1
ATOM 3836 N N . ILE B 1 206 ? -12.836 -26.766 6.359 1 63.88 206 ILE B N 1
ATOM 3837 C CA . ILE B 1 206 ? -11.695 -26.688 5.457 1 63.88 206 ILE B CA 1
ATOM 3838 C C . ILE B 1 206 ? -11.258 -28.094 5.059 1 63.88 206 ILE B C 1
ATOM 3840 O O . ILE B 1 206 ? -10.758 -28.312 3.949 1 63.88 206 ILE B O 1
ATOM 3844 N N . ILE B 1 207 ? -11.742 -29.094 5.75 1 72.12 207 ILE B N 1
ATOM 3845 C CA . ILE B 1 207 ? -11.211 -30.406 5.379 1 72.12 207 ILE B CA 1
ATOM 3846 C C . ILE B 1 207 ? -12.117 -31.047 4.332 1 72.12 207 ILE B C 1
ATOM 3848 O O . ILE B 1 207 ? -13.273 -31.359 4.621 1 72.12 207 ILE B O 1
ATOM 3852 N N . ASP B 1 208 ? -11.781 -30.984 3.059 1 85.5 208 ASP B N 1
ATOM 3853 C CA . ASP B 1 208 ? -12.383 -31.516 1.843 1 85.5 208 ASP B CA 1
ATOM 3854 C C . ASP B 1 208 ? -11.367 -32.344 1.041 1 85.5 208 ASP B C 1
ATOM 3856 O O . ASP B 1 208 ? -10.258 -31.859 0.788 1 85.5 208 ASP B O 1
ATOM 3860 N N . LYS B 1 209 ? -11.68 -33.562 0.755 1 91 209 LYS B N 1
ATOM 3861 C CA . LYS B 1 209 ? -10.766 -34.5 0.081 1 91 209 LYS B CA 1
ATOM 3862 C C . LYS B 1 209 ? -10.281 -33.906 -1.242 1 91 209 LYS B C 1
ATOM 3864 O O . LYS B 1 209 ? -9.117 -34.062 -1.614 1 91 209 LYS B O 1
ATOM 3869 N N . ASP B 1 210 ? -11.18 -33.312 -1.992 1 93.94 210 ASP B N 1
ATOM 3870 C CA . ASP B 1 210 ? -10.82 -32.688 -3.273 1 93.94 210 ASP B CA 1
ATOM 3871 C C . ASP B 1 210 ? -9.836 -31.547 -3.08 1 93.94 210 ASP B C 1
ATOM 3873 O O . ASP B 1 210 ? -8.914 -31.359 -3.885 1 93.94 210 ASP B O 1
ATOM 3877 N N . VAL B 1 211 ? -10.023 -30.812 -1.987 1 93.75 211 VAL B N 1
ATOM 3878 C CA . VAL B 1 211 ? -9.133 -29.703 -1.676 1 93.75 211 VAL B CA 1
ATOM 3879 C C . VAL B 1 211 ? -7.742 -30.219 -1.324 1 93.75 211 VAL B C 1
ATOM 3881 O O . VAL B 1 211 ? -6.734 -29.672 -1.767 1 93.75 211 VAL B O 1
ATOM 3884 N N . LEU B 1 212 ? -7.738 -31.297 -0.579 1 94.44 212 LEU B N 1
ATOM 3885 C CA . LEU B 1 212 ? -6.469 -31.906 -0.177 1 94.44 212 LEU B CA 1
ATOM 3886 C C . LEU B 1 212 ? -5.727 -32.469 -1.385 1 94.44 212 LEU B C 1
ATOM 3888 O O . LEU B 1 212 ? -4.512 -32.281 -1.511 1 94.44 212 LEU B O 1
ATOM 3892 N N . PHE B 1 213 ? -6.465 -33.125 -2.15 1 95.38 213 PHE B N 1
ATOM 3893 C CA . PHE B 1 213 ? -5.883 -33.719 -3.354 1 95.38 213 PHE B CA 1
ATOM 3894 C C . PHE B 1 213 ? -5.328 -32.625 -4.266 1 95.38 213 PHE B C 1
ATOM 3896 O O . PHE B 1 213 ? -4.188 -32.719 -4.723 1 95.38 213 PHE B O 1
ATOM 3903 N N . TYR B 1 214 ? -6.102 -31.594 -4.527 1 95.75 214 TYR B N 1
ATOM 3904 C CA . TYR B 1 214 ? -5.676 -30.453 -5.34 1 95.75 214 TYR B CA 1
ATOM 3905 C C . TYR B 1 214 ? -4.414 -29.828 -4.77 1 95.75 214 TYR B C 1
ATOM 3907 O O . TYR B 1 214 ? -3.463 -29.547 -5.508 1 95.75 214 TYR B O 1
ATOM 3915 N N . THR B 1 215 ? -4.473 -29.625 -3.494 1 96.5 215 THR B N 1
ATOM 3916 C CA . THR B 1 215 ? -3.357 -28.969 -2.826 1 96.5 215 THR B CA 1
ATOM 3917 C C . THR B 1 215 ? -2.076 -29.781 -2.979 1 96.5 215 THR B C 1
ATOM 3919 O O . THR B 1 215 ? -1.002 -29.234 -3.209 1 96.5 215 THR B O 1
ATOM 3922 N N . PHE B 1 216 ? -2.213 -31.047 -2.842 1 96.69 216 PHE B N 1
ATOM 3923 C CA . PHE B 1 216 ? -1.074 -31.938 -3.004 1 96.69 216 PHE B CA 1
ATOM 3924 C C . PHE B 1 216 ? -0.51 -31.844 -4.418 1 96.69 216 PHE B C 1
ATOM 3926 O O . PHE B 1 216 ? 0.706 -31.75 -4.602 1 96.69 216 PHE B O 1
ATOM 3933 N N . ILE B 1 217 ? -1.354 -31.859 -5.367 1 96.31 217 ILE B N 1
ATOM 3934 C CA . ILE B 1 217 ? -0.946 -31.797 -6.766 1 96.31 217 ILE B CA 1
ATOM 3935 C C . ILE B 1 217 ? -0.292 -30.438 -7.055 1 96.31 217 ILE B C 1
ATOM 3937 O O . ILE B 1 217 ? 0.797 -30.391 -7.629 1 96.31 217 ILE B O 1
ATOM 3941 N N . ARG B 1 218 ? -0.893 -29.406 -6.629 1 96.69 218 ARG B N 1
ATOM 3942 C CA . ARG B 1 218 ? -0.517 -28.031 -6.945 1 96.69 218 ARG B CA 1
ATOM 3943 C C . ARG B 1 218 ? 0.802 -27.656 -6.277 1 96.69 218 ARG B C 1
ATOM 3945 O O . ARG B 1 218 ? 1.672 -27.047 -6.906 1 96.69 218 ARG B O 1
ATOM 3952 N N . LEU B 1 219 ? 0.98 -28.078 -5.027 1 97.5 219 LEU B N 1
ATOM 3953 C CA . LEU B 1 219 ? 2.086 -27.547 -4.234 1 97.5 219 LEU B CA 1
ATOM 3954 C C . LEU B 1 219 ? 3.277 -28.5 -4.266 1 97.5 219 LEU B C 1
ATOM 3956 O O . LEU B 1 219 ? 4.402 -28.109 -3.953 1 97.5 219 LEU B O 1
ATOM 3960 N N . LEU B 1 220 ? 3.033 -29.781 -4.648 1 97.25 220 LEU B N 1
ATOM 3961 C CA . LEU B 1 220 ? 4.133 -30.734 -4.574 1 97.25 220 LEU B CA 1
ATOM 3962 C C . LEU B 1 220 ? 4.395 -31.359 -5.938 1 97.25 220 LEU B C 1
ATOM 3964 O O . LEU B 1 220 ? 5.523 -31.344 -6.43 1 97.25 220 LEU B O 1
ATOM 3968 N N . ILE B 1 221 ? 3.381 -31.859 -6.574 1 96.69 221 ILE B N 1
ATOM 3969 C CA . ILE B 1 221 ? 3.57 -32.625 -7.793 1 96.69 221 ILE B CA 1
ATOM 3970 C C . ILE B 1 221 ? 3.992 -31.703 -8.93 1 96.69 221 ILE B C 1
ATOM 3972 O O . ILE B 1 221 ? 4.953 -31.984 -9.648 1 96.69 221 ILE B O 1
ATOM 3976 N N . ILE B 1 222 ? 3.326 -30.625 -9.094 1 96.62 222 ILE B N 1
ATOM 3977 C CA . ILE B 1 222 ? 3.596 -29.719 -10.211 1 96.62 222 ILE B CA 1
ATOM 3978 C C . ILE B 1 222 ? 5.012 -29.156 -10.094 1 96.62 222 ILE B C 1
ATOM 3980 O O . ILE B 1 222 ? 5.812 -29.281 -11.023 1 96.62 222 ILE B O 1
ATOM 3984 N N . PRO B 1 223 ? 5.391 -28.578 -8.953 1 97.38 223 PRO B N 1
ATOM 3985 C CA . PRO B 1 223 ? 6.762 -28.062 -8.867 1 97.38 223 PRO B CA 1
ATOM 3986 C C . PRO B 1 223 ? 7.809 -29.172 -8.969 1 97.38 223 PRO B C 1
ATOM 3988 O O . PRO B 1 223 ? 8.906 -28.953 -9.477 1 97.38 223 PRO B O 1
ATOM 3991 N N . PHE B 1 224 ? 7.473 -30.328 -8.523 1 97 224 PHE B N 1
ATOM 3992 C CA . PHE B 1 224 ? 8.391 -31.453 -8.648 1 97 224 PHE B CA 1
ATOM 3993 C C . PHE B 1 224 ? 8.625 -31.797 -10.109 1 97 224 PHE B C 1
ATOM 3995 O O . PHE B 1 224 ? 9.758 -32.094 -10.508 1 97 224 PHE B O 1
ATOM 4002 N N . CYS B 1 225 ? 7.613 -31.766 -10.898 1 96.75 225 CYS B N 1
ATOM 4003 C CA . CYS B 1 225 ? 7.691 -32.062 -12.328 1 96.75 225 CYS B CA 1
ATOM 4004 C C . CYS B 1 225 ? 8.453 -30.969 -13.07 1 96.75 225 CYS B C 1
ATOM 4006 O O . CYS B 1 225 ? 8.945 -31.203 -14.172 1 96.75 225 CYS B O 1
ATOM 4008 N N . VAL B 1 226 ? 8.539 -29.828 -12.531 1 96.5 226 VAL B N 1
ATOM 4009 C CA . VAL B 1 226 ? 9.328 -28.75 -13.109 1 96.5 226 VAL B CA 1
ATOM 4010 C C . VAL B 1 226 ? 10.781 -28.875 -12.664 1 96.5 226 VAL B C 1
ATOM 4012 O O . VAL B 1 226 ? 11.703 -28.703 -13.469 1 96.5 226 VAL B O 1
ATOM 4015 N N . PHE B 1 227 ? 11.023 -29.234 -11.461 1 96.75 227 PHE B N 1
ATOM 4016 C CA . PHE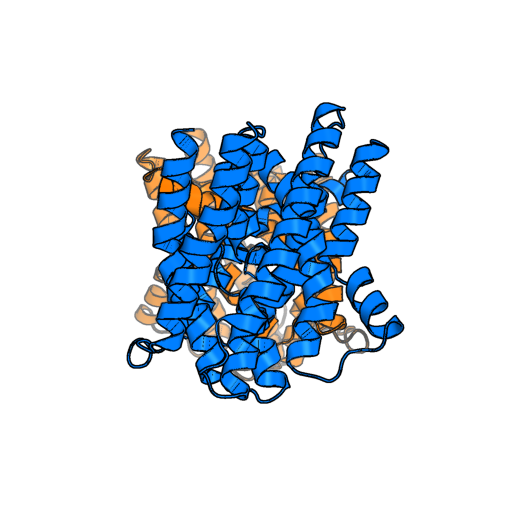 B 1 227 ? 12.344 -29.328 -10.859 1 96.75 227 PHE B CA 1
ATOM 4017 C C . PHE B 1 227 ? 13.188 -30.391 -11.547 1 96.75 227 PHE B C 1
ATOM 4019 O O . PHE B 1 227 ? 14.352 -30.156 -11.891 1 96.75 227 PHE B O 1
ATOM 4026 N N . ILE B 1 228 ? 12.648 -31.531 -11.789 1 96.12 228 ILE B N 1
ATOM 4027 C CA . ILE B 1 228 ? 13.398 -32.688 -12.266 1 96.12 228 ILE B CA 1
ATOM 4028 C C . ILE B 1 228 ? 13.984 -32.406 -13.641 1 96.12 228 ILE B C 1
ATOM 4030 O O . ILE B 1 228 ? 15.195 -32.531 -13.844 1 96.12 228 ILE B O 1
ATOM 4034 N N . PRO B 1 229 ? 13.148 -32.031 -14.609 1 96.25 229 PRO B N 1
ATOM 4035 C CA . PRO B 1 229 ? 13.734 -31.734 -15.922 1 96.25 229 PRO B CA 1
ATOM 4036 C C . PRO B 1 229 ? 14.734 -30.578 -15.883 1 96.25 229 PRO B C 1
ATOM 4038 O O . PRO B 1 229 ? 15.727 -30.594 -16.625 1 96.25 229 PRO B O 1
ATOM 4041 N N . CYS B 1 230 ? 14.477 -29.578 -15.125 1 96.06 230 CYS B N 1
ATOM 4042 C CA . CYS B 1 230 ? 15.406 -28.453 -15.023 1 96.06 230 CYS B CA 1
ATOM 4043 C C . CYS B 1 230 ? 16.734 -28.906 -14.453 1 96.06 230 CYS B C 1
ATOM 4045 O O . CYS B 1 230 ? 17.797 -28.453 -14.898 1 96.06 230 CYS B O 1
ATOM 4047 N N . TRP B 1 231 ? 16.625 -29.766 -13.422 1 95.12 231 TRP B N 1
ATOM 4048 C CA . TRP B 1 231 ? 17.828 -30.297 -12.797 1 95.12 231 TRP B CA 1
ATOM 4049 C C . TRP B 1 231 ? 18.594 -31.188 -13.758 1 95.12 231 TRP B C 1
ATOM 4051 O O . TRP B 1 231 ? 19.828 -31.094 -13.883 1 95.12 231 TRP B O 1
ATOM 4061 N N . LEU B 1 232 ? 17.953 -32.062 -14.492 1 95.5 232 LEU B N 1
ATOM 4062 C CA . LEU B 1 232 ? 18.562 -33.031 -15.414 1 95.5 232 LEU B CA 1
ATOM 4063 C C . LEU B 1 232 ? 19.219 -32.312 -16.594 1 95.5 232 LEU B C 1
ATOM 4065 O O . LEU B 1 232 ? 20.266 -32.719 -17.094 1 95.5 232 LEU B O 1
ATOM 4069 N N . LEU B 1 233 ? 18.609 -31.203 -17.047 1 96 233 LEU B N 1
ATOM 4070 C CA . LEU B 1 233 ? 19.094 -30.469 -18.203 1 96 233 LEU B CA 1
ATOM 4071 C C . LEU B 1 233 ? 20.109 -29.406 -17.797 1 96 233 LEU B C 1
ATOM 4073 O O . LEU B 1 233 ? 20.562 -28.625 -18.625 1 96 233 LEU B O 1
ATOM 4077 N N . HIS B 1 234 ? 20.422 -29.312 -16.484 1 95 234 HIS B N 1
ATOM 4078 C CA . HIS B 1 234 ? 21.406 -28.406 -15.93 1 95 234 HIS B CA 1
ATOM 4079 C C . HIS B 1 234 ? 21.062 -26.953 -16.266 1 95 234 HIS B C 1
ATOM 4081 O O . HIS B 1 234 ? 21.922 -26.203 -16.719 1 95 234 HIS B O 1
ATOM 4087 N N . ILE B 1 235 ? 19.859 -26.625 -16.109 1 95.44 235 ILE B N 1
ATOM 4088 C CA . ILE B 1 235 ? 19.406 -25.25 -16.281 1 95.44 235 ILE B CA 1
ATOM 4089 C C . ILE B 1 235 ? 20.031 -24.359 -15.203 1 95.44 235 ILE B C 1
ATOM 4091 O O . ILE B 1 235 ? 20.281 -24.828 -14.086 1 95.44 235 ILE B O 1
ATOM 4095 N N . ASP B 1 236 ? 20.328 -23.141 -15.555 1 95.38 236 ASP B N 1
ATOM 4096 C CA . ASP B 1 236 ? 20.875 -22.172 -14.617 1 95.38 236 ASP B CA 1
ATOM 4097 C C . ASP B 1 236 ? 20.094 -22.172 -13.305 1 95.38 236 ASP B C 1
ATOM 4099 O O . ASP B 1 236 ? 18.859 -22.203 -13.312 1 95.38 236 ASP B O 1
ATOM 4103 N N . SER B 1 237 ? 20.781 -22.062 -12.211 1 95.12 237 SER B N 1
ATOM 4104 C CA . SER B 1 237 ? 20.188 -22.188 -10.883 1 95.12 237 SER B CA 1
ATOM 4105 C C . SER B 1 237 ? 19.125 -21.125 -10.641 1 95.12 237 SER B C 1
ATOM 4107 O O . SER B 1 237 ? 18.109 -21.391 -9.992 1 95.12 237 SER B O 1
ATOM 4109 N N . LEU B 1 238 ? 19.406 -19.969 -11.117 1 95.88 238 LEU B N 1
ATOM 4110 C CA . LEU B 1 238 ? 18.453 -18.875 -10.93 1 95.88 238 LEU B CA 1
ATOM 4111 C C . LEU B 1 238 ? 17.156 -19.156 -11.688 1 95.88 238 LEU B C 1
ATOM 4113 O O . LEU B 1 238 ? 16.062 -19.016 -11.125 1 95.88 238 LEU B O 1
ATOM 4117 N N . VAL B 1 239 ? 17.281 -19.547 -12.93 1 97.06 239 VAL B N 1
ATOM 4118 C CA . VAL B 1 239 ? 16.125 -19.828 -13.773 1 97.06 239 VAL B CA 1
ATOM 4119 C C . VAL B 1 239 ? 15.344 -21 -13.211 1 97.06 239 VAL B C 1
ATOM 4121 O O . VAL B 1 239 ? 14.109 -20.953 -13.125 1 97.06 239 VAL B O 1
ATOM 4124 N N . MET B 1 240 ? 16.062 -22.016 -12.836 1 96.94 240 MET B N 1
ATOM 4125 C CA . MET B 1 240 ? 15.422 -23.172 -12.227 1 96.94 240 MET B CA 1
ATOM 4126 C C . MET B 1 240 ? 14.703 -22.781 -10.938 1 96.94 240 MET B C 1
ATOM 4128 O O . MET B 1 240 ? 13.555 -23.172 -10.727 1 96.94 240 MET B O 1
ATOM 4132 N N . GLY B 1 241 ? 15.383 -22.016 -10.094 1 97 241 GLY B N 1
ATOM 4133 C CA . GLY B 1 241 ? 14.805 -21.594 -8.828 1 97 241 GLY B CA 1
ATOM 4134 C C . GLY B 1 241 ? 13.508 -20.828 -8.992 1 97 241 GLY B C 1
ATOM 4135 O O . GLY B 1 241 ? 12.508 -21.141 -8.336 1 97 241 GLY B O 1
ATOM 4136 N N . VAL B 1 242 ? 13.531 -19.844 -9.852 1 97 242 VAL B N 1
ATOM 4137 C CA . VAL B 1 242 ? 12.352 -19.016 -10.094 1 97 242 VAL B CA 1
ATOM 4138 C C . VAL B 1 242 ? 11.227 -19.859 -10.68 1 97 242 VAL B C 1
ATOM 4140 O O . VAL B 1 242 ? 10.07 -19.734 -10.266 1 97 242 VAL B O 1
ATOM 4143 N N . SER B 1 243 ? 11.547 -20.75 -11.609 1 97.25 243 SER B N 1
ATOM 4144 C CA . SER B 1 243 ? 10.555 -21.594 -12.258 1 97.25 243 SER B CA 1
ATOM 4145 C C . SER B 1 243 ? 9.867 -22.5 -11.25 1 97.25 243 SER B C 1
ATOM 4147 O O . SER B 1 243 ? 8.641 -22.625 -11.25 1 97.25 243 SER B O 1
ATOM 4149 N N . VAL B 1 244 ? 10.648 -23.109 -10.406 1 97.31 244 VAL B N 1
ATOM 4150 C CA . VAL B 1 244 ? 10.117 -24.062 -9.445 1 97.31 244 VAL B CA 1
ATOM 4151 C C . VAL B 1 244 ? 9.273 -23.344 -8.398 1 97.31 244 VAL B C 1
ATOM 4153 O O . VAL B 1 244 ? 8.18 -23.797 -8.055 1 97.31 244 VAL B O 1
ATOM 4156 N N . ILE B 1 245 ? 9.719 -22.25 -7.918 1 96.5 245 ILE B N 1
ATOM 4157 C CA . ILE B 1 245 ? 9.023 -21.5 -6.883 1 96.5 245 ILE B CA 1
ATOM 4158 C C . ILE B 1 245 ? 7.684 -21 -7.422 1 96.5 245 ILE B C 1
ATOM 4160 O O . ILE B 1 245 ? 6.66 -21.078 -6.734 1 96.5 245 ILE B O 1
ATOM 4164 N N . LEU B 1 246 ? 7.703 -20.5 -8.617 1 96.5 246 LEU B N 1
ATOM 4165 C CA . LEU B 1 246 ? 6.469 -20 -9.203 1 96.5 246 LEU B CA 1
ATOM 4166 C C . LEU B 1 246 ? 5.512 -21.141 -9.523 1 96.5 246 LEU B C 1
ATOM 4168 O O . LEU B 1 246 ? 4.293 -20.984 -9.414 1 96.5 246 LEU B O 1
ATOM 4172 N N . ALA B 1 247 ? 6.066 -22.234 -9.922 1 96.5 247 ALA B N 1
ATOM 4173 C CA . ALA B 1 247 ? 5.242 -23.406 -10.18 1 96.5 247 ALA B CA 1
ATOM 4174 C C . ALA B 1 247 ? 4.617 -23.938 -8.898 1 96.5 247 ALA B C 1
ATOM 4176 O O . ALA B 1 247 ? 3.596 -24.625 -8.93 1 96.5 247 ALA B O 1
ATOM 4177 N N . ALA B 1 248 ? 5.199 -23.594 -7.793 1 97 248 ALA B N 1
ATOM 4178 C CA . ALA B 1 248 ? 4.773 -24.125 -6.5 1 97 248 ALA B CA 1
ATOM 4179 C C . ALA B 1 248 ? 3.787 -23.188 -5.82 1 97 248 ALA B C 1
ATOM 4181 O O . ALA B 1 248 ? 3.518 -23.312 -4.625 1 97 248 ALA B O 1
ATOM 4182 N N . MET B 1 249 ? 3.281 -22.234 -6.473 1 96.44 249 MET B N 1
ATOM 4183 C CA . MET B 1 249 ? 2.34 -21.281 -5.895 1 96.44 249 MET B CA 1
ATOM 4184 C C . MET B 1 249 ? 0.944 -21.891 -5.793 1 96.44 249 MET B C 1
ATOM 4186 O O . MET B 1 249 ? 0.583 -22.766 -6.586 1 96.44 249 MET B O 1
ATOM 4190 N N . PRO B 1 250 ? 0.149 -21.469 -4.828 1 96.25 250 PRO B N 1
ATOM 4191 C CA . PRO B 1 250 ? -1.198 -22.016 -4.625 1 96.25 250 PRO B CA 1
ATOM 4192 C C . PRO B 1 250 ? -2.201 -21.484 -5.652 1 96.25 250 PRO B C 1
ATOM 4194 O O . PRO B 1 250 ? -1.814 -20.828 -6.621 1 96.25 250 PRO B O 1
ATOM 4197 N N . ALA B 1 251 ? -3.463 -21.875 -5.391 1 94.88 251 ALA B N 1
ATOM 4198 C CA . ALA B 1 251 ? -4.539 -21.469 -6.293 1 94.88 251 ALA B CA 1
ATOM 4199 C C . ALA B 1 251 ? -4.645 -19.938 -6.363 1 94.88 251 ALA B C 1
ATOM 4201 O O . ALA B 1 251 ? -4.5 -19.25 -5.352 1 94.88 251 ALA B O 1
ATOM 4202 N N . GLY B 1 252 ? -4.852 -19.453 -7.523 1 91.31 252 GLY B N 1
ATOM 4203 C CA . GLY B 1 252 ? -5.027 -18.016 -7.695 1 91.31 252 GLY B CA 1
ATOM 4204 C C . GLY B 1 252 ? -6.32 -17.5 -7.102 1 91.31 252 GLY B C 1
ATOM 4205 O O . GLY B 1 252 ? -7.344 -18.172 -7.133 1 91.31 252 GLY B O 1
ATOM 4206 N N . ALA B 1 253 ? -6.258 -16.344 -6.617 1 83.69 253 ALA B N 1
ATOM 4207 C CA . ALA B 1 253 ? -7.449 -15.703 -6.07 1 83.69 253 ALA B CA 1
ATOM 4208 C C . ALA B 1 253 ? -8.531 -15.555 -7.133 1 83.69 253 ALA B C 1
ATOM 4210 O O . ALA B 1 253 ? -9.727 -15.539 -6.812 1 83.69 253 ALA B O 1
ATOM 4211 N N . THR B 1 254 ? -8.148 -15.508 -8.367 1 84.88 254 THR B N 1
ATOM 4212 C CA . THR B 1 254 ? -9.086 -15.359 -9.477 1 84.88 254 THR B CA 1
ATOM 4213 C C . THR B 1 254 ? -10.016 -16.562 -9.57 1 84.88 254 THR B C 1
ATOM 4215 O O . THR B 1 254 ? -11.078 -16.484 -10.188 1 84.88 254 THR B O 1
ATOM 4218 N N . THR B 1 255 ? -9.586 -17.609 -8.984 1 91.25 255 THR B N 1
ATOM 4219 C CA . THR B 1 255 ? -10.438 -18.797 -8.977 1 91.25 255 THR B CA 1
ATOM 4220 C C . THR B 1 255 ? -11.773 -18.5 -8.297 1 91.25 255 THR B C 1
ATOM 4222 O O . THR B 1 255 ? -12.836 -18.844 -8.828 1 91.25 255 THR B O 1
ATOM 4225 N N . THR B 1 256 ? -11.766 -17.859 -7.199 1 86.56 256 THR B N 1
ATOM 4226 C CA . THR B 1 256 ? -12.977 -17.547 -6.445 1 86.56 256 THR B CA 1
ATOM 4227 C C . THR B 1 256 ? -13.781 -16.453 -7.145 1 86.56 256 THR B C 1
ATOM 4229 O O . THR B 1 256 ? -15.016 -16.469 -7.117 1 86.56 256 THR B O 1
ATOM 4232 N N . ILE B 1 257 ? -13.102 -15.602 -7.734 1 79.56 257 ILE B N 1
ATOM 4233 C CA . ILE B 1 257 ? -13.766 -14.508 -8.438 1 79.56 257 ILE B CA 1
ATOM 4234 C C . ILE B 1 257 ? -14.594 -15.07 -9.594 1 79.56 257 ILE B C 1
ATOM 4236 O O . ILE B 1 257 ? -15.773 -14.75 -9.727 1 79.56 257 ILE B O 1
ATOM 4240 N N . LEU B 1 258 ? -14.023 -15.906 -10.375 1 84.31 258 LEU B N 1
ATOM 4241 C CA . LEU B 1 258 ? -14.695 -16.453 -11.539 1 84.31 258 LEU B CA 1
ATOM 4242 C C . LEU B 1 258 ? -15.758 -17.469 -11.125 1 84.31 258 LEU B C 1
ATOM 4244 O O . LEU B 1 258 ? -16.828 -17.531 -11.742 1 84.31 258 LEU B O 1
ATOM 4248 N N . ALA B 1 259 ? -15.469 -18.203 -10.102 1 88.94 259 ALA B N 1
ATOM 4249 C CA . ALA B 1 259 ? -16.469 -19.125 -9.578 1 88.94 259 ALA B CA 1
ATOM 4250 C C . ALA B 1 259 ? -17.734 -18.391 -9.141 1 88.94 259 ALA B C 1
ATOM 4252 O O . ALA B 1 259 ? -18.844 -18.875 -9.375 1 88.94 259 ALA B O 1
ATOM 4253 N N . SER B 1 260 ? -17.547 -17.328 -8.508 1 83.31 260 SER B N 1
ATOM 4254 C CA . SER B 1 260 ? -18.688 -16.516 -8.078 1 83.31 260 SER B CA 1
ATOM 4255 C C . SER B 1 260 ? -19.422 -15.906 -9.266 1 83.31 260 SER B C 1
ATOM 4257 O O . SER B 1 260 ? -20.656 -15.938 -9.328 1 83.31 260 SER B O 1
ATOM 4259 N N . LYS B 1 261 ? -18.719 -15.422 -10.164 1 80.69 261 LYS B N 1
ATOM 4260 C CA . LYS B 1 261 ? -19.281 -14.758 -11.336 1 80.69 261 LYS B CA 1
ATOM 4261 C C . LYS B 1 261 ? -20.141 -15.727 -12.156 1 80.69 261 LYS B C 1
ATOM 4263 O O . LYS B 1 261 ? -21.172 -15.344 -12.695 1 80.69 261 LYS B O 1
ATOM 4268 N N . TYR B 1 262 ? -19.719 -16.953 -12.203 1 84.5 262 TYR B N 1
ATOM 4269 C CA . TYR B 1 262 ? -20.391 -17.906 -13.07 1 84.5 262 TYR B CA 1
ATOM 4270 C C . TYR B 1 262 ? -21.188 -18.906 -12.25 1 84.5 262 TYR B C 1
ATOM 4272 O O . TYR B 1 262 ? -21.578 -19.969 -12.766 1 84.5 262 TYR B O 1
ATOM 4280 N N . ASP B 1 263 ? -21.266 -18.609 -11.023 1 83.44 263 ASP B N 1
ATOM 4281 C CA . ASP B 1 263 ? -22.094 -19.391 -10.109 1 83.44 263 ASP B CA 1
ATOM 4282 C C . ASP B 1 263 ? -21.656 -20.859 -10.078 1 83.44 263 ASP B C 1
ATOM 4284 O O . ASP B 1 263 ? -22.453 -21.766 -10.297 1 83.44 263 ASP B O 1
ATOM 4288 N N . CYS B 1 264 ? -20.391 -21.016 -9.922 1 88.88 264 CYS B N 1
ATOM 4289 C CA . CYS B 1 264 ? -19.781 -22.344 -9.852 1 88.88 264 CYS B CA 1
ATOM 4290 C C . CYS B 1 264 ? -19.203 -22.625 -8.469 1 88.88 264 CYS B C 1
ATOM 4292 O O . CYS B 1 264 ? -18 -22.5 -8.266 1 88.88 264 CYS B O 1
ATOM 4294 N N . GLU B 1 265 ? -19.938 -23.031 -7.516 1 89.38 265 GLU B N 1
ATOM 4295 C CA . GLU B 1 265 ? -19.547 -23.422 -6.168 1 89.38 265 GLU B CA 1
ATOM 4296 C C . GLU B 1 265 ? -18.547 -22.438 -5.566 1 89.38 265 GLU B C 1
ATOM 4298 O O . GLU B 1 265 ? -17.422 -22.797 -5.258 1 89.38 265 GLU B O 1
ATOM 4303 N N . GLU B 1 266 ? -18.922 -21.375 -5.27 1 87.19 266 GLU B N 1
ATOM 4304 C CA . GLU B 1 266 ? -18.094 -20.281 -4.758 1 87.19 266 GLU B CA 1
ATOM 4305 C C . GLU B 1 266 ? -17.438 -20.672 -3.432 1 87.19 266 GLU B C 1
ATOM 4307 O O . GLU B 1 266 ? -16.25 -20.422 -3.225 1 87.19 266 GLU B O 1
ATOM 4312 N N . GLU B 1 267 ? -18.203 -21.281 -2.619 1 86.19 267 GLU B N 1
ATOM 4313 C CA . GLU B 1 267 ? -17.672 -21.656 -1.312 1 86.19 267 GLU B CA 1
ATOM 4314 C C . GLU B 1 267 ? -16.5 -22.625 -1.449 1 86.19 267 GLU B C 1
ATOM 4316 O O . GLU B 1 267 ? -15.492 -22.5 -0.749 1 86.19 267 GLU B O 1
ATOM 4321 N N . PHE B 1 268 ? -16.688 -23.531 -2.311 1 90.56 268 PHE B N 1
ATOM 4322 C CA . PHE B 1 268 ? -15.648 -24.516 -2.568 1 90.56 268 PHE B CA 1
ATOM 4323 C C . PHE B 1 268 ? -14.398 -23.844 -3.111 1 90.56 268 PHE B C 1
ATOM 4325 O O . PHE B 1 268 ? -13.281 -24.172 -2.699 1 90.56 268 PHE B O 1
ATOM 4332 N N . SER B 1 269 ? -14.531 -22.938 -4.051 1 90.62 269 SER B N 1
ATOM 4333 C CA . SER B 1 269 ? -13.398 -22.219 -4.641 1 90.62 269 SER B CA 1
ATOM 4334 C C . SER B 1 269 ? -12.633 -21.438 -3.588 1 90.62 269 SER B C 1
ATOM 4336 O O . SER B 1 269 ? -11.406 -21.328 -3.646 1 90.62 269 SER B O 1
ATOM 4338 N N . VAL B 1 270 ? -13.344 -20.922 -2.654 1 87.56 270 VAL B N 1
ATOM 4339 C CA . VAL B 1 270 ? -12.703 -20.203 -1.562 1 87.56 270 VAL B CA 1
ATOM 4340 C C . VAL B 1 270 ? -11.852 -21.156 -0.731 1 87.56 270 VAL B C 1
ATOM 4342 O O . VAL B 1 270 ? -10.727 -20.828 -0.348 1 87.56 270 VAL B O 1
ATOM 4345 N N . LYS B 1 271 ? -12.352 -22.266 -0.501 1 90.56 271 LYS B N 1
ATOM 4346 C CA . LYS B 1 271 ? -11.609 -23.266 0.252 1 90.56 271 LYS B CA 1
ATOM 4347 C C . LYS B 1 271 ? -10.328 -23.656 -0.473 1 90.56 271 LYS B C 1
ATOM 4349 O O . LYS B 1 271 ? -9.281 -23.844 0.158 1 90.56 271 LYS B O 1
ATOM 4354 N N . LEU B 1 272 ? -10.422 -23.797 -1.771 1 92.38 272 LEU B N 1
ATOM 4355 C CA . LEU B 1 272 ? -9.258 -24.141 -2.58 1 92.38 272 LEU B CA 1
ATOM 4356 C C . LEU B 1 272 ? -8.156 -23.094 -2.416 1 92.38 272 LEU B C 1
ATOM 4358 O O . LEU B 1 272 ? -6.996 -23.438 -2.176 1 92.38 272 LEU B O 1
ATOM 4362 N N . VAL B 1 273 ? -8.602 -21.875 -2.523 1 91.25 273 VAL B N 1
ATOM 4363 C CA . VAL B 1 273 ? -7.641 -20.781 -2.512 1 91.25 273 VAL B CA 1
ATOM 4364 C C . VAL B 1 273 ? -7.055 -20.625 -1.111 1 91.25 273 VAL B C 1
ATOM 4366 O O . VAL B 1 273 ? -5.832 -20.547 -0.947 1 91.25 273 VAL B O 1
ATOM 4369 N N . VAL B 1 274 ? -7.879 -20.672 -0.143 1 90.75 274 VAL B N 1
ATOM 4370 C CA . VAL B 1 274 ? -7.461 -20.406 1.228 1 90.75 274 VAL B CA 1
ATOM 4371 C C . VAL B 1 274 ? -6.582 -21.547 1.733 1 90.75 274 VAL B C 1
ATOM 4373 O O . VAL B 1 274 ? -5.496 -21.312 2.266 1 90.75 274 VAL B O 1
ATOM 4376 N N . PHE B 1 275 ? -6.988 -22.719 1.518 1 92 275 PHE B N 1
ATOM 4377 C CA . PHE B 1 275 ? -6.25 -23.875 2.045 1 92 275 PHE B CA 1
ATOM 4378 C C . PHE B 1 275 ? -4.914 -24.031 1.334 1 92 275 PHE B C 1
ATOM 4380 O O . PHE B 1 275 ? -3.887 -24.266 1.975 1 92 275 PHE B O 1
ATOM 4387 N N . SER B 1 276 ? -4.98 -23.969 0.048 1 93.88 276 SER B N 1
ATOM 4388 C CA . SER B 1 276 ? -3.729 -24.109 -0.689 1 93.88 276 SER B CA 1
ATOM 4389 C C . SER B 1 276 ? -2.752 -22.984 -0.354 1 93.88 276 SER B C 1
ATOM 4391 O O . SER B 1 276 ? -1.538 -23.203 -0.326 1 93.88 276 SER B O 1
ATOM 4393 N N . THR B 1 277 ? -3.252 -21.828 -0.112 1 91.69 277 THR B N 1
ATOM 4394 C CA . THR B 1 277 ? -2.402 -20.703 0.283 1 91.69 277 THR B CA 1
ATOM 4395 C C . THR B 1 277 ? -1.776 -20.953 1.651 1 91.69 277 THR B C 1
ATOM 4397 O O . THR B 1 277 ? -0.57 -20.781 1.83 1 91.69 277 THR B O 1
ATOM 4400 N N . ALA B 1 278 ? -2.549 -21.422 2.549 1 90.44 278 ALA B N 1
ATOM 4401 C CA . ALA B 1 278 ? -2.043 -21.75 3.881 1 90.44 278 ALA B CA 1
ATOM 4402 C C . ALA B 1 278 ? -0.983 -22.844 3.814 1 90.44 278 ALA B C 1
ATOM 4404 O O . ALA B 1 278 ? 0.059 -22.75 4.465 1 90.44 278 ALA B O 1
ATOM 4405 N N . ALA B 1 279 ? -1.291 -23.797 3.064 1 92.94 279 ALA B N 1
ATOM 4406 C CA . ALA B 1 279 ? -0.357 -24.922 2.918 1 92.94 279 ALA B CA 1
ATOM 4407 C C . ALA B 1 279 ? 0.933 -24.469 2.24 1 92.94 279 ALA B C 1
ATOM 4409 O O . ALA B 1 279 ? 2.012 -24.984 2.531 1 92.94 279 ALA B O 1
ATOM 4410 N N . SER B 1 280 ? 0.801 -23.547 1.353 1 94.06 280 SER B N 1
ATOM 4411 C CA . SER B 1 280 ? 1.965 -23.062 0.611 1 94.06 280 SER B CA 1
ATOM 4412 C C . SER B 1 280 ? 2.943 -22.344 1.526 1 94.06 280 SER B C 1
ATOM 4414 O O . SER B 1 280 ? 4.137 -22.25 1.228 1 94.06 280 SER B O 1
ATOM 4416 N N . LEU B 1 281 ? 2.496 -21.812 2.617 1 89.56 281 LEU B N 1
ATOM 4417 C CA . LEU B 1 281 ? 3.363 -21.141 3.584 1 89.56 281 LEU B CA 1
ATOM 4418 C C . LEU B 1 281 ? 4.375 -22.125 4.168 1 89.56 281 LEU B C 1
ATOM 4420 O O . LEU B 1 281 ? 5.465 -21.719 4.59 1 89.56 281 LEU B O 1
ATOM 4424 N N . ILE B 1 282 ? 4.047 -23.344 4.125 1 92.5 282 ILE B N 1
ATOM 4425 C CA . ILE B 1 282 ? 4.938 -24.391 4.625 1 92.5 282 ILE B CA 1
ATOM 4426 C C . ILE B 1 282 ? 5.75 -24.969 3.471 1 92.5 282 ILE B C 1
ATOM 4428 O O . ILE B 1 282 ? 6.961 -25.156 3.584 1 92.5 282 ILE B O 1
ATOM 4432 N N . THR B 1 283 ? 5.094 -25.188 2.383 1 94.88 283 THR B N 1
ATOM 4433 C CA . THR B 1 283 ? 5.742 -25.891 1.273 1 94.88 283 THR B CA 1
ATOM 4434 C C . THR B 1 283 ? 6.734 -24.969 0.568 1 94.88 283 THR B C 1
ATOM 4436 O O . THR B 1 283 ? 7.738 -25.438 0.025 1 94.88 283 THR B O 1
ATOM 4439 N N . THR B 1 284 ? 6.469 -23.703 0.559 1 92.31 284 THR B N 1
ATOM 4440 C CA . THR B 1 284 ? 7.336 -22.781 -0.161 1 92.31 284 THR B CA 1
ATOM 4441 C C . THR B 1 284 ? 8.727 -22.734 0.464 1 92.31 284 THR B C 1
ATOM 4443 O O . THR B 1 284 ? 9.734 -22.844 -0.24 1 92.31 284 THR B O 1
ATOM 4446 N N . PRO B 1 285 ? 8.859 -22.609 1.811 1 91.06 285 PRO B N 1
ATOM 4447 C CA . PRO B 1 285 ? 10.188 -22.672 2.414 1 91.06 285 PRO B CA 1
ATOM 4448 C C . PRO B 1 285 ? 10.875 -24.016 2.168 1 91.06 285 PRO B C 1
ATOM 4450 O O . PRO B 1 285 ? 12.102 -24.062 2.029 1 91.06 285 PRO B O 1
ATOM 4453 N N . LEU B 1 286 ? 10.148 -25.047 2.117 1 94 286 LEU B N 1
ATOM 4454 C CA . LEU B 1 286 ? 10.711 -26.359 1.847 1 94 286 LEU B CA 1
ATOM 4455 C C . LEU B 1 286 ? 11.305 -26.422 0.445 1 94 286 LEU B C 1
ATOM 4457 O O . LEU B 1 286 ? 12.398 -26.953 0.253 1 94 286 LEU B O 1
ATOM 4461 N N . TRP B 1 287 ? 10.594 -25.891 -0.528 1 95.06 287 TRP B N 1
ATOM 4462 C CA . TRP B 1 287 ? 11.117 -25.844 -1.89 1 95.06 287 TRP B CA 1
ATOM 4463 C C . TRP B 1 287 ? 12.375 -24.984 -1.958 1 95.06 287 TRP B C 1
ATOM 4465 O O . TRP B 1 287 ? 13.32 -25.297 -2.678 1 95.06 287 TRP B O 1
ATOM 4475 N N . ASN B 1 288 ? 12.352 -23.891 -1.219 1 91.62 288 ASN B N 1
ATOM 4476 C CA . ASN B 1 288 ? 13.523 -23.031 -1.183 1 91.62 288 ASN B CA 1
ATOM 4477 C C . ASN B 1 288 ? 14.742 -23.75 -0.614 1 91.62 288 ASN B C 1
ATOM 4479 O O . ASN B 1 288 ? 15.859 -23.578 -1.101 1 91.62 288 ASN B O 1
ATOM 4483 N N . MET B 1 289 ? 14.531 -24.547 0.389 1 92.75 289 MET B N 1
ATOM 4484 C CA . MET B 1 289 ? 15.609 -25.328 0.996 1 92.75 289 MET B CA 1
ATOM 4485 C C . MET B 1 289 ? 16.156 -26.359 0.012 1 92.75 289 MET B C 1
ATOM 4487 O O . MET B 1 289 ? 17.375 -26.562 -0.065 1 92.75 289 MET B O 1
ATOM 4491 N N . ILE B 1 290 ? 15.32 -26.938 -0.701 1 92.44 290 ILE B N 1
ATOM 4492 C CA . ILE B 1 290 ? 15.711 -27.922 -1.697 1 92.44 290 ILE B CA 1
ATOM 4493 C C . ILE B 1 290 ? 16.531 -27.25 -2.801 1 92.44 290 ILE B C 1
ATOM 4495 O O . ILE B 1 290 ? 17.578 -27.766 -3.209 1 92.44 290 ILE B O 1
ATOM 4499 N N . LEU B 1 291 ? 16.062 -26.094 -3.217 1 92.06 291 LEU B N 1
ATOM 4500 C CA . LEU B 1 291 ? 16.688 -25.375 -4.324 1 92.06 291 LEU B CA 1
ATOM 4501 C C . LEU B 1 291 ? 18.078 -24.859 -3.93 1 92.06 291 LEU B C 1
ATOM 4503 O O . LEU B 1 291 ? 18.938 -24.688 -4.785 1 92.06 291 LEU B O 1
ATOM 4507 N N . LEU B 1 292 ? 18.234 -24.562 -2.637 1 86.56 292 LEU B N 1
ATOM 4508 C CA . LEU B 1 292 ? 19.516 -24.094 -2.146 1 86.56 292 LEU B CA 1
ATOM 4509 C C . LEU B 1 292 ? 20.562 -25.203 -2.189 1 86.56 292 LEU B C 1
ATOM 4511 O O . LEU B 1 292 ? 21.766 -24.922 -2.182 1 86.56 292 LEU B O 1
ATOM 4515 N N . LYS B 1 293 ? 20.188 -26.391 -2.178 1 85.75 293 LYS B N 1
ATOM 4516 C CA . LYS B 1 293 ? 21.094 -27.531 -2.213 1 85.75 293 LYS B CA 1
ATOM 4517 C C . LYS B 1 293 ? 21.562 -27.828 -3.637 1 85.75 293 LYS B C 1
ATOM 4519 O O . LYS B 1 293 ? 22.547 -28.531 -3.838 1 85.75 293 LYS B O 1
ATOM 4524 N N . PHE B 1 294 ? 20.875 -27.297 -4.562 1 79.62 294 PHE B N 1
ATOM 4525 C CA . PHE B 1 294 ? 21.203 -27.547 -5.961 1 79.62 294 PHE B CA 1
ATOM 4526 C C . PHE B 1 294 ? 21.562 -26.266 -6.684 1 79.62 294 PHE B C 1
ATOM 4528 O O . PHE B 1 294 ? 21.016 -25.203 -6.383 1 79.62 294 PHE B O 1
#

InterPro domains:
  IPR004776 Membrane transport PIN-like [PF03547] (3-287)
  IPR038770 Sodium/solute symporter superfamily [G3DSA:1.20.1530.20] (140-293)